Protein 2Z1N (pdb70)

CATH classification: 3.40.50.720

Solvent-accessible surface area: 18300 Å² total; per-residue (Å²): 216,85,22,25,0,112,42,55,1,0,0,0,0,36,0,21,68,49,16,0,13,12,1,0,26,46,0,4,128,34,35,4,55,1,0,0,2,14,156,64,65,115,134,0,88,56,2,15,72,123,0,51,92,97,23,116,70,24,111,30,53,42,14,27,9,25,26,72,83,13,36,30,1,41,110,0,4,110,76,0,116,121,46,45,6,0,10,0,0,0,3,10,20,48,6,10,114,28,9,104,1,57,105,0,26,41,111,38,1,22,56,1,7,72,26,0,0,27,0,0,1,12,0,0,30,56,0,0,38,5,0,52,115,103,40,44,0,4,0,1,0,8,0,1,9,4,37,73,83,10,92,73,67,8,0,2,2,2,0,0,11,10,0,2,6,3,0,0,96,1,0,4,82,11,5,50,104,97,35,1,9,0,1,0,0,1,0,5,31,101,60,11,9,118,50,221,137,56,91,132,64,107,55,22,111,50,115,67,4,2,58,44,0,3,85,2,0,0,82,124,1,68,206,57,59,14,29,28,52,44,34,6,20,14,46,79,164,173,91,18,22,0,111,44,51,1,0,0,0,0,26,0,11,71,32,24,0,14,13,0,0,26,44,0,4,121,37,36,4,69,1,0,0,1,18,90,69,142,65,89,0,81,53,0,21,74,117,0,50,98,97,21,119,68,25,69,31,50,48,25,45,13,36,19,91,32,26,50,48,1,45,53,0,5,111,67,0,110,114,39,46,5,0,11,0,0,0,1,9,22,35,70,18,105,100,20,84,0,60,78,0,24,43,76,38,2,27,55,1,6,86,20,1,0,25,1,0,0,14,0,0,41,55,0,0,46,4,0,53,120,93,43,45,0,5,1,1,0,8,6,15,2,4,15,66,102,22,29,62,91,51,0,5,3,2,0,0,26,19,0,0,23,3,0,0,80,0,0,6,90,18,5,57,108,81,35,2,10,0,1,0,0,0,9,16,34,11,84,16,127,82,35,63,98,103,138,95,18,103,110,7,92,121,59,107,31,13,74,33,102,63,0,2,56,41,0,2,69,2,0,0,73,108,1,70,203,55,58,17,29,40,50,41,26,8,18,14,9,60,158

Organism: Aeropyrum pernix (strain ATCC 700893 / DSM 11879 / JCM 9820 / NBRC 100138 / K1) (NCBI:txid272557)

Foldseek 3Di:
DQLPCAAAEEEFEVCLDALSVLLQLVLQQNRYAYEYEEADPVSQVVSQVVSCVVHPPHHYHYQHDDLLDLVSLVVSLVVCVVSPAHAEYEYAFAAAQWAAPVPDDPVSLVSLLSRAQVSLQSNLVSNLVRNLVVLAHEYEYEAALLCQPPDRRRVSRVPNNVNSLVSQQVVQVVCLVSHYAGEYEHAARVSHYDSVPQQQRDGDDSNQVSVVSSNRGGPVVRVDHSYYHYSYNRPSD/DQQPCAAAEEEFEVCLFDLSVLLQLLLQQNRYAYEYEEADPVSQVVSVVVSCVVRPPHHYHYAHDDLLDLVSLVVSQVVCVVSVAHAEYEYDFDAQDFAADVPDDPVSLVSLLSGAAVSLQSNLVSNLVRLLVVLAHEYEYEAALLLQPNDRRRVSRVPNNVNNLVSQQVCCVVCLVSRYAGEYEHEYAEPIVVVVVPVSCPLAQQSDHHYSNLSSVVSSNRGGPNVSPDHSYYHYSYNPSND

B-factor: mean 24.64, std 7.57, range [10.18, 52.86]

Secondary structure (DSSP, 8-state):
-----TT-EEEEETTTSHHHHHHHHHHHHTT-EEEEEES-HHHHHHHHHHHHHHSTT--EEEEE--TT-HHHHHHHHHHHHHTT--SEEEE-------B-GGG--HHHHHHHIIIIIIHHHHHHHHHHHHHHHHT-EEEEEE--GGGTS--TTBHHHHHHTHHHHHHHHHHHHHHGGGTEEEEEEEE-HHHH------TTSSPPPHHHHHHHHHHHTSGGGTT--S-EEEESTTTT-/-----TT-EEEEETTTSHHHHHHHHHHHHTT-EEEEEES-HHHHHHHHHHHHHHSTT--EEEEE--TT-HHHHHHHHHHHHHTT--SEEEE--PPPPPB-GGG--HHHHHHHHIIIIIHHHHHHHHHHHHHHHHT-EEEEEE--GGGTS--TTBHHHHHHSTHHHHHHHHHHHHHGGGTEEEEEEEES-B--HHHHH--TTTT-TTSSPBPHHHHHHHHHHHTSGGGTT--S-EEEESTTTT-

Sequence (480 aa):
MDLGIQGKLAVVTAGSSGLGFASALELARNGARLLLFSRNREKLEAAASRIASLVSGAQVDIVAGDIREPGDIDRLFEKARDLGGADILVYSTGGPRPGRFMELGVEDWDESYRLLARSAVWVGRRAAEQMVEKGWGRMVYIGSVTLLRPWQDLALSNIMRLPVIGVVRTLALELAPHGVTVNAVLPSLILTDRVRRIPMGRVGKPEELASVVAFLASEKASFITGAVIPVDGGAHIMDLGIQGKLAVVTAGSSGLGFASALELARNGARLLLFSRNREKLEAAASRIASLVSGAQVDIVAGDIREPGDIDRLFEKARDLGGADILVYSTGGPRPGRFMELGVEDWDESYRLLARSAVWVGRRAAEQMVEKGWGRMVYIGSVTLLRPWQDLALSNIMRLPVIGVVRTLALELAPHGVTVNAVLPSLILTDRVRSLSMASRIPMGRVGKPEELASVVAFLASEKASFITGAVIPVDGGAHI

Structure (mmCIF, N/CA/C/O backbone):
data_2Z1N
#
_entry.id   2Z1N
#
_cell.length_a   110.759
_cell.length_b   68.869
_cell.length_c   69.340
_cell.angle_alpha   90.00
_cell.angle_beta   119.00
_cell.angle_gamma   90.00
#
_symmetry.space_group_name_H-M   'C 1 2 1'
#
loop_
_entity.id
_entity.type
_entity.pdbx_description
1 polymer dehydrogenase
2 non-polymer 'SODIUM ION'
3 water water
#
loop_
_atom_site.group_PDB
_atom_site.id
_atom_site.type_symbol
_atom_site.label_atom_id
_atom_site.label_alt_id
_atom_site.label_comp_id
_atom_site.label_asym_id
_atom_site.label_entity_id
_atom_site.label_seq_id
_atom_site.pdbx_PDB_ins_code
_atom_site.Cartn_x
_atom_site.Cartn_y
_atom_site.Cartn_z
_atom_site.occupancy
_atom_site.B_iso_or_equiv
_atom_site.auth_seq_id
_atom_site.auth_comp_id
_atom_site.auth_asym_id
_atom_site.auth_atom_id
_atom_site.pdbx_PDB_model_num
ATOM 1 N N . MET A 1 1 ? 32.785 -1.767 -19.813 1.00 34.30 1 MET A N 1
ATOM 2 C CA . MET A 1 1 ? 31.491 -1.652 -20.565 1.00 35.42 1 MET A CA 1
ATOM 3 C C . MET A 1 1 ? 30.351 -2.317 -19.778 1.00 33.32 1 MET A C 1
ATOM 4 O O . MET A 1 1 ? 29.641 -1.633 -19.038 1.00 33.55 1 MET A O 1
ATOM 9 N N . ASP A 1 2 ? 30.177 -3.633 -19.895 1.00 30.86 2 ASP A N 1
ATOM 10 C CA . ASP A 1 2 ? 29.125 -4.290 -19.114 1.00 28.58 2 ASP A CA 1
ATOM 11 C C . ASP A 1 2 ? 29.735 -4.785 -17.802 1.00 26.06 2 ASP A C 1
ATOM 12 O O . ASP A 1 2 ? 30.568 -5.693 -17.799 1.00 26.31 2 ASP A O 1
ATOM 17 N N . LEU A 1 3 ? 29.369 -4.149 -16.704 1.00 23.26 3 LEU A N 1
ATOM 18 C CA . LEU A 1 3 ? 29.995 -4.496 -15.403 1.00 22.10 3 LEU A CA 1
ATOM 19 C C . LEU A 1 3 ? 29.534 -5.841 -14.854 1.00 21.86 3 LEU A C 1
ATOM 20 O O . LEU A 1 3 ? 30.140 -6.409 -13.938 1.00 22.14 3 LEU A O 1
ATOM 25 N N . GLY A 1 4 ? 28.452 -6.346 -15.444 1.00 21.79 4 GLY A N 1
ATOM 26 C CA . GLY A 1 4 ? 27.889 -7.644 -15.078 1.00 21.58 4 GLY A CA 1
ATOM 27 C C . GLY A 1 4 ? 27.452 -7.742 -13.629 1.00 20.60 4 GLY A C 1
ATOM 28 O O . GLY A 1 4 ? 27.563 -8.801 -13.039 1.00 21.60 4 GLY A O 1
ATOM 29 N N . ILE A 1 5 ? 26.953 -6.649 -13.043 1.00 20.58 5 ILE A N 1
ATOM 30 C CA . ILE A 1 5 ? 26.466 -6.712 -11.655 1.00 20.78 5 ILE A CA 1
ATOM 31 C C . ILE A 1 5 ? 24.965 -6.500 -11.551 1.00 21.20 5 ILE A C 1
ATOM 32 O O . ILE A 1 5 ? 24.433 -6.275 -10.449 1.00 19.58 5 ILE A O 1
ATOM 37 N N . GLN A 1 6 ? 24.281 -6.601 -12.691 1.00 20.17 6 GLN A N 1
ATOM 38 C CA . GLN A 1 6 ? 22.813 -6.504 -12.680 1.00 21.08 6 GLN A CA 1
ATOM 39 C C . GLN A 1 6 ? 22.228 -7.513 -11.685 1.00 20.79 6 GLN A C 1
ATOM 40 O O . GLN A 1 6 ? 22.562 -8.713 -11.691 1.00 21.54 6 GLN A O 1
ATOM 46 N N . GLY A 1 7 ? 21.360 -7.004 -10.813 1.00 20.67 7 GLY A N 1
ATOM 47 C CA . GLY A 1 7 ? 20.641 -7.805 -9.834 1.00 20.05 7 GLY A CA 1
ATOM 48 C C . GLY A 1 7 ? 21.424 -8.135 -8.589 1.00 19.74 7 GLY A C 1
ATOM 49 O O . GLY A 1 7 ? 20.907 -8.779 -7.681 1.00 20.28 7 GLY A O 1
ATOM 50 N N . LYS A 1 8 ? 22.707 -7.778 -8.548 1.00 18.79 8 LYS A N 1
ATOM 51 C CA . LYS A 1 8 ? 23.462 -8.090 -7.335 1.00 18.58 8 LYS A CA 1
ATOM 52 C C . LYS A 1 8 ? 23.125 -7.085 -6.264 1.00 17.64 8 LYS A C 1
ATOM 53 O O . LYS A 1 8 ? 22.826 -5.955 -6.578 1.00 18.54 8 LYS A O 1
ATOM 59 N N . LEU A 1 9 ? 23.231 -7.489 -4.995 1.00 17.89 9 LEU A N 1
ATOM 60 C CA . LEU A 1 9 ? 22.978 -6.599 -3.882 1.00 17.93 9 LEU A CA 1
ATOM 61 C C . LEU A 1 9 ? 24.259 -5.949 -3.362 1.00 17.42 9 LEU A C 1
ATOM 62 O O . LEU A 1 9 ? 25.138 -6.648 -2.846 1.00 17.95 9 LEU A O 1
ATOM 67 N N . ALA A 1 10 ? 24.289 -4.624 -3.407 1.00 15.84 10 ALA A N 1
ATOM 68 C CA . ALA A 1 10 ? 25.360 -3.817 -2.834 1.00 15.44 10 ALA A CA 1
ATOM 69 C C . ALA A 1 10 ? 24.917 -3.153 -1.518 1.00 15.06 10 ALA A C 1
ATOM 70 O O . ALA A 1 10 ? 23.872 -2.444 -1.450 1.00 16.07 10 ALA A O 1
ATOM 72 N N . VAL A 1 11 ? 25.672 -3.443 -0.467 1.00 14.68 11 VAL A N 1
ATOM 73 C CA . VAL A 1 11 ? 25.537 -2.803 0.823 1.00 14.63 11 VAL A CA 1
ATOM 74 C C . VAL A 1 11 ? 26.502 -1.642 0.839 1.00 14.32 11 VAL A C 1
ATOM 75 O O . VAL A 1 11 ? 27.689 -1.803 0.564 1.00 15.63 11 VAL A O 1
ATOM 79 N N . VAL A 1 12 ? 25.997 -0.458 1.180 1.00 15.31 12 VAL A N 1
ATOM 80 C CA . VAL A 1 12 ? 26.806 0.783 1.172 1.00 15.09 12 VAL A CA 1
ATOM 81 C C . VAL A 1 12 ? 26.629 1.532 2.499 1.00 15.71 12 VAL A C 1
ATOM 82 O O . VAL A 1 12 ? 25.515 1.955 2.815 1.00 17.02 12 VAL A O 1
ATOM 86 N N . THR A 1 13 ? 27.680 1.662 3.309 1.00 15.67 13 THR A N 1
ATOM 87 C CA . THR A 1 13 ? 27.584 2.423 4.565 1.00 16.95 13 THR A CA 1
ATOM 88 C C . THR A 1 13 ? 27.779 3.921 4.306 1.00 17.84 13 THR A C 1
ATOM 89 O O . THR A 1 13 ? 28.309 4.278 3.289 1.00 17.86 13 THR A O 1
ATOM 93 N N . ALA A 1 14 ? 27.348 4.790 5.234 1.00 18.70 14 ALA A N 1
ATOM 94 C CA . ALA A 1 14 ? 27.274 6.236 4.986 1.00 18.95 14 ALA A CA 1
ATOM 95 C C . ALA A 1 14 ? 26.705 6.497 3.584 1.00 19.33 14 ALA A C 1
ATOM 96 O O . ALA A 1 14 ? 27.257 7.264 2.792 1.00 19.52 14 ALA A O 1
ATOM 98 N N . GLY A 1 15 ? 25.586 5.854 3.284 1.00 20.20 15 GLY A N 1
ATOM 99 C CA . GLY A 1 15 ? 25.073 5.868 1.908 1.00 19.45 15 GLY A CA 1
ATOM 100 C C . GLY A 1 15 ? 24.011 6.949 1.639 1.00 20.35 15 GLY A C 1
ATOM 101 O O . GLY A 1 15 ? 23.497 7.049 0.520 1.00 20.51 15 GLY A O 1
ATOM 102 N N . SER A 1 16 ? 23.720 7.783 2.646 1.00 21.24 16 SER A N 1
ATOM 103 C CA . SER A 1 16 ? 22.765 8.907 2.469 1.00 21.69 16 SER A CA 1
ATOM 104 C C . SER A 1 16 ? 23.383 10.168 1.800 1.00 21.40 16 SER A C 1
ATOM 105 O O . SER A 1 16 ? 22.674 11.031 1.256 1.00 22.61 16 SER A O 1
ATOM 108 N N . SER A 1 17 ? 24.713 10.275 1.803 1.00 19.37 17 SER A N 1
ATOM 109 C CA . SER A 1 17 ? 25.337 11.432 1.137 1.00 18.73 17 SER A CA 1
ATOM 110 C C . SER A 1 17 ? 26.782 11.091 0.849 1.00 17.55 17 SER A C 1
ATOM 111 O O . SER A 1 17 ? 27.199 9.932 1.057 1.00 17.89 17 SER A O 1
ATOM 114 N N . GLY A 1 18 ? 27.516 12.062 0.311 1.00 17.33 18 GLY A N 1
ATOM 115 C CA . GLY A 1 18 ? 28.958 11.935 0.100 1.00 16.71 18 GLY A CA 1
ATOM 116 C C . GLY A 1 18 ? 29.365 10.816 -0.822 1.00 17.41 18 GLY A C 1
ATOM 117 O O . GLY A 1 18 ? 28.682 10.517 -1.835 1.00 17.19 18 GLY A O 1
ATOM 118 N N . LEU A 1 19 ? 30.532 10.229 -0.544 1.00 18.06 19 LEU A N 1
ATOM 119 C CA . LEU A 1 19 ? 31.039 9.199 -1.457 1.00 17.51 19 LEU A CA 1
ATOM 120 C C . LEU A 1 19 ? 30.219 7.904 -1.399 1.00 17.70 19 LEU A C 1
ATOM 121 O O . LEU A 1 19 ? 30.106 7.220 -2.416 1.00 17.45 19 LEU A O 1
ATOM 126 N N . GLY A 1 20 ? 29.640 7.585 -0.240 1.00 17.00 20 GLY A N 1
ATOM 127 C CA . GLY A 1 20 ? 28.741 6.417 -0.129 1.00 18.10 20 GLY A CA 1
ATOM 128 C C . GLY A 1 20 ? 27.552 6.547 -1.071 1.00 18.69 20 GLY A C 1
ATOM 129 O O . GLY A 1 20 ? 27.290 5.659 -1.903 1.00 18.62 20 GLY A O 1
ATOM 130 N N . PHE A 1 21 ? 26.861 7.691 -0.999 1.00 18.11 21 PHE A N 1
ATOM 131 C CA . PHE A 1 21 ? 25.763 7.951 -1.907 1.00 18.47 21 PHE A CA 1
ATOM 132 C C . PHE A 1 21 ? 26.161 7.900 -3.380 1.00 18.75 21 PHE A C 1
ATOM 133 O O . PHE A 1 21 ? 25.472 7.295 -4.180 1.00 18.17 21 PHE A O 1
ATOM 141 N N . ALA A 1 22 ? 27.265 8.569 -3.735 1.00 18.45 22 ALA A N 1
ATOM 142 C CA . ALA A 1 22 ? 27.707 8.629 -5.112 1.00 18.25 22 ALA A CA 1
ATOM 143 C C . ALA A 1 22 ? 27.992 7.201 -5.627 1.00 18.24 22 ALA A C 1
ATOM 144 O O . ALA A 1 22 ? 27.645 6.862 -6.789 1.00 18.41 22 ALA A O 1
ATOM 146 N N . SER A 1 23 ? 28.614 6.397 -4.760 1.00 17.95 23 SER A N 1
ATOM 147 C CA . SER A 1 23 ? 28.933 4.979 -5.068 1.00 17.60 23 SER A CA 1
ATOM 148 C C . SER A 1 23 ? 27.636 4.180 -5.300 1.00 18.62 23 SER A C 1
ATOM 149 O O . SER A 1 23 ? 27.514 3.431 -6.277 1.00 18.94 23 SER A O 1
ATOM 152 N N . ALA A 1 24 ? 26.679 4.352 -4.403 1.00 18.17 24 ALA A N 1
ATOM 153 C CA . ALA A 1 24 ? 25.377 3.666 -4.476 1.00 18.41 24 ALA A CA 1
ATOM 154 C C . ALA A 1 24 ? 24.663 4.003 -5.772 1.00 18.46 24 ALA A C 1
ATOM 155 O O . ALA A 1 24 ? 24.184 3.104 -6.469 1.00 18.80 24 ALA A O 1
ATOM 157 N N . LEU A 1 25 ? 24.626 5.292 -6.124 1.00 18.61 25 LEU A N 1
ATOM 158 C CA . LEU A 1 25 ? 23.986 5.696 -7.386 1.00 18.95 25 LEU A CA 1
ATOM 159 C C . LEU A 1 25 ? 24.628 5.051 -8.617 1.00 19.45 25 LEU A C 1
ATOM 160 O O . LEU A 1 25 ? 23.914 4.552 -9.498 1.00 18.93 25 LEU A O 1
ATOM 165 N N . GLU A 1 26 ? 25.969 5.099 -8.723 1.00 17.75 26 GLU A N 1
ATOM 166 C CA . GLU A 1 26 ? 26.636 4.510 -9.857 1.00 19.97 26 GLU A CA 1
ATOM 167 C C . GLU A 1 26 ? 26.334 3.018 -9.922 1.00 19.33 26 GLU A C 1
ATOM 168 O O . GLU A 1 26 ? 26.092 2.483 -11.008 1.00 19.36 26 GLU A O 1
ATOM 174 N N . LEU A 1 27 ? 26.345 2.356 -8.758 1.00 18.48 27 LEU A N 1
ATOM 175 C CA . LEU A 1 27 ? 26.039 0.911 -8.759 1.00 18.84 27 LEU A CA 1
ATOM 176 C C . LEU A 1 27 ? 24.622 0.649 -9.271 1.00 19.19 27 LEU A C 1
ATOM 177 O O . LEU A 1 27 ? 24.419 -0.230 -10.115 1.00 20.24 27 LEU A O 1
ATOM 182 N N . ALA A 1 28 ? 23.676 1.462 -8.820 1.00 19.10 28 ALA A N 1
ATOM 183 C CA . ALA A 1 28 ? 22.271 1.333 -9.247 1.00 20.04 28 ALA A CA 1
ATOM 184 C C . ALA A 1 28 ? 22.140 1.590 -10.743 1.00 20.77 28 ALA A C 1
ATOM 185 O O . ALA A 1 28 ? 21.367 0.879 -11.421 1.00 21.62 28 ALA A O 1
ATOM 187 N N . ARG A 1 29 ? 22.911 2.546 -11.276 1.00 21.08 29 ARG A N 1
ATOM 188 C CA . ARG A 1 29 ? 22.939 2.773 -12.747 1.00 21.39 29 ARG A CA 1
ATOM 189 C C . ARG A 1 29 ? 23.415 1.527 -13.524 1.00 22.04 29 ARG A C 1
ATOM 190 O O . ARG A 1 29 ? 23.060 1.344 -14.692 1.00 21.73 29 ARG A O 1
ATOM 198 N N . ASN A 1 30 ? 24.191 0.674 -12.857 1.00 21.13 30 ASN A N 1
ATOM 199 C CA . ASN A 1 30 ? 24.642 -0.576 -13.437 1.00 21.47 30 ASN A CA 1
ATOM 200 C C . ASN A 1 30 ? 23.751 -1.780 -13.077 1.00 19.99 30 ASN A C 1
ATOM 201 O O . ASN A 1 30 ? 24.100 -2.933 -13.351 1.00 21.06 30 ASN A O 1
ATOM 206 N N . GLY A 1 31 ? 22.588 -1.509 -12.513 1.00 19.29 31 GLY A N 1
ATOM 207 C CA . GLY A 1 31 ? 21.615 -2.571 -12.258 1.00 18.31 31 GLY A CA 1
ATOM 208 C C . GLY A 1 31 ? 21.716 -3.258 -10.917 1.00 17.81 31 GLY A C 1
ATOM 209 O O . GLY A 1 31 ? 20.966 -4.199 -10.649 1.00 18.58 31 GLY A O 1
ATOM 210 N N . ALA A 1 32 ? 22.585 -2.764 -10.038 1.00 17.97 32 ALA A N 1
ATOM 211 C CA . ALA A 1 32 ? 22.628 -3.291 -8.685 1.00 18.12 32 ALA A CA 1
ATOM 212 C C . ALA A 1 32 ? 21.401 -2.929 -7.835 1.00 19.20 32 ALA A C 1
ATOM 213 O O . ALA A 1 32 ? 20.913 -1.772 -7.879 1.00 20.30 32 ALA A O 1
ATOM 215 N N . ARG A 1 33 ? 20.967 -3.891 -7.019 1.00 18.10 33 ARG A N 1
ATOM 216 C CA . ARG A 1 33 ? 20.044 -3.623 -5.935 1.00 17.66 33 ARG A CA 1
ATOM 217 C C . ARG A 1 33 ? 20.883 -3.029 -4.804 1.00 18.32 33 ARG A C 1
ATOM 218 O O . ARG A 1 33 ? 22.079 -3.334 -4.686 1.00 17.63 33 ARG A O 1
ATOM 226 N N . LEU A 1 34 ? 20.263 -2.159 -4.019 1.00 18.07 34 LEU A N 1
ATOM 227 C CA . LEU A 1 34 ? 20.952 -1.447 -2.929 1.00 19.61 34 LEU A CA 1
ATOM 228 C C . LEU A 1 34 ? 20.376 -1.675 -1.555 1.00 19.34 34 LEU A C 1
ATOM 229 O O . LEU A 1 34 ? 19.149 -1.804 -1.364 1.00 20.55 34 LEU A O 1
ATOM 234 N N . LEU A 1 35 ? 21.284 -1.693 -0.581 1.00 19.23 35 LEU A N 1
ATOM 235 C CA . LEU A 1 35 ? 20.949 -1.611 0.807 1.00 18.72 35 LEU A CA 1
ATOM 236 C C . LEU A 1 35 ? 21.825 -0.512 1.426 1.00 18.76 35 LEU A C 1
ATOM 237 O O . LEU A 1 35 ? 23.050 -0.647 1.522 1.00 17.63 35 LEU A O 1
ATOM 242 N N . LEU A 1 36 ? 21.184 0.587 1.816 1.00 18.02 36 LEU A N 1
ATOM 243 C CA . LEU A 1 36 ? 21.913 1.752 2.343 1.00 18.35 36 LEU A CA 1
ATOM 244 C C . LEU A 1 36 ? 21.909 1.816 3.857 1.00 18.36 36 LEU A C 1
ATOM 245 O O . LEU A 1 36 ? 20.903 1.488 4.510 1.00 18.93 36 LEU A O 1
ATOM 250 N N . PHE A 1 37 ? 23.039 2.228 4.424 1.00 18.56 37 PHE A N 1
ATOM 251 C CA . PHE A 1 37 ? 23.158 2.331 5.886 1.00 18.85 37 PHE A CA 1
ATOM 252 C C . PHE A 1 37 ? 23.689 3.708 6.215 1.00 20.21 37 PHE A C 1
ATOM 253 O O . PHE A 1 37 ? 24.670 4.171 5.615 1.00 19.25 37 PHE A O 1
ATOM 261 N N . SER A 1 38 ? 23.003 4.360 7.155 1.00 21.40 38 SER A N 1
ATOM 262 C CA . SER A 1 38 ? 23.513 5.575 7.812 1.00 23.58 38 SER A CA 1
ATOM 263 C C . SER A 1 38 ? 22.709 5.847 9.062 1.00 23.44 38 SER A C 1
ATOM 264 O O . SER A 1 38 ? 21.785 5.110 9.383 1.00 22.05 38 SER A O 1
ATOM 267 N N . ARG A 1 39 ? 23.056 6.919 9.760 1.00 24.84 39 ARG A N 1
ATOM 268 C CA . ARG A 1 39 ? 22.529 7.138 11.079 1.00 26.30 39 ARG A CA 1
ATOM 269 C C . ARG A 1 39 ? 21.029 7.459 11.037 1.00 26.61 39 ARG A C 1
ATOM 270 O O . ARG A 1 39 ? 20.248 6.932 11.816 1.00 27.04 39 ARG A O 1
ATOM 278 N N . ASN A 1 40 ? 20.631 8.279 10.081 1.00 27.95 40 ASN A N 1
ATOM 279 C CA . ASN A 1 40 ? 19.306 8.887 10.155 1.00 29.75 40 ASN A CA 1
ATOM 280 C C . ASN A 1 40 ? 18.302 8.283 9.178 1.00 29.68 40 ASN A C 1
ATOM 281 O O . ASN A 1 40 ? 18.479 8.397 7.970 1.00 28.99 40 ASN A O 1
ATOM 286 N N . ARG A 1 41 ? 17.235 7.671 9.707 1.00 31.03 41 ARG A N 1
ATOM 287 C CA . ARG A 1 41 ? 16.254 6.986 8.856 1.00 30.54 41 ARG A CA 1
ATOM 288 C C . ARG A 1 41 ? 15.687 7.904 7.765 1.00 31.23 41 ARG A C 1
ATOM 289 O O . ARG A 1 41 ? 15.579 7.513 6.604 1.00 30.23 41 ARG A O 1
ATOM 293 N N . GLU A 1 42 ? 15.357 9.134 8.140 1.00 31.83 42 GLU A N 1
ATOM 294 C CA . GLU A 1 42 ? 14.693 10.066 7.231 1.00 31.86 42 GLU A CA 1
ATOM 295 C C . GLU A 1 42 ? 15.553 10.463 6.046 1.00 30.88 42 GLU A C 1
ATOM 296 O O . GLU A 1 42 ? 15.092 10.463 4.901 1.00 30.69 42 GLU A O 1
ATOM 302 N N . LYS A 1 43 ? 16.794 10.835 6.324 1.00 29.63 43 LYS A N 1
ATOM 303 C CA . LYS A 1 43 ? 17.760 11.127 5.277 1.00 28.28 43 LYS A CA 1
ATOM 304 C C . LYS A 1 43 ? 18.037 9.896 4.396 1.00 27.09 43 LYS A C 1
ATOM 305 O O . LYS A 1 43 ? 18.212 10.055 3.193 1.00 26.06 43 LYS A O 1
ATOM 311 N N . LEU A 1 44 ? 18.064 8.700 4.999 1.00 26.91 44 LEU A N 1
ATOM 312 C CA . LEU A 1 44 ? 18.188 7.430 4.224 1.00 26.81 44 LEU A CA 1
ATOM 313 C C . LEU A 1 44 ? 17.040 7.173 3.264 1.00 27.19 44 LEU A C 1
ATOM 314 O O . LEU A 1 44 ? 17.240 6.938 2.049 1.00 26.56 44 LEU A O 1
ATOM 319 N N . GLU A 1 45 ? 15.821 7.237 3.802 1.00 27.23 45 GLU A N 1
ATOM 320 C CA . GLU A 1 45 ? 14.632 7.155 2.959 1.00 27.98 45 GLU A CA 1
ATOM 321 C C . GLU A 1 45 ? 14.693 8.157 1.822 1.00 26.83 45 GLU A C 1
ATOM 322 O O . GLU A 1 45 ? 14.353 7.827 0.689 1.00 27.47 45 GLU A O 1
ATOM 328 N N . ALA A 1 46 ? 15.140 9.378 2.126 1.00 26.97 46 ALA A N 1
ATOM 329 C CA . ALA A 1 46 ? 15.323 10.416 1.111 1.00 26.16 46 ALA A CA 1
ATOM 330 C C . ALA A 1 46 ? 16.390 10.100 0.061 1.00 26.08 46 ALA A C 1
ATOM 331 O O . ALA A 1 46 ? 16.206 10.403 -1.113 1.00 25.17 46 ALA A O 1
ATOM 333 N N . ALA A 1 47 ? 17.511 9.513 0.480 1.00 24.78 47 ALA A N 1
ATOM 334 C CA . ALA A 1 47 ? 18.545 9.091 -0.473 1.00 23.77 47 ALA A CA 1
ATOM 335 C C . ALA A 1 47 ? 17.990 8.017 -1.451 1.00 23.13 47 ALA A C 1
ATOM 336 O O . ALA A 1 47 ? 18.230 8.082 -2.671 1.00 21.69 47 ALA A O 1
ATOM 338 N N . ALA A 1 48 ? 17.253 7.055 -0.887 1.00 23.99 48 ALA A N 1
ATOM 339 C CA . ALA A 1 48 ? 16.635 5.964 -1.649 1.00 23.92 48 ALA A CA 1
ATOM 340 C C . ALA A 1 48 ? 15.705 6.541 -2.711 1.00 24.35 48 ALA A C 1
ATOM 341 O O . ALA A 1 48 ? 15.737 6.140 -3.891 1.00 23.88 48 ALA A O 1
ATOM 343 N N . SER A 1 49 ? 14.886 7.513 -2.298 1.00 24.60 49 SER A N 1
ATOM 344 C CA . SER A 1 49 ? 14.035 8.250 -3.236 1.00 25.10 49 SER A CA 1
ATOM 345 C C . SER A 1 49 ? 14.752 8.930 -4.379 1.00 24.83 49 SER A C 1
ATOM 346 O O . SER A 1 49 ? 14.231 8.891 -5.492 1.00 24.73 49 SER A O 1
ATOM 349 N N . ARG A 1 50 ? 15.919 9.553 -4.124 1.00 24.60 50 ARG A N 1
ATOM 350 C CA . ARG A 1 50 ? 16.695 10.229 -5.197 1.00 25.46 50 ARG A CA 1
ATOM 351 C C . ARG A 1 50 ? 17.149 9.212 -6.215 1.00 24.96 50 ARG A C 1
ATOM 352 O O . ARG A 1 50 ? 17.018 9.397 -7.446 1.00 24.95 50 ARG A O 1
ATOM 360 N N . ILE A 1 51 ? 17.689 8.115 -5.695 1.00 24.69 51 ILE A N 1
ATOM 361 C CA . ILE A 1 51 ? 18.171 7.053 -6.561 1.00 25.33 51 ILE A CA 1
ATOM 362 C C . ILE A 1 51 ? 17.068 6.524 -7.475 1.00 25.69 51 ILE A C 1
ATOM 363 O O . ILE A 1 51 ? 17.286 6.370 -8.685 1.00 26.86 51 ILE A O 1
ATOM 368 N N . ALA A 1 52 ? 15.887 6.301 -6.904 1.00 27.52 52 ALA A N 1
ATOM 369 C CA . ALA A 1 52 ? 14.739 5.813 -7.665 1.00 27.54 52 ALA A CA 1
ATOM 370 C C . ALA A 1 52 ? 14.312 6.821 -8.738 1.00 28.61 52 ALA A C 1
ATOM 371 O O . ALA A 1 52 ? 13.892 6.430 -9.839 1.00 28.02 52 ALA A O 1
ATOM 373 N N . SER A 1 53 ? 14.469 8.114 -8.437 1.00 29.29 53 SER A N 1
ATOM 374 C CA . SER A 1 53 ? 14.149 9.187 -9.383 1.00 30.37 53 SER A CA 1
ATOM 375 C C . SER A 1 53 ? 15.152 9.318 -10.549 1.00 31.08 53 SER A C 1
ATOM 376 O O . SER A 1 53 ? 14.756 9.666 -11.663 1.00 31.28 53 SER A O 1
ATOM 379 N N . LEU A 1 54 ? 16.434 9.036 -10.302 1.00 29.89 54 LEU A N 1
ATOM 380 C CA . LEU A 1 54 ? 17.456 9.053 -11.352 1.00 30.63 54 LEU A CA 1
ATOM 381 C C . LEU A 1 54 ? 17.572 7.758 -12.153 1.00 29.67 54 LEU A C 1
ATOM 382 O O . LEU A 1 54 ? 18.107 7.763 -13.267 1.00 30.79 54 LEU A O 1
ATOM 387 N N . VAL A 1 55 ? 17.139 6.652 -11.563 1.00 29.00 55 VAL A N 1
ATOM 388 C CA . VAL A 1 55 ? 17.321 5.326 -12.144 1.00 28.65 55 VAL A CA 1
ATOM 389 C C . VAL A 1 55 ? 15.978 4.598 -12.095 1.00 29.09 55 VAL A C 1
ATOM 390 O O . VAL A 1 55 ? 15.555 4.113 -11.049 1.00 27.03 55 VAL A O 1
ATOM 394 N N . SER A 1 56 ? 15.309 4.525 -13.247 1.00 29.56 56 SER A N 1
ATOM 395 C CA . SER A 1 56 ? 14.023 3.860 -13.329 1.00 30.00 56 SER A CA 1
ATOM 396 C C . SER A 1 56 ? 14.129 2.412 -12.856 1.00 29.10 56 SER A C 1
ATOM 397 O O . SER A 1 56 ? 14.997 1.689 -13.301 1.00 29.35 56 SER A O 1
ATOM 400 N N . GLY A 1 57 ? 13.266 2.013 -11.925 1.00 28.47 57 GLY A N 1
ATOM 401 C CA . GLY A 1 57 ? 13.204 0.614 -11.468 1.00 27.91 57 GLY A CA 1
ATOM 402 C C . GLY A 1 57 ? 14.221 0.231 -10.389 1.00 27.49 57 GLY A C 1
ATOM 403 O O . GLY A 1 57 ? 14.230 -0.905 -9.925 1.00 26.87 57 GLY A O 1
ATOM 404 N N . ALA A 1 58 ? 15.047 1.179 -9.964 1.00 26.86 58 ALA A N 1
ATOM 405 C CA . ALA A 1 58 ? 16.053 0.882 -8.909 1.00 26.93 58 ALA A CA 1
ATOM 406 C C . ALA A 1 58 ? 15.389 0.377 -7.644 1.00 26.25 58 ALA A C 1
ATOM 407 O O . ALA A 1 58 ? 14.383 0.914 -7.211 1.00 27.44 58 ALA A O 1
ATOM 409 N N . GLN A 1 59 ? 15.960 -0.680 -7.075 1.00 25.68 59 GLN A N 1
ATOM 410 C CA . GLN A 1 59 ? 15.516 -1.263 -5.835 1.00 24.34 59 GLN A CA 1
ATOM 411 C C . GLN A 1 59 ? 16.484 -0.820 -4.750 1.00 23.30 59 GLN A C 1
ATOM 412 O O . GLN A 1 59 ? 17.705 -1.099 -4.817 1.00 22.02 59 GLN A O 1
ATOM 418 N N . VAL A 1 60 ? 15.959 -0.100 -3.781 1.00 23.27 60 VAL A N 1
ATOM 419 C CA . VAL A 1 60 ? 16.773 0.425 -2.677 1.00 23.39 60 VAL A CA 1
ATOM 420 C C . VAL A 1 60 ? 16.057 0.167 -1.380 1.00 24.06 60 VAL A C 1
ATOM 421 O O . VAL A 1 60 ? 14.865 0.537 -1.228 1.00 24.41 60 VAL A O 1
ATOM 425 N N . ASP A 1 61 ? 16.765 -0.491 -0.456 1.00 22.75 61 ASP A N 1
ATOM 426 C CA . ASP A 1 61 ? 16.334 -0.667 0.899 1.00 22.37 61 ASP A CA 1
ATOM 427 C C . ASP A 1 61 ? 17.291 0.046 1.843 1.00 22.24 61 ASP A C 1
ATOM 428 O O . ASP A 1 61 ? 18.437 0.355 1.471 1.00 22.14 61 ASP A O 1
ATOM 433 N N . ILE A 1 62 ? 16.820 0.330 3.060 1.00 20.43 62 ILE A N 1
ATOM 434 C CA . ILE A 1 62 ? 17.625 1.076 4.023 1.00 20.66 62 ILE A CA 1
ATOM 435 C C . ILE A 1 62 ? 17.645 0.427 5.396 1.00 20.89 62 ILE A C 1
ATOM 436 O O . ILE A 1 62 ? 16.667 -0.247 5.794 1.00 21.42 62 ILE A O 1
ATOM 441 N N . VAL A 1 63 ? 18.733 0.666 6.139 1.00 20.09 63 VAL A N 1
ATOM 442 C CA . VAL A 1 63 ? 18.803 0.330 7.557 1.00 19.59 63 VAL A CA 1
ATOM 443 C C . VAL A 1 63 ? 19.455 1.498 8.279 1.00 20.91 63 VAL A C 1
ATOM 444 O O . VAL A 1 63 ? 20.561 1.917 7.926 1.00 20.28 63 VAL A O 1
ATOM 448 N N . ALA A 1 64 ? 18.751 2.059 9.267 1.00 21.13 64 ALA A N 1
ATOM 449 C CA . ALA A 1 64 ? 19.283 3.178 10.056 1.00 21.67 64 ALA A CA 1
ATOM 450 C C . ALA A 1 64 ? 20.099 2.639 11.217 1.00 21.58 64 ALA A C 1
ATOM 451 O O . ALA A 1 64 ? 19.644 1.755 11.937 1.00 23.28 64 ALA A O 1
ATOM 453 N N . GLY A 1 65 ? 21.296 3.178 11.420 1.00 21.45 65 GLY A N 1
ATOM 454 C CA . GLY A 1 65 ? 22.116 2.710 12.546 1.00 21.29 65 GLY A CA 1
ATOM 455 C C . GLY A 1 65 ? 23.453 3.418 12.605 1.00 21.62 65 GLY A C 1
ATOM 456 O O . GLY A 1 65 ? 23.810 4.183 11.705 1.00 22.87 65 GLY A O 1
ATOM 457 N N . ASP A 1 66 ? 24.202 3.122 13.652 1.00 21.96 66 ASP A N 1
ATOM 458 C CA . ASP A 1 66 ? 25.438 3.812 13.963 1.00 23.30 66 ASP A CA 1
ATOM 459 C C . ASP A 1 66 ? 26.588 2.861 13.637 1.00 22.46 66 ASP A C 1
ATOM 460 O O . ASP A 1 66 ? 26.680 1.778 14.234 1.00 21.93 66 ASP A O 1
ATOM 465 N N . ILE A 1 67 ? 27.448 3.296 12.718 1.00 23.47 67 ILE A N 1
ATOM 466 C CA . ILE A 1 67 ? 28.640 2.513 12.277 1.00 24.18 67 ILE A CA 1
ATOM 467 C C . ILE A 1 67 ? 29.572 2.195 13.458 1.00 24.67 67 ILE A C 1
ATOM 468 O O . ILE A 1 67 ? 30.388 1.244 13.419 1.00 24.53 67 ILE A O 1
ATOM 473 N N . ARG A 1 68 ? 29.475 3.011 14.501 1.00 24.24 68 ARG A N 1
ATOM 474 C CA . ARG A 1 68 ? 30.309 2.810 15.686 1.00 25.44 68 ARG A CA 1
ATOM 475 C C . ARG A 1 68 ? 29.862 1.635 16.552 1.00 25.54 68 ARG A C 1
ATOM 476 O O . ARG A 1 68 ? 30.561 1.268 17.502 1.00 27.25 68 ARG A O 1
ATOM 484 N N . GLU A 1 69 ? 28.692 1.054 16.252 1.00 26.11 69 GLU A N 1
ATOM 485 C CA . GLU A 1 69 ? 28.106 -0.009 17.058 1.00 25.76 69 GLU A CA 1
ATOM 486 C C . GLU A 1 69 ? 28.023 -1.343 16.303 1.00 24.94 69 GLU A C 1
ATOM 487 O O . GLU A 1 69 ? 27.285 -1.444 15.315 1.00 24.60 69 GLU A O 1
ATOM 493 N N . PRO A 1 70 ? 28.758 -2.372 16.769 1.00 24.95 70 PRO A N 1
ATOM 494 C CA . PRO A 1 70 ? 28.711 -3.689 16.108 1.00 24.16 70 PRO A CA 1
ATOM 495 C C . PRO A 1 70 ? 27.317 -4.280 15.978 1.00 23.84 70 PRO A C 1
ATOM 496 O O . PRO A 1 70 ? 27.011 -4.928 14.969 1.00 22.90 70 PRO A O 1
ATOM 500 N N . GLY A 1 71 ? 26.464 -4.015 16.970 1.00 22.60 71 GLY A N 1
ATOM 501 C CA . GLY A 1 71 ? 25.083 -4.469 16.957 1.00 22.97 71 GLY A CA 1
ATOM 502 C C . GLY A 1 71 ? 24.256 -3.871 15.833 1.00 21.53 71 GLY A C 1
ATOM 503 O O . GLY A 1 71 ? 23.410 -4.577 15.267 1.00 22.93 71 GLY A O 1
ATOM 504 N N . ASP A 1 72 ? 24.487 -2.591 15.500 1.00 21.19 72 ASP A N 1
ATOM 505 C CA . ASP A 1 72 ? 23.827 -1.963 14.343 1.00 21.13 72 ASP A CA 1
ATOM 506 C C . ASP A 1 72 ? 24.315 -2.533 13.008 1.00 20.93 72 ASP A C 1
ATOM 507 O O . ASP A 1 72 ? 23.518 -2.741 12.084 1.00 19.42 72 ASP A O 1
ATOM 512 N N . ILE A 1 73 ? 25.638 -2.741 12.883 1.00 20.93 73 ILE A N 1
ATOM 513 C CA . ILE A 1 73 ? 26.179 -3.439 11.715 1.00 19.12 73 ILE A CA 1
ATOM 514 C C . ILE A 1 73 ? 25.541 -4.846 11.559 1.00 19.21 73 ILE A C 1
ATOM 515 O O . ILE A 1 73 ? 25.198 -5.264 10.432 1.00 17.89 73 ILE A O 1
ATOM 520 N N . ASP A 1 74 ? 25.390 -5.570 12.661 1.00 20.26 74 ASP A N 1
ATOM 521 C CA . ASP A 1 74 ? 24.754 -6.892 12.628 1.00 20.66 74 ASP A CA 1
ATOM 522 C C . ASP A 1 74 ? 23.336 -6.763 12.072 1.00 20.83 74 ASP A C 1
ATOM 523 O O . ASP A 1 74 ? 22.912 -7.551 11.242 1.00 20.31 74 ASP A O 1
ATOM 528 N N . ARG A 1 75 ? 22.615 -5.751 12.514 1.00 20.85 75 ARG A N 1
ATOM 529 C CA . ARG A 1 75 ? 21.240 -5.558 12.076 1.00 20.36 75 ARG A CA 1
ATOM 530 C C . ARG A 1 75 ? 21.219 -5.269 10.558 1.00 19.68 75 ARG A C 1
ATOM 531 O O . ARG A 1 75 ? 20.349 -5.769 9.823 1.00 18.25 75 ARG A O 1
ATOM 539 N N . LEU A 1 76 ? 22.200 -4.477 10.090 1.00 18.29 76 LEU A N 1
ATOM 540 C CA . LEU A 1 76 ? 22.332 -4.181 8.671 1.00 17.93 76 LEU A CA 1
ATOM 541 C C . LEU A 1 76 ? 22.475 -5.473 7.864 1.00 18.55 76 LEU A C 1
ATOM 542 O O . LEU A 1 76 ? 21.847 -5.624 6.803 1.00 17.21 76 LEU A O 1
ATOM 547 N N . PHE A 1 77 ? 23.332 -6.368 8.352 1.00 18.53 77 PHE A N 1
ATOM 548 C CA . PHE A 1 77 ? 23.629 -7.590 7.616 1.00 19.24 77 PHE A CA 1
ATOM 549 C C . PHE A 1 77 ? 22.567 -8.656 7.733 1.00 18.76 77 PHE A C 1
ATOM 550 O O . PHE A 1 77 ? 22.428 -9.492 6.833 1.00 17.38 77 PHE A O 1
ATOM 558 N N . GLU A 1 78 ? 21.763 -8.594 8.789 1.00 20.11 78 GLU A N 1
ATOM 559 C CA . GLU A 1 78 ? 20.526 -9.413 8.793 1.00 20.92 78 GLU A CA 1
ATOM 560 C C . GLU A 1 78 ? 19.570 -9.046 7.695 1.00 20.14 78 GLU A C 1
ATOM 561 O O . GLU A 1 78 ? 18.989 -9.925 7.083 1.00 21.17 78 GLU A O 1
ATOM 567 N N . LYS A 1 79 ? 19.394 -7.744 7.436 1.00 20.87 79 LYS A N 1
ATOM 568 C CA . LYS A 1 79 ? 18.527 -7.289 6.367 1.00 19.94 79 LYS A CA 1
ATOM 569 C C . LYS A 1 79 ? 19.162 -7.710 5.047 1.00 19.35 79 LYS A C 1
ATOM 570 O O . LYS A 1 79 ? 18.503 -8.206 4.169 1.00 18.06 79 LYS A O 1
ATOM 576 N N . ALA A 1 80 ? 20.484 -7.576 4.931 1.00 17.11 80 ALA A N 1
ATOM 577 C CA . ALA A 1 80 ? 21.109 -8.062 3.719 1.00 16.35 80 ALA A CA 1
ATOM 578 C C . ALA A 1 80 ? 20.793 -9.541 3.463 1.00 16.24 80 ALA A C 1
ATOM 579 O O . ALA A 1 80 ? 20.513 -9.906 2.340 1.00 16.49 80 ALA A O 1
ATOM 581 N N . ARG A 1 81 ? 20.854 -10.378 4.500 1.00 16.71 81 ARG A N 1
ATOM 582 C CA . ARG A 1 81 ? 20.608 -11.815 4.357 1.00 18.03 81 ARG A CA 1
ATOM 583 C C . ARG A 1 81 ? 19.192 -12.031 3.838 1.00 19.34 81 ARG A C 1
ATOM 584 O O . ARG A 1 81 ? 18.955 -12.855 2.929 1.00 19.06 81 ARG A O 1
ATOM 592 N N . ASP A 1 82 ? 18.253 -11.242 4.369 1.00 19.29 82 ASP A N 1
ATOM 593 C CA . ASP A 1 82 ? 16.852 -11.385 3.947 1.00 20.90 82 ASP A CA 1
ATOM 594 C C . ASP A 1 82 ? 16.649 -10.949 2.504 1.00 20.21 82 ASP A C 1
ATOM 595 O O . ASP A 1 82 ? 15.667 -11.358 1.868 1.00 19.61 82 ASP A O 1
ATOM 600 N N . LEU A 1 83 ? 17.559 -10.100 1.993 1.00 19.81 83 LEU A N 1
ATOM 601 C CA . LEU A 1 83 ? 17.510 -9.647 0.594 1.00 19.52 83 LEU A CA 1
ATOM 602 C C . LEU A 1 83 ? 18.335 -10.546 -0.341 1.00 20.38 83 LEU A C 1
ATOM 603 O O . LEU A 1 83 ? 18.530 -10.245 -1.537 1.00 20.87 83 LEU A O 1
ATOM 608 N N . GLY A 1 84 ? 18.828 -11.646 0.201 1.00 20.72 84 GLY A N 1
ATOM 609 C CA . GLY A 1 84 ? 19.554 -12.596 -0.628 1.00 20.34 84 GLY A CA 1
ATOM 610 C C . GLY A 1 84 ? 21.039 -12.651 -0.356 1.00 19.55 84 GLY A C 1
ATOM 611 O O . GLY A 1 84 ? 21.746 -13.481 -0.947 1.00 20.25 84 GLY A O 1
ATOM 612 N N . GLY A 1 85 ? 21.513 -11.825 0.580 1.00 19.20 85 GLY A N 1
ATOM 613 C CA . GLY A 1 85 ? 22.938 -11.818 0.931 1.00 18.16 85 GLY A CA 1
ATOM 614 C C . GLY A 1 85 ? 23.706 -10.734 0.214 1.00 17.61 85 GLY A C 1
ATOM 615 O O . GLY A 1 85 ? 23.489 -10.457 -0.986 1.00 16.65 85 GLY A O 1
ATOM 616 N N . ALA A 1 86 ? 24.572 -10.078 0.975 1.00 18.40 86 ALA A N 1
ATOM 617 C CA . ALA A 1 86 ? 25.518 -9.091 0.433 1.00 18.38 86 ALA A CA 1
ATOM 618 C C . ALA A 1 86 ? 26.418 -9.672 -0.695 1.00 18.25 86 ALA A C 1
ATOM 619 O O . ALA A 1 86 ? 27.116 -10.661 -0.488 1.00 18.91 86 ALA A O 1
ATOM 621 N N . ASP A 1 87 ? 26.353 -9.080 -1.890 1.00 17.10 87 ASP A N 1
ATOM 622 C CA . ASP A 1 87 ? 27.237 -9.482 -3.005 1.00 15.97 87 ASP A CA 1
ATOM 623 C C . ASP A 1 87 ? 28.391 -8.485 -3.133 1.00 14.14 87 ASP A C 1
ATOM 624 O O . ASP A 1 87 ? 29.519 -8.842 -3.455 1.00 13.30 87 ASP A O 1
ATOM 629 N N . ILE A 1 88 ? 28.066 -7.216 -2.916 1.00 14.89 88 ILE A N 1
ATOM 630 C CA . ILE A 1 88 ? 29.043 -6.110 -3.074 1.00 14.79 88 ILE A CA 1
ATOM 631 C C . ILE A 1 88 ? 28.981 -5.307 -1.757 1.00 14.82 88 ILE A C 1
ATOM 632 O O . ILE A 1 88 ? 27.891 -5.086 -1.212 1.00 15.75 88 ILE A O 1
ATOM 637 N N . LEU A 1 89 ? 30.130 -4.861 -1.279 1.00 13.59 89 LEU A N 1
ATOM 638 C CA . LEU A 1 89 ? 30.193 -3.906 -0.152 1.00 14.16 89 LEU A CA 1
ATOM 639 C C . LEU A 1 89 ? 30.957 -2.647 -0.567 1.00 14.11 89 LEU A C 1
ATOM 640 O O . LEU A 1 89 ? 32.050 -2.727 -1.145 1.00 14.38 89 LEU A O 1
ATOM 645 N N . VAL A 1 90 ? 30.382 -1.498 -0.251 1.00 13.14 90 VAL A N 1
ATOM 646 C CA . VAL A 1 90 ? 31.126 -0.232 -0.316 1.00 14.27 90 VAL A CA 1
ATOM 647 C C . VAL A 1 90 ? 31.164 0.338 1.116 1.00 14.28 90 VAL A C 1
ATOM 648 O O . VAL A 1 90 ? 30.151 0.718 1.689 1.00 15.20 90 VAL A O 1
ATOM 652 N N . TYR A 1 91 ? 32.348 0.332 1.699 1.00 15.29 91 TYR A N 1
ATOM 653 C CA . TYR A 1 91 ? 32.506 0.815 3.080 1.00 15.19 91 TYR A CA 1
ATOM 654 C C . TYR A 1 91 ? 32.994 2.271 3.028 1.00 16.17 91 TYR A C 1
ATOM 655 O O . TYR A 1 91 ? 34.069 2.579 2.473 1.00 14.97 91 TYR A O 1
ATOM 664 N N . SER A 1 92 ? 32.195 3.148 3.632 1.00 15.69 92 SER A N 1
ATOM 665 C CA . SER A 1 92 ? 32.488 4.572 3.715 1.00 17.78 92 SER A CA 1
ATOM 666 C C . SER A 1 92 ? 32.152 5.070 5.125 1.00 17.39 92 SER A C 1
ATOM 667 O O . SER A 1 92 ? 31.131 4.654 5.709 1.00 16.31 92 SER A O 1
ATOM 670 N N . THR A 1 93 ? 33.018 5.912 5.700 1.00 18.04 93 THR A N 1
ATOM 671 C CA . THR A 1 93 ? 32.683 6.582 6.969 1.00 18.83 93 THR A CA 1
ATOM 672 C C . THR A 1 93 ? 33.081 8.053 6.897 1.00 19.65 93 THR A C 1
ATOM 673 O O . THR A 1 93 ? 33.926 8.422 6.073 1.00 20.35 93 THR A O 1
ATOM 677 N N . GLY A 1 94 ? 32.522 8.874 7.794 1.00 20.40 94 GLY A N 1
ATOM 678 C CA . GLY A 1 94 ? 33.129 10.177 8.124 1.00 21.12 94 GLY A CA 1
ATOM 679 C C . GLY A 1 94 ? 34.515 10.056 8.767 1.00 20.92 94 GLY A C 1
ATOM 680 O O . GLY A 1 94 ? 34.938 8.985 9.251 1.00 20.65 94 GLY A O 1
ATOM 681 N N . GLY A 1 95 ? 35.227 11.173 8.787 1.00 21.29 95 GLY A N 1
ATOM 682 C CA . GLY A 1 95 ? 36.567 11.210 9.371 1.00 21.82 95 GLY A CA 1
ATOM 683 C C . GLY A 1 95 ? 36.483 11.536 10.849 1.00 23.27 95 GLY A C 1
ATOM 684 O O . GLY A 1 95 ? 35.490 12.095 11.303 1.00 22.14 95 GLY A O 1
ATOM 685 N N . PRO A 1 96 ? 37.532 11.196 11.620 1.00 23.69 96 PRO A N 1
ATOM 686 C CA . PRO A 1 96 ? 37.587 11.562 13.033 1.00 24.13 96 PRO A CA 1
ATOM 687 C C . PRO A 1 96 ? 37.841 13.069 13.215 1.00 23.88 96 PRO A C 1
ATOM 688 O O . PRO A 1 96 ? 38.009 13.796 12.234 1.00 23.34 96 PRO A O 1
ATOM 692 N N . ARG A 1 97 ? 37.885 13.531 14.461 1.00 25.03 97 ARG A N 1
ATOM 693 C CA . ARG A 1 97 ? 38.047 14.967 14.701 1.00 25.37 97 ARG A CA 1
ATOM 694 C C . ARG A 1 97 ? 39.495 15.389 14.435 1.00 24.83 97 ARG A C 1
ATOM 695 O O . ARG A 1 97 ? 40.422 14.611 14.725 1.00 24.56 97 ARG A O 1
ATOM 703 N N . PRO A 1 98 ? 39.703 16.612 13.895 1.00 24.06 98 PRO A N 1
ATOM 704 C CA . PRO A 1 98 ? 41.098 17.041 13.698 1.00 24.01 98 PRO A CA 1
ATOM 705 C C . PRO A 1 98 ? 41.793 17.291 15.063 1.00 24.02 98 PRO A C 1
ATOM 706 O O . PRO A 1 98 ? 41.118 17.428 16.071 1.00 24.75 98 PRO A O 1
ATOM 710 N N . GLY A 1 99 ? 43.116 17.397 15.064 1.00 23.28 99 GLY A N 1
ATOM 711 C CA . GLY A 1 99 ? 43.842 17.512 16.304 1.00 23.59 99 GLY A CA 1
ATOM 712 C C . GLY A 1 99 ? 45.199 16.906 16.075 1.00 24.64 99 GLY A C 1
ATOM 713 O O . GLY A 1 99 ? 45.360 15.924 15.306 1.00 22.03 99 GLY A O 1
ATOM 714 N N . ARG A 1 100 ? 46.178 17.522 16.722 1.00 24.37 100 ARG A N 1
ATOM 715 C CA . ARG A 1 100 ? 47.543 17.056 16.673 1.00 24.43 100 ARG A CA 1
ATOM 716 C C . ARG A 1 100 ? 47.708 15.999 17.741 1.00 23.90 100 ARG A C 1
ATOM 717 O O . ARG A 1 100 ? 46.991 15.989 18.731 1.00 23.17 100 ARG A O 1
ATOM 725 N N . PHE A 1 101 ? 48.676 15.115 17.546 1.00 23.79 101 PHE A N 1
ATOM 726 C CA . PHE A 1 101 ? 48.853 13.963 18.404 1.00 23.20 101 PHE A CA 1
ATOM 727 C C . PHE A 1 101 ? 48.841 14.346 19.904 1.00 24.53 101 PHE A C 1
ATOM 728 O O . PHE A 1 101 ? 48.133 13.734 20.719 1.00 22.04 101 PHE A O 1
ATOM 736 N N . MET A 1 102 ? 49.637 15.345 20.261 1.00 25.89 102 MET A N 1
ATOM 737 C CA . MET A 1 102 ? 49.845 15.639 21.678 1.00 28.73 102 MET A CA 1
ATOM 738 C C . MET A 1 102 ? 48.637 16.303 22.323 1.00 29.68 102 MET A C 1
ATOM 739 O O . MET A 1 102 ? 48.588 16.429 23.535 1.00 31.67 102 MET A O 1
ATOM 744 N N . GLU A 1 103 ? 47.647 16.709 21.534 1.00 30.32 103 GLU A N 1
ATOM 745 C CA . GLU A 1 103 ? 46.455 17.318 22.139 1.00 30.65 103 GLU A CA 1
ATOM 746 C C . GLU A 1 103 ? 45.233 16.403 22.255 1.00 30.08 103 GLU A C 1
ATOM 747 O O . GLU A 1 103 ? 44.180 16.807 22.744 1.00 31.69 103 GLU A O 1
ATOM 752 N N . LEU A 1 104 ? 45.391 15.140 21.879 1.00 28.41 104 LEU A N 1
ATOM 753 C CA . LEU A 1 104 ? 44.296 14.181 21.968 1.00 26.10 104 LEU A CA 1
ATOM 754 C C . LEU A 1 104 ? 44.327 13.338 23.238 1.00 25.32 104 LEU A C 1
ATOM 755 O O . LEU A 1 104 ? 45.380 12.868 23.664 1.00 24.75 104 LEU A O 1
ATOM 760 N N . GLY A 1 105 ? 43.140 13.125 23.792 1.00 24.58 105 GLY A N 1
ATOM 761 C CA . GLY A 1 105 ? 42.956 12.381 25.021 1.00 25.23 105 GLY A CA 1
ATOM 762 C C . GLY A 1 105 ? 42.568 10.951 24.743 1.00 25.42 105 GLY A C 1
ATOM 763 O O . GLY A 1 105 ? 42.247 10.583 23.589 1.00 24.42 105 GLY A O 1
ATOM 764 N N . VAL A 1 106 ? 42.584 10.147 25.803 1.00 25.02 106 VAL A N 1
ATOM 765 C CA . VAL A 1 106 ? 42.215 8.723 25.706 1.00 25.07 106 VAL A CA 1
ATOM 766 C C . VAL A 1 106 ? 40.855 8.574 25.020 1.00 25.69 106 VAL A C 1
ATOM 767 O O . VAL A 1 106 ? 40.680 7.696 24.172 1.00 25.21 106 VAL A O 1
ATOM 771 N N . GLU A 1 107 ? 39.908 9.447 25.366 1.00 26.66 107 GLU A N 1
ATOM 772 C CA . GLU A 1 107 ? 38.551 9.370 24.822 1.00 27.13 107 GLU A CA 1
ATOM 773 C C . GLU A 1 107 ? 38.551 9.582 23.306 1.00 26.27 107 GLU A C 1
ATOM 774 O O . GLU A 1 107 ? 37.744 8.961 22.603 1.00 25.75 107 GLU A O 1
ATOM 780 N N . ASP A 1 108 ? 39.461 10.436 22.822 1.00 24.67 108 ASP A N 1
ATOM 781 C CA . ASP A 1 108 ? 39.556 10.729 21.397 1.00 24.40 108 ASP A CA 1
ATOM 782 C C . ASP A 1 108 ? 40.062 9.503 20.631 1.00 22.96 108 ASP A C 1
ATOM 783 O O . ASP A 1 108 ? 39.563 9.194 19.543 1.00 22.52 108 ASP A O 1
ATOM 788 N N . TRP A 1 109 ? 41.049 8.836 21.207 1.00 21.96 109 TRP A N 1
ATOM 789 C CA . TRP A 1 109 ? 41.601 7.617 20.613 1.00 22.26 109 TRP A CA 1
ATOM 790 C C . TRP A 1 109 ? 40.539 6.500 20.599 1.00 21.95 109 TRP A C 1
ATOM 791 O O . TRP A 1 109 ? 40.297 5.895 19.543 1.00 21.57 109 TRP A O 1
ATOM 802 N N . ASP A 1 110 ? 39.897 6.234 21.738 1.00 22.60 110 ASP A N 1
ATOM 803 C CA . ASP A 1 110 ? 38.832 5.203 21.788 1.00 22.83 110 ASP A CA 1
ATOM 804 C C . ASP A 1 110 ? 37.712 5.476 20.776 1.00 23.61 110 ASP A C 1
ATOM 805 O O . ASP A 1 110 ? 37.226 4.563 20.106 1.00 23.70 110 ASP A O 1
ATOM 810 N N . GLU A 1 111 ? 37.277 6.730 20.683 1.00 23.40 111 GLU A N 1
ATOM 811 C CA . GLU A 1 111 ? 36.242 7.102 19.714 1.00 24.35 111 GLU A CA 1
ATOM 812 C C . GLU A 1 111 ? 36.673 6.890 18.235 1.00 23.24 111 GLU A C 1
ATOM 813 O O . GLU A 1 111 ? 35.867 6.441 17.396 1.00 23.33 111 GLU A O 1
ATOM 819 N N . SER A 1 112 ? 37.932 7.204 17.910 1.00 23.16 112 SER A N 1
ATOM 820 C CA . SER A 1 112 ? 38.429 7.019 16.540 1.00 21.67 112 SER A CA 1
ATOM 821 C C . SER A 1 112 ? 38.510 5.509 16.218 1.00 21.55 112 SER A C 1
ATOM 822 O O . SER A 1 112 ? 38.320 5.082 15.069 1.00 20.86 112 SER A O 1
ATOM 825 N N . TYR A 1 113 ? 38.782 4.716 17.242 1.00 19.32 113 TYR A N 1
ATOM 826 C CA . TYR A 1 113 ? 38.803 3.266 17.105 1.00 21.01 113 TYR A CA 1
ATOM 827 C C . TYR A 1 113 ? 37.396 2.750 16.778 1.00 19.94 113 TYR A C 1
ATOM 828 O O . TYR A 1 113 ? 37.229 1.924 15.881 1.00 20.91 113 TYR A O 1
ATOM 837 N N . ARG A 1 114 ? 36.388 3.234 17.496 1.00 19.78 114 ARG A N 1
ATOM 838 C CA . ARG A 1 114 ? 35.015 2.771 17.244 1.00 19.94 114 ARG A CA 1
ATOM 839 C C . ARG A 1 114 ? 34.532 3.192 15.856 1.00 19.41 114 ARG A C 1
ATOM 840 O O . ARG A 1 114 ? 33.942 2.379 15.143 1.00 19.61 114 ARG A O 1
ATOM 848 N N . LEU A 1 115 ? 34.839 4.437 15.465 1.00 19.73 115 LEU A N 1
ATOM 849 C CA . LEU A 1 115 ? 34.430 5.036 14.163 1.00 20.25 115 LEU A CA 1
ATOM 850 C C . LEU A 1 115 ? 35.113 4.354 12.983 1.00 19.94 115 LEU A C 1
ATOM 851 O O . LEU A 1 115 ? 34.457 4.032 11.978 1.00 21.08 115 LEU A O 1
ATOM 856 N N . LEU A 1 116 ? 36.423 4.146 13.098 1.00 20.10 116 LEU A N 1
ATOM 857 C CA . LEU A 1 116 ? 37.266 3.850 11.937 1.00 19.62 116 LEU A CA 1
ATOM 858 C C . LEU A 1 116 ? 37.719 2.377 11.871 1.00 20.06 116 LEU A C 1
ATOM 859 O O . LEU A 1 116 ? 37.454 1.682 10.911 1.00 22.17 116 LEU A O 1
ATOM 864 N N . ALA A 1 117 ? 38.386 1.913 12.913 1.00 18.50 117 ALA A N 1
ATOM 865 C CA . ALA A 1 117 ? 38.995 0.609 12.943 1.00 18.66 117 ALA A CA 1
ATOM 866 C C . ALA A 1 117 ? 37.989 -0.514 13.166 1.00 18.44 117 ALA A C 1
ATOM 867 O O . ALA A 1 117 ? 37.895 -1.461 12.354 1.00 18.35 117 ALA A O 1
ATOM 869 N N . ARG A 1 118 ? 37.265 -0.456 14.283 1.00 18.86 118 ARG A N 1
ATOM 870 C CA . ARG A 1 118 ? 36.295 -1.510 14.587 1.00 18.19 118 ARG A CA 1
ATOM 871 C C . ARG A 1 118 ? 35.219 -1.634 13.507 1.00 18.59 118 ARG A C 1
ATOM 872 O O . ARG A 1 118 ? 34.845 -2.763 13.143 1.00 17.86 118 ARG A O 1
ATOM 880 N N . SER A 1 119 ? 34.725 -0.497 13.013 1.00 18.56 119 SER A N 1
ATOM 881 C CA . SER A 1 119 ? 33.761 -0.519 11.891 1.00 18.62 119 SER A CA 1
ATOM 882 C C . SER A 1 119 ? 34.301 -1.246 10.648 1.00 18.29 119 SER A C 1
ATOM 883 O O . SER A 1 119 ? 33.606 -2.074 10.059 1.00 17.17 119 SER A O 1
ATOM 886 N N . ALA A 1 120 ? 35.553 -0.977 10.256 1.00 17.42 120 ALA A N 1
ATOM 887 C CA . ALA A 1 120 ? 36.110 -1.649 9.062 1.00 16.52 120 ALA A CA 1
ATOM 888 C C . ALA A 1 120 ? 36.154 -3.151 9.283 1.00 14.65 120 ALA A C 1
ATOM 889 O O . ALA A 1 120 ? 35.895 -3.951 8.357 1.00 15.33 120 ALA A O 1
ATOM 891 N N . VAL A 1 121 ? 36.547 -3.532 10.488 1.00 13.55 121 VAL A N 1
ATOM 892 C CA . VAL A 1 121 ? 36.659 -4.927 10.846 1.00 14.71 121 VAL A CA 1
ATOM 893 C C . VAL A 1 121 ? 35.295 -5.616 10.825 1.00 14.81 121 VAL A C 1
ATOM 894 O O . VAL A 1 121 ? 35.149 -6.682 10.215 1.00 14.02 121 VAL A O 1
ATOM 898 N N . TRP A 1 122 ? 34.314 -5.019 11.495 1.00 15.09 122 TRP A N 1
ATOM 899 C CA . TRP A 1 122 ? 33.028 -5.728 11.709 1.00 15.64 122 TRP A CA 1
ATOM 900 C C . TRP A 1 122 ? 32.133 -5.756 10.468 1.00 15.74 122 TRP A C 1
ATOM 901 O O . TRP A 1 122 ? 31.541 -6.788 10.147 1.00 16.04 122 TRP A O 1
ATOM 912 N N . VAL A 1 123 ? 32.027 -4.621 9.791 1.00 15.46 123 VAL A N 1
ATOM 913 C CA . VAL A 1 123 ? 31.430 -4.603 8.448 1.00 14.32 123 VAL A CA 1
ATOM 914 C C . VAL A 1 123 ? 32.101 -5.647 7.546 1.00 14.51 123 VAL A C 1
ATOM 915 O O . VAL A 1 123 ? 31.406 -6.416 6.885 1.00 14.11 123 VAL A O 1
ATOM 919 N N . GLY A 1 124 ? 33.443 -5.627 7.444 1.00 13.57 124 GLY A N 1
ATOM 920 C CA . GLY A 1 124 ? 34.122 -6.705 6.720 1.00 13.44 124 GLY A CA 1
ATOM 921 C C . GLY A 1 124 ? 33.748 -8.110 7.088 1.00 15.15 124 GLY A C 1
ATOM 922 O O . GLY A 1 124 ? 33.501 -8.938 6.209 1.00 15.95 124 GLY A O 1
ATOM 923 N N . ARG A 1 125 ? 33.745 -8.404 8.389 1.00 15.49 125 ARG A N 1
ATOM 924 C CA . ARG A 1 125 ? 33.374 -9.740 8.853 1.00 16.67 125 ARG A CA 1
ATOM 925 C C . ARG A 1 125 ? 31.962 -10.155 8.356 1.00 15.89 125 ARG A C 1
ATOM 926 O O . ARG A 1 125 ? 31.754 -11.249 7.804 1.00 15.20 125 ARG A O 1
ATOM 934 N N . ARG A 1 126 ? 30.980 -9.291 8.569 1.00 16.50 126 ARG A N 1
ATOM 935 C CA . ARG A 1 126 ? 29.620 -9.657 8.243 1.00 16.02 126 ARG A CA 1
ATOM 936 C C . ARG A 1 126 ? 29.458 -9.772 6.727 1.00 16.33 126 ARG A C 1
ATOM 937 O O . ARG A 1 126 ? 28.775 -10.675 6.241 1.00 15.76 126 ARG A O 1
ATOM 945 N N . ALA A 1 127 ? 30.126 -8.872 5.981 1.00 15.61 127 ALA A N 1
ATOM 946 C CA . ALA A 1 127 ? 30.086 -8.929 4.502 1.00 16.63 127 ALA A CA 1
ATOM 947 C C . ALA A 1 127 ? 30.769 -10.178 3.988 1.00 17.93 127 ALA A C 1
ATOM 948 O O . ALA A 1 127 ? 30.267 -10.832 3.069 1.00 17.02 127 ALA A O 1
ATOM 950 N N . ALA A 1 128 ? 31.896 -10.534 4.611 1.00 18.11 128 ALA A N 1
ATOM 951 C CA . ALA A 1 128 ? 32.674 -11.734 4.199 1.00 18.94 128 ALA A CA 1
ATOM 952 C C . ALA A 1 128 ? 31.858 -13.007 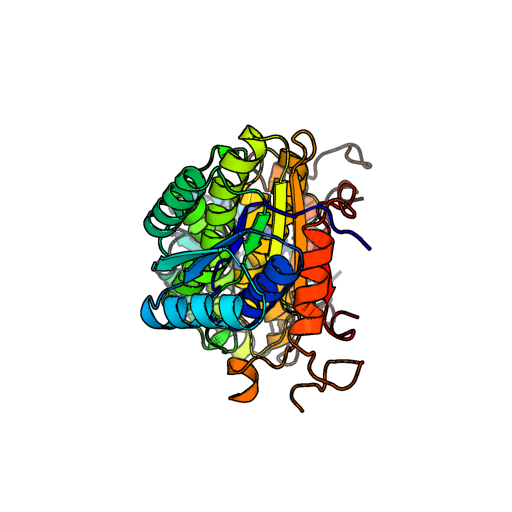4.391 1.00 18.85 128 ALA A C 1
ATOM 953 O O . ALA A 1 128 ? 31.852 -13.848 3.489 1.00 19.32 128 ALA A O 1
ATOM 955 N N . GLU A 1 129 ? 31.207 -13.145 5.554 1.00 18.85 129 GLU A N 1
ATOM 956 C CA . GLU A 1 129 ? 30.321 -14.301 5.853 1.00 19.23 129 GLU A CA 1
ATOM 957 C C . GLU A 1 129 ? 29.356 -14.588 4.716 1.00 18.17 129 GLU A C 1
ATOM 958 O O . GLU A 1 129 ? 29.229 -15.723 4.285 1.00 17.99 129 GLU A O 1
ATOM 964 N N . GLN A 1 130 ? 28.682 -13.547 4.247 1.00 17.42 130 GLN A N 1
ATOM 965 C CA . GLN A 1 130 ? 27.701 -13.696 3.169 1.00 17.37 130 GLN A CA 1
ATOM 966 C C . GLN A 1 130 ? 28.298 -13.935 1.791 1.00 18.01 130 GLN A C 1
ATOM 967 O O . GLN A 1 130 ? 27.779 -14.735 0.983 1.00 17.40 130 GLN A O 1
ATOM 973 N N . MET A 1 131 ? 29.395 -13.237 1.510 1.00 17.02 131 MET A N 1
ATOM 974 C CA . MET A 1 131 ? 30.023 -13.390 0.192 1.00 17.04 131 MET A CA 1
ATOM 975 C C . MET A 1 131 ? 30.669 -14.762 0.078 1.00 16.62 131 MET A C 1
ATOM 976 O O . MET A 1 131 ? 30.647 -15.349 -0.992 1.00 17.05 131 MET A O 1
ATOM 981 N N . VAL A 1 132 ? 31.270 -15.261 1.150 1.00 17.60 132 VAL A N 1
ATOM 982 C CA . VAL A 1 132 ? 31.896 -16.611 1.051 1.00 19.40 132 VAL A CA 1
ATOM 983 C C . VAL A 1 132 ? 30.833 -17.710 0.931 1.00 19.28 132 VAL A C 1
ATOM 984 O O . VAL A 1 132 ? 31.075 -18.720 0.257 1.00 19.00 132 VAL A O 1
ATOM 988 N N . GLU A 1 133 ? 29.654 -17.497 1.531 1.00 19.11 133 GLU A N 1
ATOM 989 C CA . GLU A 1 133 ? 28.522 -18.463 1.361 1.00 20.00 133 GLU A CA 1
ATOM 990 C C . GLU A 1 133 ? 28.185 -18.603 -0.132 1.00 19.31 133 GLU A C 1
ATOM 991 O O . GLU A 1 133 ? 27.938 -19.691 -0.650 1.00 20.21 133 GLU A O 1
ATOM 997 N N . LYS A 1 134 ? 28.201 -17.500 -0.843 1.00 19.47 134 LYS A N 1
ATOM 998 C CA . LYS A 1 134 ? 27.943 -17.511 -2.291 1.00 20.44 134 LYS A CA 1
ATOM 999 C C . LYS A 1 134 ? 29.135 -17.863 -3.195 1.00 21.37 134 LYS A C 1
ATOM 1000 O O . LYS A 1 134 ? 28.947 -18.221 -4.375 1.00 23.05 134 LYS A O 1
ATOM 1006 N N . GLY A 1 135 ? 30.352 -17.749 -2.684 1.00 20.32 135 GLY A N 1
ATOM 1007 C CA . GLY A 1 135 ? 31.565 -17.922 -3.513 1.00 19.97 135 GLY A CA 1
ATOM 1008 C C . GLY A 1 135 ? 31.737 -16.816 -4.565 1.00 20.04 135 GLY A C 1
ATOM 1009 O O . GLY A 1 135 ? 32.317 -17.039 -5.622 1.00 20.22 135 GLY A O 1
ATOM 1010 N N . TRP A 1 136 ? 31.197 -15.626 -4.300 1.00 19.16 136 TRP A N 1
ATOM 1011 C CA . TRP A 1 136 ? 31.456 -14.455 -5.139 1.00 18.37 136 TRP A CA 1
ATOM 1012 C C . TRP A 1 136 ? 31.285 -13.222 -4.255 1.00 17.83 136 TRP A C 1
ATOM 1013 O O . TRP A 1 136 ? 30.351 -13.149 -3.464 1.00 17.04 136 TRP A O 1
ATOM 1024 N N . GLY A 1 137 ? 32.164 -12.234 -4.433 1.00 15.38 137 GLY A N 1
ATOM 1025 C CA . GLY A 1 137 ? 31.963 -10.989 -3.719 1.00 14.90 137 GLY A CA 1
ATOM 1026 C C . GLY A 1 137 ? 32.952 -9.920 -4.077 1.00 13.18 137 GLY A C 1
ATOM 1027 O O . GLY A 1 137 ? 34.021 -10.196 -4.658 1.00 14.30 137 GLY A O 1
ATOM 1028 N N . ARG A 1 138 ? 32.561 -8.681 -3.780 1.00 13.79 138 ARG A N 1
ATOM 1029 C CA . ARG A 1 138 ? 33.385 -7.517 -4.003 1.00 14.48 138 ARG A CA 1
ATOM 1030 C C . ARG A 1 138 ? 33.281 -6.593 -2.783 1.00 15.12 138 ARG A C 1
ATOM 1031 O O . ARG A 1 138 ? 32.165 -6.125 -2.426 1.00 16.26 138 ARG A O 1
ATOM 1039 N N . MET A 1 139 ? 34.411 -6.336 -2.114 1.00 15.24 139 MET A N 1
ATOM 1040 C CA . MET A 1 139 ? 34.433 -5.270 -1.117 1.00 14.05 139 MET A CA 1
ATOM 1041 C C . MET A 1 139 ? 35.305 -4.119 -1.575 1.00 13.88 139 MET A C 1
ATOM 1042 O O . MET A 1 139 ? 36.441 -4.327 -1.996 1.00 15.02 139 MET A O 1
ATOM 1047 N N . VAL A 1 140 ? 34.767 -2.909 -1.469 1.00 14.57 140 VAL A N 1
ATOM 1048 C CA . VAL A 1 140 ? 35.559 -1.709 -1.802 1.00 15.22 140 VAL A CA 1
ATOM 1049 C C . VAL A 1 140 ? 35.559 -0.802 -0.584 1.00 15.19 140 VAL A C 1
ATOM 1050 O O . VAL A 1 140 ? 34.504 -0.318 -0.149 1.00 15.95 140 VAL A O 1
ATOM 1054 N N . TYR A 1 141 ? 36.732 -0.640 0.014 1.00 14.95 141 TYR A N 1
ATOM 1055 C CA . TYR A 1 141 ? 36.870 0.239 1.193 1.00 14.11 141 TYR A CA 1
ATOM 1056 C C . TYR A 1 141 ? 37.296 1.611 0.758 1.00 14.57 141 TYR A C 1
ATOM 1057 O O . TYR A 1 141 ? 38.293 1.742 0.031 1.00 13.77 141 TYR A O 1
ATOM 1066 N N . ILE A 1 142 ? 36.603 2.648 1.211 1.00 13.21 142 ILE A N 1
ATOM 1067 C CA . ILE A 1 142 ? 37.088 4.000 0.956 1.00 15.21 142 ILE A CA 1
ATOM 1068 C C . ILE A 1 142 ? 38.042 4.471 2.074 1.00 15.57 142 ILE A C 1
ATOM 1069 O O . ILE A 1 142 ? 37.597 4.677 3.195 1.00 17.09 142 ILE A O 1
ATOM 1074 N N . GLY A 1 143 ? 39.353 4.603 1.790 1.00 16.04 143 GLY A N 1
ATOM 1075 C CA . GLY A 1 143 ? 40.338 4.952 2.866 1.00 15.61 143 GLY A CA 1
ATOM 1076 C C . GLY A 1 143 ? 40.724 6.408 2.765 1.00 17.68 143 GLY A C 1
ATOM 1077 O O . GLY A 1 143 ? 40.025 7.201 2.107 1.00 19.39 143 GLY A O 1
ATOM 1078 N N . SER A 1 144 ? 41.864 6.766 3.358 1.00 17.39 144 SER A N 1
ATOM 1079 C CA . SER A 1 144 ? 42.365 8.143 3.297 1.00 16.94 144 SER A CA 1
ATOM 1080 C C . SER A 1 144 ? 43.793 8.110 2.772 1.00 16.69 144 SER A C 1
ATOM 1081 O O . SER A 1 144 ? 44.511 7.153 3.040 1.00 17.01 144 SER A O 1
ATOM 1084 N N . VAL A 1 145 ? 44.194 9.159 2.065 1.00 16.56 145 VAL A N 1
ATOM 1085 C CA . VAL A 1 145 ? 45.594 9.373 1.691 1.00 16.98 145 VAL A CA 1
ATOM 1086 C C . VAL A 1 145 ? 46.508 9.528 2.919 1.00 17.25 145 VAL A C 1
ATOM 1087 O O . VAL A 1 145 ? 47.734 9.479 2.780 1.00 17.94 145 VAL A O 1
ATOM 1091 N N . THR A 1 146 ? 45.927 9.747 4.098 1.00 18.07 146 THR A N 1
ATOM 1092 C CA . THR A 1 146 ? 46.739 9.756 5.326 1.00 19.54 146 THR A CA 1
ATOM 1093 C C . THR A 1 146 ? 47.370 8.373 5.550 1.00 21.09 146 THR A C 1
ATOM 1094 O O . THR A 1 146 ? 48.293 8.250 6.349 1.00 21.63 146 THR A O 1
ATOM 1098 N N . LEU A 1 147 ? 46.876 7.343 4.861 1.00 21.82 147 LEU A N 1
ATOM 1099 C CA . LEU A 1 147 ? 47.607 6.056 4.799 1.00 25.21 147 LEU A CA 1
ATOM 1100 C C . LEU A 1 147 ? 49.012 6.257 4.248 1.00 26.35 147 LEU A C 1
ATOM 1101 O O . LEU A 1 147 ? 49.978 5.653 4.713 1.00 28.83 147 LEU A O 1
ATOM 1106 N N . LEU A 1 148 ? 49.145 7.112 3.259 1.00 27.61 148 LEU A N 1
ATOM 1107 C CA . LEU A 1 148 ? 50.431 7.241 2.569 1.00 28.67 148 LEU A CA 1
ATOM 1108 C C . LEU A 1 148 ? 51.365 8.262 3.211 1.00 30.65 148 LEU A C 1
ATOM 1109 O O . LEU A 1 148 ? 52.579 8.027 3.311 1.00 32.13 148 LEU A O 1
ATOM 1114 N N . ARG A 1 149 ? 50.802 9.383 3.642 1.00 31.52 149 ARG A N 1
ATOM 1115 C CA . ARG A 1 149 ? 51.570 10.462 4.268 1.00 32.23 149 ARG A CA 1
ATOM 1116 C C . ARG A 1 149 ? 50.805 10.925 5.512 1.00 30.38 149 ARG A C 1
ATOM 1117 O O . ARG A 1 149 ? 49.655 11.289 5.410 1.00 30.97 149 ARG A O 1
ATOM 1122 N N . PRO A 1 150 ? 51.439 10.909 6.695 1.00 29.18 150 PRO A N 1
ATOM 1123 C CA . PRO A 1 150 ? 50.732 11.533 7.794 1.00 27.35 150 PRO A CA 1
ATOM 1124 C C . PRO A 1 150 ? 50.612 13.053 7.655 1.00 26.28 150 PRO A C 1
ATOM 1125 O O . PRO A 1 150 ? 51.533 13.710 7.148 1.00 23.46 150 PRO A O 1
ATOM 1129 N N . TRP A 1 151 ? 49.500 13.599 8.127 1.00 25.06 151 TRP A N 1
ATOM 1130 C CA . TRP A 1 151 ? 49.396 15.048 8.347 1.00 26.63 151 TRP A CA 1
ATOM 1131 C C . TRP A 1 151 ? 49.392 15.385 9.821 1.00 26.00 151 TRP A C 1
ATOM 1132 O O . TRP A 1 151 ? 48.636 14.790 10.591 1.00 25.15 151 TRP A O 1
ATOM 1143 N N . GLN A 1 152 ? 50.167 16.393 10.220 1.00 26.26 152 GLN A N 1
ATOM 1144 C CA . GLN A 1 152 ? 50.266 16.687 11.666 1.00 26.61 152 GLN A CA 1
ATOM 1145 C C . GLN A 1 152 ? 48.893 16.965 12.302 1.00 25.73 152 GLN A C 1
ATOM 1146 O O . GLN A 1 152 ? 48.624 16.544 13.432 1.00 25.23 152 GLN A O 1
ATOM 1152 N N . ASP A 1 153 ? 48.004 17.634 11.567 1.00 24.55 153 ASP A N 1
ATOM 1153 C CA . ASP A 1 153 ? 46.687 17.998 12.118 1.00 23.69 153 ASP A CA 1
ATOM 1154 C C . ASP A 1 153 ? 45.681 16.858 12.078 1.00 22.66 153 ASP A C 1
ATOM 1155 O O . ASP A 1 153 ? 44.546 16.995 12.545 1.00 21.27 153 ASP A O 1
ATOM 1160 N N . LEU A 1 154 ? 46.082 15.731 11.492 1.00 20.96 154 LEU A N 1
ATOM 1161 C CA . LEU A 1 154 ? 45.144 14.615 11.333 1.00 19.35 154 LEU A CA 1
ATOM 1162 C C . LEU A 1 154 ? 45.673 13.382 12.017 1.00 19.30 154 LEU A C 1
ATOM 1163 O O . LEU A 1 154 ? 45.686 12.325 11.433 1.00 18.41 154 LEU A O 1
ATOM 1168 N N . ALA A 1 155 ? 46.053 13.508 13.294 1.00 18.70 155 ALA A N 1
ATOM 1169 C CA . ALA A 1 155 ? 46.651 12.373 14.014 1.00 18.24 155 ALA A CA 1
ATOM 1170 C C . ALA A 1 155 ? 45.730 11.172 14.124 1.00 16.85 155 ALA A C 1
ATOM 1171 O O . ALA A 1 155 ? 46.190 10.032 13.999 1.00 17.96 155 ALA A O 1
ATOM 1173 N N . LEU A 1 156 ? 44.448 11.393 14.429 1.00 16.86 156 LEU A N 1
ATOM 1174 C CA . LEU A 1 156 ? 43.525 10.260 14.630 1.00 16.71 156 LEU A CA 1
ATOM 1175 C C . LEU A 1 156 ? 43.421 9.492 13.318 1.00 16.26 156 LEU A C 1
ATOM 1176 O O . LEU A 1 156 ? 43.437 8.261 13.309 1.00 18.00 156 LEU A O 1
ATOM 1181 N N . SER A 1 157 ? 43.315 10.222 12.219 1.00 15.61 157 SER A N 1
ATOM 1182 C CA . SER A 1 157 ? 43.268 9.582 10.888 1.00 15.52 157 SER A CA 1
ATOM 1183 C C . SER A 1 157 ? 44.581 8.845 10.541 1.00 15.98 157 SER A C 1
ATOM 1184 O O . SER A 1 157 ? 44.534 7.679 10.105 1.00 15.97 157 SER A O 1
ATOM 1187 N N . ASN A 1 158 ? 45.717 9.506 10.747 1.00 15.29 158 ASN A N 1
ATOM 1188 C CA . ASN A 1 158 ? 47.047 8.937 10.416 1.00 16.78 158 ASN A CA 1
ATOM 1189 C C . ASN A 1 158 ? 47.190 7.570 11.095 1.00 16.74 158 ASN A C 1
ATOM 1190 O O . ASN A 1 158 ? 47.831 6.653 10.564 1.00 18.09 158 ASN A O 1
ATOM 1195 N N . ILE A 1 159 ? 46.612 7.453 12.288 1.00 16.73 159 ILE A N 1
ATOM 1196 C CA . ILE A 1 159 ? 46.900 6.337 13.176 1.00 15.17 159 ILE A CA 1
ATOM 1197 C C . ILE A 1 159 ? 45.793 5.292 13.260 1.00 16.84 159 ILE A C 1
ATOM 1198 O O . ILE A 1 159 ? 46.027 4.088 12.960 1.00 16.76 159 ILE A O 1
ATOM 1203 N N . MET A 1 160 ? 44.616 5.732 13.694 1.00 16.13 160 MET A N 1
ATOM 1204 C CA . MET A 1 160 ? 43.503 4.815 13.902 1.00 17.61 160 MET A CA 1
ATOM 1205 C C . MET A 1 160 ? 42.724 4.470 12.645 1.00 17.15 160 MET A C 1
ATOM 1206 O O . MET A 1 160 ? 41.875 3.602 12.708 1.00 19.32 160 MET A O 1
ATOM 1211 N N . ARG A 1 161 ? 42.993 5.135 11.526 1.00 18.52 161 ARG A N 1
ATOM 1212 C CA . ARG A 1 161 ? 42.456 4.685 10.241 1.00 18.11 161 ARG A CA 1
ATOM 1213 C C . ARG A 1 161 ? 43.304 3.577 9.598 1.00 18.45 161 ARG A C 1
ATOM 1214 O O . ARG A 1 161 ? 42.795 2.841 8.739 1.00 17.54 161 ARG A O 1
ATOM 1222 N N . LEU A 1 162 ? 44.546 3.418 10.037 1.00 18.32 162 LEU A N 1
ATOM 1223 C CA . LEU A 1 162 ? 45.430 2.410 9.430 1.00 18.76 162 LEU A CA 1
ATOM 1224 C C . LEU A 1 162 ? 44.834 0.997 9.450 1.00 19.67 162 LEU A C 1
ATOM 1225 O O . LEU A 1 162 ? 45.017 0.241 8.477 1.00 20.62 162 LEU A O 1
ATOM 1230 N N . PRO A 1 163 ? 44.161 0.608 10.549 1.00 19.88 163 PRO A N 1
ATOM 1231 C CA . PRO A 1 163 ? 43.518 -0.730 10.550 1.00 20.01 163 PRO A CA 1
ATOM 1232 C C . PRO A 1 163 ? 42.586 -1.001 9.366 1.00 20.95 163 PRO A C 1
ATOM 1233 O O . PRO A 1 163 ? 42.475 -2.155 8.951 1.00 20.36 163 PRO A O 1
ATOM 1237 N N . VAL A 1 164 ? 41.929 0.045 8.850 1.00 20.76 164 VAL A N 1
ATOM 1238 C CA . VAL A 1 164 ? 41.118 -0.099 7.617 1.00 22.69 164 VAL A CA 1
ATOM 1239 C C . VAL A 1 164 ? 41.896 -0.823 6.522 1.00 23.23 164 VAL A C 1
ATOM 1240 O O . VAL A 1 164 ? 41.373 -1.733 5.842 1.00 24.68 164 VAL A O 1
ATOM 1244 N N . ILE A 1 165 ? 43.155 -0.426 6.355 1.00 23.28 165 ILE A N 1
ATOM 1245 C CA . ILE A 1 165 ? 44.026 -0.974 5.314 1.00 23.21 165 ILE A CA 1
ATOM 1246 C C . ILE A 1 165 ? 44.527 -2.380 5.665 1.00 21.70 165 ILE A C 1
ATOM 1247 O O . ILE A 1 165 ? 44.582 -3.248 4.804 1.00 20.24 165 ILE A O 1
ATOM 1252 N N . GLY A 1 166 ? 44.778 -2.639 6.951 1.00 19.53 166 GLY A N 1
ATOM 1253 C CA . GLY A 1 166 ? 45.063 -4.005 7.380 1.00 18.26 166 GLY A CA 1
ATOM 1254 C C . GLY A 1 166 ? 43.893 -4.940 7.091 1.00 17.09 166 GLY A C 1
ATOM 1255 O O . GLY A 1 166 ? 44.073 -6.098 6.780 1.00 17.09 166 GLY A O 1
ATOM 1256 N N . VAL A 1 167 ? 42.675 -4.444 7.223 1.00 16.28 167 VAL A N 1
ATOM 1257 C CA . VAL A 1 167 ? 41.496 -5.284 6.960 1.00 16.42 167 VAL A CA 1
ATOM 1258 C C . VAL A 1 167 ? 41.459 -5.599 5.471 1.00 15.92 167 VAL A C 1
ATOM 1259 O O . VAL A 1 167 ? 41.255 -6.729 5.049 1.00 16.23 167 VAL A O 1
ATOM 1263 N N . VAL A 1 168 ? 41.674 -4.581 4.659 1.00 16.48 168 VAL A N 1
ATOM 1264 C CA . VAL A 1 168 ? 41.707 -4.775 3.201 1.00 16.88 168 VAL A CA 1
ATOM 1265 C C . VAL A 1 168 ? 42.726 -5.868 2.834 1.00 17.92 168 VAL A C 1
ATOM 1266 O O . VAL A 1 168 ? 42.410 -6.794 2.065 1.00 18.32 168 VAL A O 1
ATOM 1270 N N . ARG A 1 169 ? 43.942 -5.771 3.377 1.00 18.49 169 ARG A N 1
ATOM 1271 C CA . ARG A 1 169 ? 44.993 -6.704 2.990 1.00 18.56 169 ARG A CA 1
ATOM 1272 C C . ARG A 1 169 ? 44.733 -8.113 3.566 1.00 18.58 169 ARG A C 1
ATOM 1273 O O . ARG A 1 169 ? 44.925 -9.140 2.869 1.00 17.31 169 ARG A O 1
ATOM 1281 N N . THR A 1 170 ? 44.323 -8.163 4.836 1.00 17.21 170 THR A N 1
ATOM 1282 C CA . THR A 1 170 ? 43.989 -9.441 5.482 1.00 17.73 170 THR A CA 1
ATOM 1283 C C . THR A 1 170 ? 42.816 -10.173 4.854 1.00 18.11 170 THR A C 1
ATOM 1284 O O . THR A 1 170 ? 42.902 -11.386 4.623 1.00 17.31 170 THR A O 1
ATOM 1288 N N . LEU A 1 171 ? 41.705 -9.470 4.610 1.00 18.07 171 LEU A N 1
ATOM 1289 C CA . LEU A 1 171 ? 40.570 -10.144 3.992 1.00 18.44 171 LEU A CA 1
ATOM 1290 C C . LEU A 1 171 ? 40.826 -10.467 2.526 1.00 18.01 171 LEU A C 1
ATOM 1291 O O . LEU A 1 171 ? 40.363 -11.494 2.033 1.00 17.84 171 LEU A O 1
ATOM 1296 N N . ALA A 1 172 ? 41.563 -9.600 1.835 1.00 16.94 172 ALA A N 1
ATOM 1297 C CA . ALA A 1 172 ? 41.977 -9.914 0.480 1.00 18.06 172 ALA A CA 1
ATOM 1298 C C . ALA A 1 172 ? 42.714 -11.274 0.449 1.00 18.02 172 ALA A C 1
ATOM 1299 O O . ALA A 1 172 ? 42.381 -12.147 -0.343 1.00 17.18 172 ALA A O 1
ATOM 1301 N N . LEU A 1 173 ? 43.700 -11.434 1.321 1.00 18.25 173 LEU A N 1
ATOM 1302 C CA . LEU A 1 173 ? 44.453 -12.687 1.414 1.00 19.43 173 LEU A CA 1
ATOM 1303 C C . LEU A 1 173 ? 43.544 -13.891 1.780 1.00 20.14 173 LEU A C 1
ATOM 1304 O O . LEU A 1 173 ? 43.560 -14.905 1.057 1.00 19.70 173 LEU A O 1
ATOM 1309 N N . GLU A 1 174 ? 42.751 -13.749 2.858 1.00 19.70 174 GLU A N 1
ATOM 1310 C CA . GLU A 1 174 ? 41.810 -14.813 3.356 1.00 21.83 174 GLU A CA 1
ATOM 1311 C C . GLU A 1 174 ? 40.815 -15.250 2.295 1.00 20.35 174 GLU A C 1
ATOM 1312 O O . GLU A 1 174 ? 40.592 -16.448 2.104 1.00 19.87 174 GLU A O 1
ATOM 1318 N N . LEU A 1 175 ? 40.205 -14.286 1.612 1.00 19.04 175 LEU A N 1
ATOM 1319 C CA . LEU A 1 175 ? 39.050 -14.592 0.724 1.00 18.44 175 LEU A CA 1
ATOM 1320 C C . LEU A 1 175 ? 39.385 -14.823 -0.743 1.00 18.23 175 LEU A C 1
ATOM 1321 O O . LEU A 1 175 ? 38.521 -15.192 -1.525 1.00 17.67 175 LEU A O 1
ATOM 1326 N N . ALA A 1 176 ? 40.644 -14.590 -1.114 1.00 17.83 176 ALA A N 1
ATOM 1327 C CA . ALA A 1 176 ? 41.053 -14.670 -2.503 1.00 17.82 176 ALA A CA 1
ATOM 1328 C C . ALA A 1 176 ? 40.671 -16.004 -3.163 1.00 16.95 176 ALA A C 1
ATOM 1329 O O . ALA A 1 176 ? 40.198 -15.995 -4.286 1.00 16.95 176 ALA A O 1
ATOM 1331 N N . PRO A 1 177 ? 40.862 -17.145 -2.469 1.00 17.54 177 PRO A N 1
ATOM 1332 C CA . PRO A 1 177 ? 40.564 -18.376 -3.196 1.00 18.42 177 PRO A CA 1
ATOM 1333 C C . PRO A 1 177 ? 39.064 -18.729 -3.210 1.00 20.08 177 PRO A C 1
ATOM 1334 O O . PRO A 1 177 ? 38.672 -19.709 -3.845 1.00 20.46 177 PRO A O 1
ATOM 1338 N N . HIS A 1 178 ? 38.259 -17.931 -2.503 1.00 19.67 178 HIS A N 1
ATOM 1339 C CA . HIS A 1 178 ? 36.812 -18.173 -2.425 1.00 20.39 178 HIS A CA 1
ATOM 1340 C C . HIS A 1 178 ? 35.978 -17.222 -3.279 1.00 20.11 178 HIS A C 1
ATOM 1341 O O . HIS A 1 178 ? 34.757 -17.090 -3.039 1.00 21.36 178 HIS A O 1
ATOM 1348 N N . GLY A 1 179 ? 36.598 -16.556 -4.248 1.00 18.22 179 GLY A N 1
ATOM 1349 C CA . GLY A 1 179 ? 35.874 -15.776 -5.272 1.00 18.09 179 GLY A CA 1
ATOM 1350 C C . GLY A 1 179 ? 35.457 -14.360 -4.831 1.00 18.64 179 GLY A C 1
ATOM 1351 O O . GLY A 1 179 ? 34.634 -13.728 -5.464 1.00 18.65 179 GLY A O 1
ATOM 1352 N N . VAL A 1 180 ? 36.023 -13.886 -3.728 1.00 17.97 180 VAL A N 1
ATOM 1353 C CA . VAL A 1 180 ? 35.765 -12.536 -3.273 1.00 19.28 180 VAL A CA 1
ATOM 1354 C C . VAL A 1 180 ? 37.031 -11.674 -3.272 1.00 18.06 180 VAL A C 1
ATOM 1355 O O . VAL A 1 180 ? 38.096 -12.144 -2.862 1.00 18.01 180 VAL A O 1
ATOM 1359 N N . THR A 1 181 ? 36.893 -10.459 -3.806 1.00 16.93 181 THR A N 1
ATOM 1360 C CA . THR A 1 181 ? 38.026 -9.524 -3.874 1.00 15.81 181 THR A CA 1
ATOM 1361 C C . THR A 1 181 ? 37.753 -8.393 -2.854 1.00 15.36 181 THR A C 1
ATOM 1362 O O . THR A 1 181 ? 36.591 -8.074 -2.508 1.00 13.49 181 THR A O 1
ATOM 1366 N N . VAL A 1 182 ? 38.832 -7.785 -2.385 1.00 14.79 182 VAL A N 1
ATOM 1367 C CA . VAL A 1 182 ? 38.752 -6.781 -1.306 1.00 13.55 182 VAL A CA 1
ATOM 1368 C C . VAL A 1 182 ? 39.814 -5.756 -1.701 1.00 13.01 182 VAL A C 1
ATOM 1369 O O . VAL A 1 182 ? 40.999 -6.081 -1.734 1.00 13.54 182 VAL A O 1
ATOM 1373 N N . ASN A 1 183 ? 39.371 -4.525 -1.937 1.00 15.27 183 ASN A N 1
ATOM 1374 C CA . ASN A 1 183 ? 40.196 -3.466 -2.469 1.00 14.21 183 ASN A CA 1
ATOM 1375 C C . ASN A 1 183 ? 39.870 -2.163 -1.754 1.00 14.44 183 ASN A C 1
ATOM 1376 O O . ASN A 1 183 ? 38.814 -2.022 -1.115 1.00 15.31 183 ASN A O 1
ATOM 1381 N N . ALA A 1 184 ? 40.750 -1.183 -1.903 1.00 15.65 184 ALA A N 1
ATOM 1382 C CA . ALA A 1 184 ? 40.495 0.154 -1.357 1.00 14.79 184 ALA A CA 1
ATOM 1383 C C . ALA A 1 184 ? 40.756 1.264 -2.391 1.00 14.90 184 ALA A C 1
ATOM 1384 O O . ALA A 1 184 ? 41.586 1.096 -3.318 1.00 16.46 184 ALA A O 1
ATOM 1386 N N . VAL A 1 185 ? 40.039 2.387 -2.241 1.00 14.70 185 VAL A N 1
ATOM 1387 C CA . VAL A 1 185 ? 40.354 3.591 -2.992 1.00 14.71 185 VAL A CA 1
ATOM 1388 C C . VAL A 1 185 ? 40.678 4.741 -2.046 1.00 14.89 185 VAL A C 1
ATOM 1389 O O . VAL A 1 185 ? 40.122 4.777 -0.944 1.00 16.31 185 VAL A O 1
ATOM 1393 N N . LEU A 1 186 ? 41.560 5.659 -2.471 1.00 14.95 186 LEU A N 1
ATOM 1394 C CA . LEU A 1 186 ? 41.982 6.802 -1.643 1.00 14.49 186 LEU A CA 1
ATOM 1395 C C . LEU A 1 186 ? 41.639 8.075 -2.418 1.00 14.75 186 LEU A C 1
ATOM 1396 O O . LEU A 1 186 ? 42.353 8.437 -3.380 1.00 14.85 186 LEU A O 1
ATOM 1401 N N . PRO A 1 187 ? 40.513 8.721 -2.065 1.00 15.99 187 PRO A N 1
ATOM 1402 C CA . PRO A 1 187 ? 40.046 9.932 -2.725 1.00 15.28 187 PRO A CA 1
ATOM 1403 C C . PRO A 1 187 ? 40.883 11.131 -2.262 1.00 16.32 187 PRO A C 1
ATOM 1404 O O . PRO A 1 187 ? 41.720 10.984 -1.350 1.00 16.44 187 PRO A O 1
ATOM 1408 N N . SER A 1 188 ? 40.639 12.303 -2.855 1.00 16.43 188 SER A N 1
ATOM 1409 C CA . SER A 1 188 ? 41.161 13.577 -2.289 1.00 16.42 188 SER A CA 1
ATOM 1410 C C . SER A 1 188 ? 40.972 13.667 -0.768 1.00 17.12 188 SER A C 1
ATOM 1411 O O . SER A 1 188 ? 39.867 13.379 -0.226 1.00 18.57 188 SER A O 1
ATOM 1414 N N . LEU A 1 189 ? 42.021 14.144 -0.103 1.00 16.42 189 LEU A N 1
ATOM 1415 C CA . LEU A 1 189 ? 42.058 14.239 1.364 1.00 18.27 189 LEU A CA 1
ATOM 1416 C C . LEU A 1 189 ? 40.805 14.907 1.910 1.00 18.40 189 LEU A C 1
ATOM 1417 O O . LEU A 1 189 ? 40.169 14.407 2.822 1.00 19.21 189 LEU A O 1
ATOM 1422 N N . ILE A 1 190 ? 40.409 16.018 1.322 1.00 19.37 190 ILE A N 1
ATOM 1423 C CA . ILE A 1 190 ? 39.308 16.756 1.950 1.00 19.57 190 ILE A CA 1
ATOM 1424 C C . ILE A 1 190 ? 37.950 16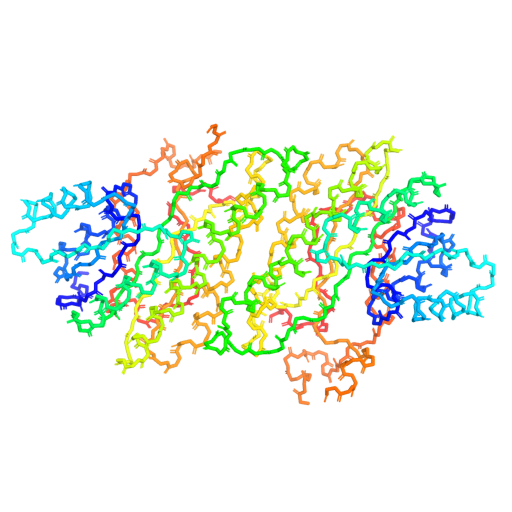.114 1.726 1.00 19.78 190 ILE A C 1
ATOM 1425 O O . ILE A 1 190 ? 36.951 16.548 2.306 1.00 20.34 190 ILE A O 1
ATOM 1430 N N . LEU A 1 191 ? 37.906 15.094 0.863 1.00 18.71 191 LEU A N 1
ATOM 1431 C CA . LEU A 1 191 ? 36.699 14.284 0.744 1.00 18.03 191 LEU A CA 1
ATOM 1432 C C . LEU A 1 191 ? 36.566 13.249 1.882 1.00 18.89 191 LEU A C 1
ATOM 1433 O O . LEU A 1 191 ? 35.447 12.773 2.165 1.00 19.04 191 LEU A O 1
ATOM 1438 N N . THR A 1 192 ? 37.663 12.884 2.536 1.00 17.68 192 THR A N 1
ATOM 1439 C CA . THR A 1 192 ? 37.575 11.782 3.525 1.00 17.76 192 THR A CA 1
ATOM 1440 C C . THR A 1 192 ? 37.881 12.225 4.942 1.00 18.31 192 THR A C 1
ATOM 1441 O O . THR A 1 192 ? 37.543 11.515 5.894 1.00 17.60 192 THR A O 1
ATOM 1445 N N . ASP A 1 193 ? 38.491 13.398 5.068 1.00 19.33 193 ASP A N 1
ATOM 1446 C CA . ASP A 1 193 ? 39.058 13.834 6.349 1.00 19.38 193 ASP A CA 1
ATOM 1447 C C . ASP A 1 193 ? 38.626 15.219 6.701 1.00 21.79 193 ASP A C 1
ATOM 1448 O O . ASP A 1 193 ? 38.547 16.079 5.815 1.00 20.79 193 ASP A O 1
ATOM 1453 N N . ARG A 1 194 ? 38.409 15.422 8.006 1.00 23.34 194 ARG A N 1
ATOM 1454 C CA . ARG A 1 194 ? 38.014 16.693 8.578 1.00 25.43 194 ARG A CA 1
ATOM 1455 C C . ARG A 1 194 ? 39.276 17.450 8.991 1.00 26.76 194 ARG A C 1
ATOM 1456 O O . ARG A 1 194 ? 40.002 17.035 9.909 1.00 26.01 194 ARG A O 1
ATOM 1464 N N . VAL A 1 195 ? 39.542 18.537 8.282 1.00 27.35 195 VAL A N 1
ATOM 1465 C CA . VAL A 1 195 ? 40.779 19.287 8.465 1.00 29.19 195 VAL A CA 1
ATOM 1466 C C . VAL A 1 195 ? 40.604 20.358 9.565 1.00 30.33 195 VAL A C 1
ATOM 1467 O O . VAL A 1 195 ? 41.584 20.906 10.071 1.00 30.50 195 VAL A O 1
ATOM 1471 N N . ARG A 1 196 ? 39.347 20.659 9.893 1.00 30.55 196 ARG A N 1
ATOM 1472 C CA . ARG A 1 196 ? 38.987 21.658 10.901 1.00 31.37 196 ARG A CA 1
ATOM 1473 C C . ARG A 1 196 ? 37.673 21.256 11.572 1.00 31.76 196 ARG A C 1
ATOM 1474 O O . ARG A 1 196 ? 37.025 20.296 11.133 1.00 32.11 196 ARG A O 1
ATOM 1482 N N . ARG A 1 220 ? 50.253 19.814 -2.891 1.00 37.32 220 ARG A N 1
ATOM 1483 C CA . ARG A 1 220 ? 49.911 20.073 -4.293 1.00 36.71 220 ARG A CA 1
ATOM 1484 C C . ARG A 1 220 ? 49.080 18.935 -4.886 1.00 35.74 220 ARG A C 1
ATOM 1485 O O . ARG A 1 220 ? 49.390 17.760 -4.666 1.00 36.58 220 ARG A O 1
ATOM 1487 N N . ILE A 1 221 ? 48.023 19.286 -5.621 1.00 33.98 221 ILE A N 1
ATOM 1488 C CA . ILE A 1 221 ? 47.305 18.304 -6.449 1.00 32.16 221 ILE A CA 1
ATOM 1489 C C . ILE A 1 221 ? 47.760 18.541 -7.868 1.00 31.02 221 ILE A C 1
ATOM 1490 O O . ILE A 1 221 ? 47.463 19.607 -8.428 1.00 30.20 221 ILE A O 1
ATOM 1495 N N . PRO A 1 222 ? 48.551 17.591 -8.438 1.00 30.64 222 PRO A N 1
ATOM 1496 C CA . PRO A 1 222 ? 49.046 17.741 -9.819 1.00 29.49 222 PRO A CA 1
ATOM 1497 C C . PRO A 1 222 ? 47.967 18.145 -10.844 1.00 29.40 222 PRO A C 1
ATOM 1498 O O . PRO A 1 222 ? 48.200 19.035 -11.658 1.00 28.86 222 PRO A O 1
ATOM 1502 N N . MET A 1 223 ? 46.786 17.527 -10.756 1.00 29.22 223 MET A N 1
ATOM 1503 C CA . MET A 1 223 ? 45.669 17.840 -11.632 1.00 29.57 223 MET A CA 1
ATOM 1504 C C . MET A 1 223 ? 45.007 19.195 -11.368 1.00 29.67 223 MET A C 1
ATOM 1505 O O . MET A 1 223 ? 44.266 19.691 -12.228 1.00 30.03 223 MET A O 1
ATOM 1510 N N . GLY A 1 224 ? 45.267 19.772 -10.191 1.00 29.68 224 GLY A N 1
ATOM 1511 C CA . GLY A 1 224 ? 44.886 21.154 -9.898 1.00 29.19 224 GLY A CA 1
ATOM 1512 C C . GLY A 1 224 ? 43.412 21.348 -9.568 1.00 29.73 224 GLY A C 1
ATOM 1513 O O . GLY A 1 224 ? 42.843 22.430 -9.841 1.00 30.17 224 GLY A O 1
ATOM 1514 N N . ARG A 1 225 ? 42.807 20.313 -8.979 1.00 28.53 225 ARG A N 1
ATOM 1515 C CA . ARG A 1 225 ? 41.418 20.339 -8.512 1.00 28.57 225 ARG A CA 1
ATOM 1516 C C . ARG A 1 225 ? 41.198 19.194 -7.521 1.00 28.51 225 ARG A C 1
ATOM 1517 O O . ARG A 1 225 ? 41.943 18.202 -7.548 1.00 28.33 225 ARG A O 1
ATOM 1525 N N . VAL A 1 226 ? 40.190 19.349 -6.649 1.00 27.30 226 VAL A N 1
ATOM 1526 C CA . VAL A 1 226 ? 39.706 18.293 -5.762 1.00 26.45 226 VAL A CA 1
ATOM 1527 C C . VAL A 1 226 ? 38.740 17.417 -6.583 1.00 26.28 226 VAL A C 1
ATOM 1528 O O . VAL A 1 226 ? 38.075 17.924 -7.492 1.00 25.45 226 VAL A O 1
ATOM 1532 N N . GLY A 1 227 ? 38.641 16.126 -6.257 1.00 24.36 227 GLY A N 1
ATOM 1533 C CA . GLY A 1 227 ? 37.807 15.234 -7.055 1.00 24.43 227 GLY A CA 1
ATOM 1534 C C . GLY A 1 227 ? 36.322 15.487 -6.837 1.00 24.69 227 GLY A C 1
ATOM 1535 O O . GLY A 1 227 ? 35.919 15.959 -5.764 1.00 23.60 227 GLY A O 1
ATOM 1536 N N . LYS A 1 228 ? 35.541 15.188 -7.871 1.00 24.86 228 LYS A N 1
ATOM 1537 C CA . LYS A 1 228 ? 34.066 15.064 -7.783 1.00 25.11 228 LYS A CA 1
ATOM 1538 C C . LYS A 1 228 ? 33.673 13.670 -7.328 1.00 24.74 228 LYS A C 1
ATOM 1539 O O . LYS A 1 228 ? 34.335 12.683 -7.729 1.00 24.12 228 LYS A O 1
ATOM 1545 N N . PRO A 1 229 ? 32.592 13.570 -6.524 1.00 24.12 229 PRO A N 1
ATOM 1546 C CA . PRO A 1 229 ? 32.106 12.262 -6.042 1.00 24.21 229 PRO A CA 1
ATOM 1547 C C . PRO A 1 229 ? 31.878 11.243 -7.165 1.00 23.96 229 PRO A C 1
ATOM 1548 O O . PRO A 1 229 ? 32.196 10.068 -7.004 1.00 23.41 229 PRO A O 1
ATOM 1552 N N . GLU A 1 230 ? 31.374 11.691 -8.309 1.00 24.49 230 GLU A N 1
ATOM 1553 C CA . GLU A 1 230 ? 31.133 10.797 -9.454 1.00 25.44 230 GLU A CA 1
ATOM 1554 C C . GLU A 1 230 ? 32.403 10.144 -9.979 1.00 25.29 230 GLU A C 1
ATOM 1555 O O . GLU A 1 230 ? 32.374 8.974 -10.392 1.00 24.66 230 GLU A O 1
ATOM 1561 N N . GLU A 1 231 ? 33.504 10.903 -10.009 1.00 24.54 231 GLU A N 1
ATOM 1562 C CA . GLU A 1 231 ? 34.791 10.362 -10.453 1.00 24.31 231 GLU A CA 1
ATOM 1563 C C . GLU A 1 231 ? 35.264 9.224 -9.563 1.00 24.01 231 GLU A C 1
ATOM 1564 O O . GLU A 1 2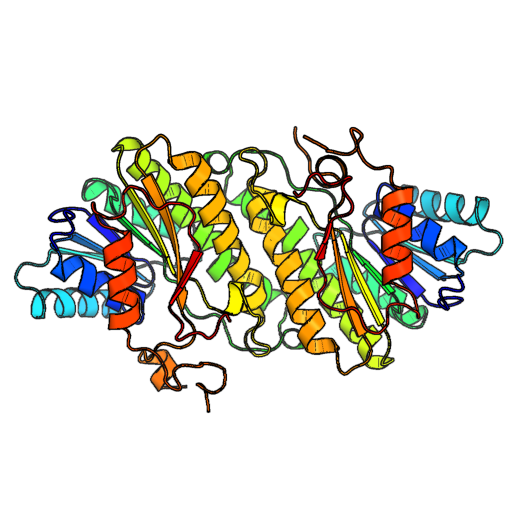31 ? 35.747 8.198 -10.049 1.00 25.46 231 GLU A O 1
ATOM 1570 N N . LEU A 1 232 ? 35.120 9.402 -8.257 1.00 21.81 232 LEU A N 1
ATOM 1571 C CA . LEU A 1 232 ? 35.452 8.347 -7.325 1.00 21.13 232 LEU A CA 1
ATOM 1572 C C . LEU A 1 232 ? 34.495 7.144 -7.458 1.00 20.52 232 LEU A C 1
ATOM 1573 O O . LEU A 1 232 ? 34.955 5.987 -7.502 1.00 19.04 232 LEU A O 1
ATOM 1578 N N . ALA A 1 233 ? 33.182 7.418 -7.534 1.00 20.58 233 ALA A N 1
ATOM 1579 C CA . ALA A 1 233 ? 32.153 6.373 -7.707 1.00 21.21 233 ALA A CA 1
ATOM 1580 C C . ALA A 1 233 ? 32.370 5.469 -8.949 1.00 21.11 233 ALA A C 1
ATOM 1581 O O . ALA A 1 233 ? 32.092 4.270 -8.891 1.00 21.25 233 ALA A O 1
ATOM 1583 N N . SER A 1 234 ? 32.859 6.022 -10.056 1.00 22.02 234 SER A N 1
ATOM 1584 C CA . SER A 1 234 ? 33.140 5.198 -11.250 1.00 21.76 234 SER A CA 1
ATOM 1585 C C . SER A 1 234 ? 34.214 4.137 -10.992 1.00 20.94 234 SER A C 1
ATOM 1586 O O . SER A 1 234 ? 34.059 2.994 -11.391 1.00 19.46 234 SER A O 1
ATOM 1589 N N . VAL A 1 235 ? 35.268 4.511 -10.268 1.00 20.16 235 VAL A N 1
ATOM 1590 C CA . VAL A 1 235 ? 36.304 3.567 -9.927 1.00 19.91 235 VAL A CA 1
ATOM 1591 C C . VAL A 1 235 ? 35.794 2.500 -8.954 1.00 18.68 235 VAL A C 1
ATOM 1592 O O . VAL A 1 235 ? 36.149 1.292 -9.068 1.00 16.51 235 VAL A O 1
ATOM 1596 N N . VAL A 1 236 ? 34.935 2.921 -8.026 1.00 17.73 236 VAL A N 1
ATOM 1597 C CA . VAL A 1 236 ? 34.345 1.971 -7.057 1.00 17.54 236 VAL A CA 1
ATOM 1598 C C . VAL A 1 236 ? 33.489 0.972 -7.823 1.00 16.76 236 VAL A C 1
ATOM 1599 O O . VAL A 1 236 ? 33.604 -0.217 -7.601 1.00 15.84 236 VAL A O 1
ATOM 1603 N N . ALA A 1 237 ? 32.624 1.473 -8.704 1.00 17.02 237 ALA A N 1
ATOM 1604 C CA . ALA A 1 237 ? 31.818 0.619 -9.584 1.00 17.59 237 ALA A CA 1
ATOM 1605 C C . ALA A 1 237 ? 32.650 -0.413 -10.349 1.00 17.83 237 ALA A C 1
ATOM 1606 O O . ALA A 1 237 ? 32.293 -1.602 -10.386 1.00 17.33 237 ALA A O 1
ATOM 1608 N N . PHE A 1 238 ? 33.740 0.038 -10.966 1.00 16.82 238 PHE A N 1
ATOM 1609 C CA . PHE A 1 238 ? 34.591 -0.852 -11.727 1.00 17.52 238 PHE A CA 1
ATOM 1610 C C . PHE A 1 238 ? 35.211 -1.924 -10.848 1.00 16.81 238 PHE A C 1
ATOM 1611 O O . PHE A 1 238 ? 35.286 -3.103 -11.244 1.00 16.72 238 PHE A O 1
ATOM 1619 N N . LEU A 1 239 ? 35.679 -1.526 -9.663 1.00 15.52 239 LEU A N 1
ATOM 1620 C CA . LEU A 1 239 ? 36.273 -2.520 -8.780 1.00 16.71 239 LEU A CA 1
ATOM 1621 C C . LEU A 1 239 ? 35.226 -3.535 -8.332 1.00 16.60 239 LEU A C 1
ATOM 1622 O O . LEU A 1 239 ? 35.551 -4.716 -8.176 1.00 18.41 239 LEU A O 1
ATOM 1627 N N . ALA A 1 240 ? 33.975 -3.095 -8.164 1.00 16.06 240 ALA A N 1
ATOM 1628 C CA . ALA A 1 240 ? 32.855 -3.964 -7.779 1.00 15.60 240 ALA A CA 1
ATOM 1629 C C . ALA A 1 240 ? 32.321 -4.892 -8.895 1.00 16.89 240 ALA A C 1
ATOM 1630 O O . ALA A 1 240 ? 31.336 -5.640 -8.684 1.00 18.53 240 ALA A O 1
ATOM 1632 N N . SER A 1 241 ? 32.917 -4.799 -10.077 1.00 17.74 241 SER A N 1
ATOM 1633 C CA . SER A 1 241 ? 32.373 -5.404 -11.309 1.00 17.97 241 SER A CA 1
ATOM 1634 C C . SER A 1 241 ? 32.869 -6.825 -11.513 1.00 19.44 241 SER A C 1
ATOM 1635 O O . SER A 1 241 ? 33.920 -7.237 -10.958 1.00 18.99 241 SER A O 1
ATOM 1638 N N . GLU A 1 242 ? 32.127 -7.558 -12.351 1.00 20.31 242 GLU A N 1
ATOM 1639 C CA . GLU A 1 242 ? 32.565 -8.865 -12.799 1.00 22.68 242 GLU A CA 1
ATOM 1640 C C . GLU A 1 242 ? 33.991 -8.778 -13.382 1.00 21.99 242 GLU A C 1
ATOM 1641 O O . GLU A 1 242 ? 34.793 -9.675 -13.184 1.00 23.45 242 GLU A O 1
ATOM 1647 N N . LYS A 1 243 ? 34.285 -7.682 -14.083 1.00 22.95 243 LYS A N 1
ATOM 1648 C CA . LYS A 1 243 ? 35.496 -7.501 -14.859 1.00 23.50 243 LYS A CA 1
ATOM 1649 C C . LYS A 1 243 ? 36.753 -7.394 -14.006 1.00 22.52 243 LYS A C 1
ATOM 1650 O O . LYS A 1 243 ? 37.866 -7.751 -14.460 1.00 22.70 243 LYS A O 1
ATOM 1656 N N . ALA A 1 244 ? 36.577 -6.921 -12.776 1.00 19.93 244 ALA A N 1
ATOM 1657 C CA . ALA A 1 244 ? 37.707 -6.741 -11.871 1.00 18.33 244 ALA A CA 1
ATOM 1658 C C . ALA A 1 244 ? 38.025 -8.013 -11.047 1.00 17.62 244 ALA A C 1
ATOM 1659 O O . ALA A 1 244 ? 38.541 -7.947 -9.915 1.00 16.94 244 ALA A O 1
ATOM 1661 N N . SER A 1 245 ? 37.770 -9.175 -11.638 1.00 15.84 245 SER A N 1
ATOM 1662 C CA . SER A 1 245 ? 37.876 -10.438 -10.907 1.00 15.70 245 SER A CA 1
ATOM 1663 C C . SER A 1 245 ? 39.292 -10.860 -10.502 1.00 14.31 245 SER A C 1
ATOM 1664 O O . SER A 1 245 ? 39.460 -11.732 -9.649 1.00 14.72 245 SER A O 1
ATOM 1667 N N . PHE A 1 246 ? 40.321 -10.261 -11.089 1.00 15.30 246 PHE A N 1
ATOM 1668 C CA . PHE A 1 246 ? 41.706 -10.688 -10.765 1.00 16.04 246 PHE A CA 1
ATOM 1669 C C . PHE A 1 246 ? 42.417 -9.633 -9.933 1.00 16.75 246 PHE A C 1
ATOM 1670 O O . PHE A 1 246 ? 43.634 -9.689 -9.754 1.00 16.89 246 PHE A O 1
ATOM 1678 N N . ILE A 1 247 ? 41.684 -8.613 -9.501 1.00 15.68 247 ILE A N 1
ATOM 1679 C CA . ILE A 1 247 ? 42.313 -7.548 -8.697 1.00 16.41 247 ILE A CA 1
ATOM 1680 C C . ILE A 1 247 ? 41.907 -7.749 -7.260 1.00 15.54 247 ILE A C 1
ATOM 1681 O O . ILE A 1 247 ? 40.695 -7.767 -6.928 1.00 16.04 247 ILE A O 1
ATOM 1686 N N . THR A 1 248 ? 42.890 -7.911 -6.393 1.00 14.85 248 THR A N 1
ATOM 1687 C CA . THR A 1 248 ? 42.606 -7.968 -4.962 1.00 14.95 248 THR A CA 1
ATOM 1688 C C . THR A 1 248 ? 43.749 -7.485 -4.072 1.00 15.44 248 THR A C 1
ATOM 1689 O O . THR A 1 248 ? 44.936 -7.677 -4.378 1.00 16.07 248 THR A O 1
ATOM 1693 N N . GLY A 1 249 ? 43.357 -6.819 -2.992 1.00 15.27 249 GLY A N 1
ATOM 1694 C CA . GLY A 1 249 ? 44.310 -6.268 -2.015 1.00 16.79 249 GLY A CA 1
ATOM 1695 C C . GLY A 1 249 ? 44.872 -4.942 -2.474 1.00 15.48 249 GLY A C 1
ATOM 1696 O O . GLY A 1 249 ? 45.747 -4.385 -1.807 1.00 17.62 249 GLY A O 1
ATOM 1697 N N . ALA A 1 250 ? 44.363 -4.417 -3.588 1.00 16.40 250 ALA A N 1
ATOM 1698 C CA . ALA A 1 250 ? 44.896 -3.162 -4.187 1.00 15.61 250 ALA A CA 1
ATOM 1699 C C . ALA A 1 250 ? 44.374 -1.953 -3.401 1.00 16.10 250 ALA A C 1
ATOM 1700 O O . ALA A 1 250 ? 43.203 -1.929 -2.988 1.00 18.01 250 ALA A O 1
ATOM 1702 N N . VAL A 1 251 ? 45.243 -0.961 -3.229 1.00 16.31 251 VAL A N 1
ATOM 1703 C CA . VAL A 1 251 ? 44.913 0.312 -2.580 1.00 15.52 251 VAL A CA 1
ATOM 1704 C C . VAL A 1 251 ? 45.228 1.365 -3.631 1.00 16.20 251 VAL A C 1
ATOM 1705 O O . VAL A 1 251 ? 46.399 1.654 -3.926 1.00 16.46 251 VAL A O 1
ATOM 1709 N N . ILE A 1 252 ? 44.172 1.897 -4.240 1.00 16.62 252 ILE A N 1
ATOM 1710 C CA . ILE A 1 252 ? 44.295 2.677 -5.443 1.00 16.99 252 ILE A CA 1
ATOM 1711 C C . ILE A 1 252 ? 44.011 4.150 -5.166 1.00 17.01 252 ILE A C 1
ATOM 1712 O O . ILE A 1 252 ? 42.871 4.512 -4.814 1.00 18.49 252 ILE A O 1
ATOM 1717 N N . PRO A 1 253 ? 45.027 5.015 -5.354 1.00 17.58 253 PRO A N 1
ATOM 1718 C CA . PRO A 1 253 ? 44.739 6.436 -5.175 1.00 17.20 253 PRO A CA 1
ATOM 1719 C C . PRO A 1 253 ? 43.869 6.985 -6.331 1.00 17.96 253 PRO A C 1
ATOM 1720 O O . PRO A 1 253 ? 44.121 6.666 -7.501 1.00 18.36 253 PRO A O 1
ATOM 1724 N N . VAL A 1 254 ? 42.824 7.761 -5.996 1.00 16.86 254 VAL A N 1
ATOM 1725 C CA . VAL A 1 254 ? 41.905 8.365 -6.973 1.00 18.21 254 VAL A CA 1
ATOM 1726 C C . VAL A 1 254 ? 41.831 9.831 -6.563 1.00 19.04 254 VAL A C 1
ATOM 1727 O O . VAL A 1 254 ? 40.814 10.303 -6.033 1.00 20.32 254 VAL A O 1
ATOM 1731 N N . ASP A 1 255 ? 42.938 10.535 -6.772 1.00 19.47 255 ASP A N 1
ATOM 1732 C CA . ASP A 1 255 ? 43.185 11.811 -6.084 1.00 19.23 255 ASP A CA 1
ATOM 1733 C C . ASP A 1 255 ? 43.868 12.863 -6.977 1.00 19.92 255 ASP A C 1
ATOM 1734 O O . ASP A 1 255 ? 44.484 13.816 -6.464 1.00 20.60 255 ASP A O 1
ATOM 1739 N N . GLY A 1 256 ? 43.774 12.705 -8.296 1.00 19.32 256 GLY A N 1
ATOM 1740 C CA . GLY A 1 256 ? 44.436 13.646 -9.208 1.00 20.60 256 GLY A CA 1
ATOM 1741 C C . GLY A 1 256 ? 45.957 13.684 -9.085 1.00 20.13 256 GLY A C 1
ATOM 1742 O O . GLY A 1 256 ? 46.594 14.633 -9.533 1.00 21.61 256 GLY A O 1
ATOM 1743 N N . GLY A 1 257 ? 46.548 12.662 -8.475 1.00 19.95 257 GLY A N 1
ATOM 1744 C CA . GLY A 1 257 ? 48.005 12.574 -8.393 1.00 19.69 257 GLY A CA 1
ATOM 1745 C C . GLY A 1 257 ? 48.593 13.128 -7.107 1.00 20.99 257 GLY A C 1
ATOM 1746 O O . GLY A 1 257 ? 49.802 13.144 -6.931 1.00 21.06 257 GLY A O 1
ATOM 1747 N N . ALA A 1 258 ? 47.737 13.583 -6.208 1.00 21.74 258 ALA A N 1
ATOM 1748 C CA . ALA A 1 258 ? 48.196 14.128 -4.914 1.00 23.36 258 ALA A CA 1
ATOM 1749 C C . ALA A 1 258 ? 49.041 13.164 -4.042 1.00 24.67 258 ALA A C 1
ATOM 1750 O O . ALA A 1 258 ? 49.904 13.611 -3.288 1.00 26.65 258 ALA A O 1
ATOM 1752 N N . HIS A 1 259 ? 48.824 11.849 -4.146 1.00 26.55 259 HIS A N 1
ATOM 1753 C CA . HIS A 1 259 ? 49.672 10.847 -3.426 1.00 26.27 259 HIS A CA 1
ATOM 1754 C C . HIS A 1 259 ? 51.143 10.834 -3.866 1.00 27.46 259 HIS A C 1
ATOM 1755 O O . HIS A 1 259 ? 52.008 10.287 -3.163 1.00 27.07 259 HIS A O 1
ATOM 1762 N N . ILE A 1 260 ? 51.431 11.398 -5.039 1.00 27.33 260 ILE A N 1
ATOM 1763 C CA . ILE A 1 260 ? 52.778 11.294 -5.582 1.00 27.62 260 ILE A CA 1
ATOM 1764 C C . ILE A 1 260 ? 53.806 12.098 -4.785 1.00 28.67 260 ILE A C 1
ATOM 1765 O O . ILE A 1 260 ? 54.893 11.570 -4.580 1.00 29.86 260 ILE A O 1
ATOM 1770 N N . MET B 1 1 ? 82.384 0.864 18.481 1.00 34.72 1 MET B N 1
ATOM 1771 C CA . MET B 1 1 ? 81.379 1.948 18.312 1.00 35.21 1 MET B CA 1
ATOM 1772 C C . MET B 1 1 ? 80.786 2.354 19.672 1.00 34.53 1 MET B C 1
ATOM 1773 O O . MET B 1 1 ? 80.095 1.561 20.337 1.00 35.86 1 MET B O 1
ATOM 1778 N N . ASP B 1 2 ? 81.084 3.581 20.095 1.00 33.00 2 ASP B N 1
ATOM 1779 C CA . ASP B 1 2 ? 80.559 4.113 21.343 1.00 32.35 2 ASP B CA 1
ATOM 1780 C C . ASP B 1 2 ? 79.186 4.675 21.032 1.00 30.90 2 ASP B C 1
ATOM 1781 O O . ASP B 1 2 ? 79.072 5.599 20.232 1.00 30.84 2 ASP B O 1
ATOM 1786 N N . LEU B 1 3 ? 78.158 4.107 21.647 1.00 29.38 3 LEU B N 1
ATOM 1787 C CA . LEU B 1 3 ? 76.783 4.510 21.344 1.00 27.96 3 LEU B CA 1
ATOM 1788 C C . LEU B 1 3 ? 76.358 5.807 22.051 1.00 27.16 3 LEU B C 1
ATOM 1789 O O . LEU B 1 3 ? 75.352 6.406 21.672 1.00 26.80 3 LEU B O 1
ATOM 1794 N N . GLY B 1 4 ? 77.112 6.221 23.076 1.00 26.17 4 GLY B N 1
ATOM 1795 C CA . GLY B 1 4 ? 76.849 7.499 23.788 1.00 25.89 4 GLY B CA 1
ATOM 1796 C C . GLY B 1 4 ? 75.582 7.624 24.601 1.00 26.70 4 GLY B C 1
ATOM 1797 O O . GLY B 1 4 ? 75.029 8.715 24.732 1.00 27.38 4 GLY B O 1
ATOM 1798 N N . ILE B 1 5 ? 75.104 6.517 25.164 1.00 25.74 5 ILE B N 1
ATOM 1799 C CA . ILE B 1 5 ? 73.874 6.524 25.958 1.00 26.79 5 ILE B CA 1
ATOM 1800 C C . ILE B 1 5 ? 74.169 6.155 27.425 1.00 27.03 5 ILE B C 1
ATOM 1801 O O . ILE B 1 5 ? 73.256 5.887 28.210 1.00 26.59 5 ILE B O 1
ATOM 1806 N N . GLN B 1 6 ? 75.457 6.147 27.773 1.00 27.67 6 GLN B N 1
ATOM 1807 C CA . GLN B 1 6 ? 75.859 5.938 29.173 1.00 27.70 6 GLN B CA 1
ATOM 1808 C C . GLN B 1 6 ? 75.093 6.908 30.099 1.00 27.49 6 GLN B C 1
ATOM 1809 O O . GLN B 1 6 ? 75.092 8.132 29.903 1.00 28.61 6 GLN B O 1
ATOM 1815 N N . GLY B 1 7 ? 74.412 6.350 31.083 1.00 26.77 7 GLY B N 1
ATOM 1816 C CA . GLY B 1 7 ? 73.678 7.128 32.063 1.00 26.34 7 GLY B CA 1
ATOM 1817 C C . GLY B 1 7 ? 72.333 7.627 31.592 1.00 25.85 7 GLY B C 1
ATOM 1818 O O . GLY B 1 7 ? 71.651 8.324 32.332 1.00 26.56 7 GLY B O 1
ATOM 1819 N N . LYS B 1 8 ? 71.939 7.318 30.354 1.00 25.57 8 LYS B N 1
ATOM 1820 C CA . LYS B 1 8 ? 70.611 7.702 29.886 1.00 24.89 8 LYS B CA 1
ATOM 1821 C C . LYS B 1 8 ? 69.592 6.706 30.424 1.00 24.34 8 LYS B C 1
ATOM 1822 O O . LYS B 1 8 ? 69.914 5.517 30.553 1.00 25.80 8 LYS B O 1
ATOM 1828 N N . LEU B 1 9 ? 68.380 7.183 30.704 1.00 22.64 9 LEU B N 1
ATOM 1829 C CA . LEU B 1 9 ? 67.250 6.372 31.196 1.00 22.38 9 LEU B CA 1
ATOM 1830 C C . LEU B 1 9 ? 66.398 5.812 30.059 1.00 23.59 9 LEU B C 1
ATOM 1831 O O . LEU B 1 9 ? 65.839 6.583 29.255 1.00 22.22 9 LEU B O 1
ATOM 1836 N N . ALA B 1 10 ? 66.268 4.482 30.044 1.00 23.08 10 ALA B N 1
ATOM 1837 C CA . ALA B 1 10 ? 65.485 3.803 29.020 1.00 22.40 10 ALA B CA 1
ATOM 1838 C C . ALA B 1 10 ? 64.307 3.116 29.680 1.00 22.81 10 ALA B C 1
ATOM 1839 O O . ALA B 1 10 ? 64.501 2.259 30.582 1.00 23.17 10 ALA B O 1
ATOM 1841 N N . VAL B 1 11 ? 63.093 3.537 29.299 1.00 21.69 11 VAL B N 1
ATOM 1842 C CA . VAL B 1 11 ? 61.867 2.886 29.714 1.00 20.70 11 VAL B CA 1
ATOM 1843 C C . VAL B 1 11 ? 61.581 1.785 28.705 1.00 21.66 11 VAL B C 1
ATOM 1844 O O . VAL B 1 11 ? 61.538 2.045 27.484 1.00 18.47 11 VAL B O 1
ATOM 1848 N N . VAL B 1 12 ? 61.403 0.569 29.214 1.00 20.10 12 VAL B N 1
ATOM 1849 C CA . VAL B 1 12 ? 61.132 -0.590 28.354 1.00 21.47 12 VAL B CA 1
ATOM 1850 C C . VAL B 1 12 ? 59.800 -1.232 28.764 1.00 22.96 12 VAL B C 1
ATOM 1851 O O . VAL B 1 12 ? 59.653 -1.717 29.912 1.00 23.29 12 VAL B O 1
ATOM 1855 N N . THR B 1 13 ? 58.804 -1.228 27.861 1.00 22.12 13 THR B N 1
ATOM 1856 C CA . THR B 1 13 ? 57.512 -1.865 28.182 1.00 22.63 13 THR B CA 1
ATOM 1857 C C . THR B 1 13 ? 57.608 -3.352 27.821 1.00 23.15 13 THR B C 1
ATOM 1858 O O . THR B 1 13 ? 58.492 -3.737 27.026 1.00 23.45 13 THR B O 1
ATOM 1862 N N . ALA B 1 14 ? 56.753 -4.194 28.433 1.00 23.31 14 ALA B N 1
ATOM 1863 C CA . ALA B 1 14 ? 56.965 -5.651 28.404 1.00 24.15 14 ALA B CA 1
ATOM 1864 C C . ALA B 1 14 ? 58.460 -5.985 28.566 1.00 24.09 14 ALA B C 1
ATOM 1865 O O . ALA B 1 14 ? 59.046 -6.751 27.791 1.00 24.14 14 ALA B O 1
ATOM 1867 N N . GLY B 1 15 ? 59.087 -5.409 29.600 1.00 23.40 15 GLY B N 1
ATOM 1868 C CA . GLY B 1 15 ? 60.523 -5.500 29.735 1.00 23.75 15 GLY B CA 1
ATOM 1869 C C . GLY B 1 15 ? 61.019 -6.672 30.568 1.00 24.29 15 GLY B C 1
ATOM 1870 O O . GLY B 1 15 ? 62.227 -6.860 30.703 1.00 23.68 15 GLY B O 1
ATOM 1871 N N . SER B 1 16 ? 60.103 -7.484 31.089 1.00 25.32 16 SER B N 1
ATOM 1872 C CA . SER B 1 16 ? 60.523 -8.657 31.898 1.00 26.26 16 SER B CA 1
ATOM 1873 C C . SER B 1 16 ? 60.833 -9.933 31.106 1.00 26.89 16 SER B C 1
ATOM 1874 O O . SER B 1 16 ? 61.450 -10.877 31.631 1.00 27.24 16 SER B O 1
ATOM 1877 N N . SER B 1 17 ? 60.467 -9.961 29.8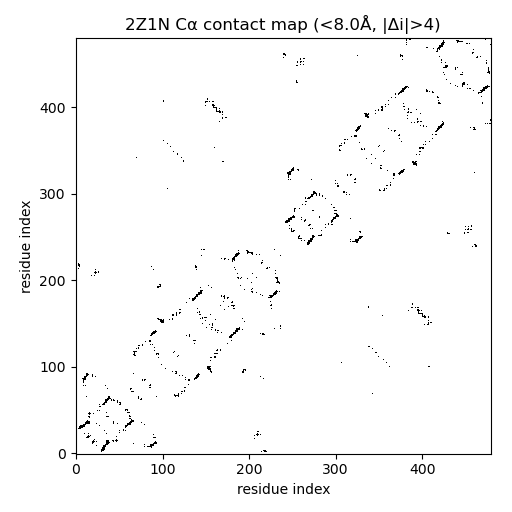23 1.00 26.27 17 SER B N 1
ATOM 1878 C CA . SER B 1 17 ? 60.768 -11.119 28.994 1.00 25.87 17 SER B CA 1
ATOM 1879 C C . SER B 1 17 ? 60.818 -10.772 27.522 1.00 24.41 17 SER B C 1
ATOM 1880 O O . SER B 1 17 ? 60.610 -9.616 27.148 1.00 23.95 17 SER B O 1
ATOM 1883 N N . GLY B 1 18 ? 61.155 -11.768 26.714 1.00 23.81 18 GLY B N 1
ATOM 1884 C CA . GLY B 1 18 ? 61.084 -11.649 25.251 1.00 23.27 18 GLY B CA 1
ATOM 1885 C C . GLY B 1 18 ? 61.926 -10.519 24.691 1.00 22.65 18 GLY B C 1
ATOM 1886 O O . GLY B 1 18 ? 63.034 -10.238 25.167 1.00 23.21 18 GLY B O 1
ATOM 1887 N N . LEU B 1 19 ? 61.398 -9.845 23.679 1.00 21.14 19 LEU B N 1
ATOM 1888 C CA . LEU B 1 19 ? 62.167 -8.818 22.986 1.00 19.88 19 LEU B CA 1
ATOM 1889 C C . LEU B 1 19 ? 62.424 -7.551 23.828 1.00 19.62 19 LEU B C 1
ATOM 1890 O O . LEU B 1 19 ? 63.484 -6.920 23.683 1.00 20.19 19 LEU B O 1
ATOM 1895 N N . GLY B 1 20 ? 61.474 -7.201 24.693 1.00 20.85 20 GLY B N 1
ATOM 1896 C CA . GLY B 1 20 ? 61.613 -6.094 25.664 1.00 19.37 20 GLY B CA 1
ATOM 1897 C C . GLY B 1 20 ? 62.776 -6.339 26.617 1.00 20.94 20 GLY B C 1
ATOM 1898 O O . GLY B 1 20 ? 63.634 -5.452 26.821 1.00 20.02 20 GLY B O 1
ATOM 1899 N N . PHE B 1 21 ? 62.834 -7.545 27.184 1.00 21.03 21 PHE B N 1
ATOM 1900 C CA . PHE B 1 21 ? 63.984 -7.943 28.003 1.00 21.52 21 PHE B CA 1
ATOM 1901 C C . PHE B 1 21 ? 65.305 -7.939 27.243 1.00 21.22 21 PHE B C 1
ATOM 1902 O O . PHE B 1 21 ? 66.309 -7.440 27.731 1.00 22.23 21 PHE B O 1
ATOM 1910 N N . ALA B 1 22 ? 65.315 -8.470 26.018 1.00 20.96 22 ALA B N 1
ATOM 1911 C CA . ALA B 1 22 ? 66.566 -8.574 25.259 1.00 20.07 22 ALA B CA 1
ATOM 1912 C C . ALA B 1 22 ? 67.109 -7.179 24.992 1.00 19.81 22 ALA B C 1
ATOM 1913 O O . ALA B 1 22 ? 68.333 -6.928 25.074 1.00 20.39 22 ALA B O 1
ATOM 1915 N N . SER B 1 23 ? 66.185 -6.293 24.652 1.00 19.71 23 SER B N 1
ATOM 1916 C CA . SER B 1 23 ? 66.473 -4.883 24.387 1.00 19.94 23 SER B CA 1
ATOM 1917 C C . SER B 1 23 ? 66.995 -4.192 25.644 1.00 20.38 23 SER B C 1
ATOM 1918 O O . SER B 1 23 ? 68.034 -3.522 25.574 1.00 20.29 23 SER B O 1
ATOM 1921 N N . ALA B 1 24 ? 66.271 -4.354 26.757 1.00 21.33 24 ALA B N 1
ATOM 1922 C CA . ALA B 1 24 ? 66.709 -3.804 28.056 1.00 21.96 24 ALA B CA 1
ATOM 1923 C C . ALA B 1 24 ? 68.125 -4.259 28.423 1.00 23.22 24 ALA B C 1
ATOM 1924 O O . ALA B 1 24 ? 68.989 -3.415 28.755 1.00 23.52 24 ALA B O 1
ATOM 1926 N N . LEU B 1 25 ? 68.376 -5.576 28.343 1.00 23.25 25 LEU B N 1
ATOM 1927 C CA . LEU B 1 25 ? 69.731 -6.119 28.534 1.00 24.48 25 LEU B CA 1
ATOM 1928 C C . LEU B 1 25 ? 70.818 -5.439 27.666 1.00 24.96 25 LEU B C 1
ATOM 1929 O O . LEU B 1 25 ? 71.812 -4.960 28.206 1.00 25.12 25 LEU B O 1
ATOM 1934 N N . GLU B 1 26 ? 70.624 -5.373 26.339 1.00 23.96 26 GLU B N 1
ATOM 1935 C CA . GLU B 1 26 ? 71.566 -4.708 25.423 1.00 23.54 26 GLU B CA 1
ATOM 1936 C C . GLU B 1 26 ? 71.827 -3.211 25.702 1.00 22.72 26 GLU B C 1
ATOM 1937 O O . GLU B 1 26 ? 72.964 -2.727 25.528 1.00 21.73 26 GLU B O 1
ATOM 1943 N N . LEU B 1 27 ? 70.770 -2.490 26.086 1.00 21.73 27 LEU B N 1
ATOM 1944 C CA . LEU B 1 27 ? 70.872 -1.071 26.464 1.00 22.85 27 LEU B CA 1
ATOM 1945 C C . LEU B 1 27 ? 71.724 -0.954 27.749 1.00 23.19 27 LEU B C 1
ATOM 1946 O O . LEU B 1 27 ? 72.617 -0.095 27.833 1.00 23.43 27 LEU B O 1
ATOM 1951 N N . ALA B 1 28 ? 71.492 -1.865 28.692 1.00 24.28 28 ALA B N 1
ATOM 1952 C CA . ALA B 1 28 ? 72.269 -1.908 29.959 1.00 25.22 28 ALA B CA 1
ATOM 1953 C C . ALA B 1 28 ? 73.751 -2.162 29.711 1.00 25.96 28 ALA B C 1
ATOM 1954 O O . ALA B 1 28 ? 74.608 -1.605 30.406 1.00 26.71 28 ALA B O 1
ATOM 1956 N N . ARG B 1 29 ? 74.050 -3.003 28.713 1.00 26.60 29 ARG B N 1
ATOM 1957 C CA . ARG B 1 29 ? 75.411 -3.325 28.318 1.00 27.61 29 ARG B CA 1
ATOM 1958 C C . ARG B 1 29 ? 76.088 -2.101 27.737 1.00 27.83 29 ARG B C 1
ATOM 1959 O O . ARG B 1 29 ? 77.313 -2.014 27.710 1.00 28.84 29 ARG B O 1
ATOM 1967 N N . ASN B 1 30 ? 75.290 -1.155 27.245 1.00 27.31 30 ASN B N 1
ATOM 1968 C CA . ASN B 1 30 ? 75.857 0.071 26.715 1.00 26.73 30 ASN B CA 1
ATOM 1969 C C . ASN B 1 30 ? 75.774 1.231 27.704 1.00 25.90 30 ASN B C 1
ATOM 1970 O O . ASN B 1 30 ? 75.916 2.399 27.319 1.00 26.04 30 ASN B O 1
ATOM 1975 N N . GLY B 1 31 ? 75.585 0.905 28.980 1.00 25.48 31 GLY B N 1
ATOM 1976 C CA . GLY B 1 31 ? 75.629 1.918 30.045 1.00 26.22 31 GLY B CA 1
ATOM 1977 C C . GLY B 1 31 ? 74.331 2.632 30.383 1.00 25.90 31 GLY B C 1
ATOM 1978 O O . GLY B 1 31 ? 74.312 3.536 31.216 1.00 26.08 31 GLY B O 1
ATOM 1979 N N . ALA B 1 32 ? 73.226 2.251 29.745 1.00 25.48 32 ALA B N 1
ATOM 1980 C CA . ALA B 1 32 ? 71.933 2.842 30.104 1.00 25.54 32 ALA B CA 1
ATOM 1981 C C . ALA B 1 32 ? 71.355 2.396 31.439 1.00 25.75 32 ALA B C 1
ATOM 1982 O O . ALA B 1 32 ? 71.484 1.219 31.843 1.00 25.53 32 ALA B O 1
ATOM 1984 N N . ARG B 1 33 ? 70.666 3.330 32.092 1.00 26.17 33 ARG B N 1
ATOM 1985 C CA . ARG B 1 33 ? 69.812 3.033 33.246 1.00 27.02 33 ARG B CA 1
ATOM 1986 C C . ARG B 1 33 ? 68.501 2.473 32.760 1.00 27.21 33 ARG B C 1
ATOM 1987 O O . ARG B 1 33 ? 68.029 2.853 31.700 1.00 28.01 33 ARG B O 1
ATOM 1995 N N . LEU B 1 34 ? 67.899 1.578 33.523 1.00 26.38 34 LEU B N 1
ATOM 1996 C CA . LEU B 1 34 ? 66.649 0.974 33.097 1.00 25.23 34 LEU B CA 1
ATOM 1997 C C . LEU B 1 34 ? 65.454 1.220 33.958 1.00 25.03 34 LEU B C 1
ATOM 1998 O O . LEU B 1 34 ? 65.528 1.212 35.215 1.00 24.87 34 LEU B O 1
ATOM 2003 N N . LEU B 1 35 ? 64.326 1.413 33.287 1.00 24.16 35 LEU B N 1
ATOM 2004 C CA . LEU B 1 35 ? 63.018 1.314 33.927 1.00 24.09 35 LEU B CA 1
ATOM 2005 C C . LEU B 1 35 ? 62.136 0.310 33.182 1.00 25.54 35 LEU B C 1
ATOM 2006 O O . LEU B 1 35 ? 61.631 0.607 32.073 1.00 24.75 35 LEU B O 1
ATOM 2011 N N . LEU B 1 36 ? 61.948 -0.871 33.795 1.00 24.94 36 LEU B N 1
ATOM 2012 C CA . LEU B 1 36 ? 61.169 -1.966 33.188 1.00 25.92 36 LEU B CA 1
ATOM 2013 C C . LEU B 1 36 ? 59.707 -1.941 33.587 1.00 26.05 36 LEU B C 1
ATOM 2014 O O . LEU B 1 36 ? 59.377 -1.694 34.745 1.00 27.81 36 LEU B O 1
ATOM 2019 N N . PHE B 1 37 ? 58.813 -2.187 32.625 1.00 25.57 37 PHE B N 1
ATOM 2020 C CA . PHE B 1 37 ? 57.386 -2.201 32.898 1.00 25.74 37 PHE B CA 1
ATOM 2021 C C . PHE B 1 37 ? 56.746 -3.496 32.389 1.00 27.24 37 PHE B C 1
ATOM 2022 O O . PHE B 1 37 ? 57.026 -3.915 31.264 1.00 26.08 37 PHE B O 1
ATOM 2030 N N . SER B 1 38 ? 55.861 -4.092 33.192 1.00 28.08 38 SER B N 1
ATOM 2031 C CA . SER B 1 38 ? 55.015 -5.225 32.740 1.00 28.97 38 SER B CA 1
ATOM 2032 C C . SER B 1 38 ? 54.120 -5.667 33.873 1.00 30.25 38 SER B C 1
ATOM 2033 O O . SER B 1 38 ? 54.218 -5.103 34.979 1.00 28.14 38 SER B O 1
ATOM 2036 N N . ARG B 1 39 ? 53.272 -6.669 33.608 1.00 30.34 39 ARG B N 1
ATOM 2037 C CA . ARG B 1 39 ? 52.221 -7.046 34.551 1.00 32.03 39 ARG B CA 1
ATOM 2038 C C . ARG B 1 39 ? 52.764 -7.587 35.877 1.00 31.84 39 ARG B C 1
ATOM 2039 O O . ARG B 1 39 ? 52.377 -7.098 36.934 1.00 33.59 39 ARG B O 1
ATOM 2042 N N . ASN B 1 40 ? 53.686 -8.540 35.791 1.00 32.58 40 ASN B N 1
ATOM 2043 C CA . ASN B 1 40 ? 54.076 -9.380 36.923 1.00 32.35 40 ASN B CA 1
ATOM 2044 C C . ASN B 1 40 ? 55.259 -8.828 37.675 1.00 31.66 40 ASN B C 1
ATOM 2045 O O . ASN B 1 40 ? 56.389 -8.887 37.205 1.00 31.20 40 ASN B O 1
ATOM 2050 N N . ARG B 1 41 ? 54.990 -8.309 38.864 1.00 31.28 41 ARG B N 1
ATOM 2051 C CA . ARG B 1 41 ? 56.023 -7.742 39.712 1.00 30.91 41 ARG B CA 1
ATOM 2052 C C . ARG B 1 41 ? 57.134 -8.750 39.993 1.00 30.36 41 ARG B C 1
ATOM 2053 O O . ARG B 1 41 ? 58.294 -8.391 39.997 1.00 29.39 41 ARG B O 1
ATOM 2061 N N . GLU B 1 42 ? 56.789 -10.017 40.216 1.00 30.78 42 GLU B N 1
ATOM 2062 C CA . GLU B 1 42 ? 57.814 -11.016 40.523 1.00 31.08 42 GLU B CA 1
ATOM 2063 C C . GLU B 1 42 ? 58.746 -11.296 39.338 1.00 30.41 42 GLU B C 1
ATOM 2064 O O . GLU B 1 42 ? 59.961 -11.393 39.520 1.00 30.13 42 GLU B O 1
ATOM 2066 N N . LYS B 1 43 ? 58.181 -11.397 38.129 1.00 30.65 43 LYS B N 1
ATOM 2067 C CA . LYS B 1 43 ? 58.966 -11.505 36.885 1.00 29.55 43 LYS B CA 1
ATOM 2068 C C . LYS B 1 43 ? 59.884 -10.311 36.636 1.00 28.41 43 LYS B C 1
ATOM 2069 O O . LYS B 1 43 ? 61.028 -10.457 36.173 1.00 28.72 43 LYS B O 1
ATOM 2073 N N . LEU B 1 44 ? 59.383 -9.135 36.961 1.00 27.91 44 LEU B N 1
ATOM 2074 C CA . LEU B 1 44 ? 60.173 -7.912 36.868 1.00 27.42 44 LEU B CA 1
ATOM 2075 C C . LEU B 1 44 ? 61.385 -7.884 37.772 1.00 27.34 44 LEU B C 1
ATOM 2076 O O . LEU B 1 44 ? 62.451 -7.457 37.360 1.00 27.32 44 LEU B O 1
ATOM 2081 N N . GLU B 1 45 ? 61.213 -8.341 39.021 1.00 28.07 45 GLU B N 1
ATOM 2082 C CA . GLU B 1 45 ? 62.302 -8.342 39.989 1.00 28.65 45 GLU B CA 1
ATOM 2083 C C . GLU B 1 45 ? 63.363 -9.302 39.532 1.00 28.00 45 GLU B C 1
ATOM 2084 O O . GLU B 1 45 ? 64.536 -8.973 39.549 1.00 28.90 45 GLU B O 1
ATOM 2090 N N . ALA B 1 46 ? 62.937 -10.472 39.066 1.00 28.87 46 ALA B N 1
ATOM 2091 C CA . ALA B 1 46 ? 63.847 -11.448 38.430 1.00 28.45 46 ALA B CA 1
ATOM 2092 C C . ALA B 1 46 ? 64.583 -10.828 37.251 1.00 28.00 46 ALA B C 1
ATOM 2093 O O . ALA B 1 46 ? 65.800 -11.012 37.085 1.00 27.80 46 ALA B O 1
ATOM 2095 N N . ALA B 1 47 ? 63.859 -10.049 36.445 1.00 28.72 47 ALA B N 1
ATOM 2096 C CA . ALA B 1 47 ? 64.478 -9.423 35.266 1.00 27.06 47 ALA B CA 1
ATOM 2097 C C . ALA B 1 47 ? 65.562 -8.433 35.694 1.00 26.47 47 ALA B C 1
ATOM 2098 O O . ALA B 1 47 ? 66.657 -8.443 35.166 1.00 25.51 47 ALA B O 1
ATOM 2100 N N . ALA B 1 48 ? 65.245 -7.604 36.692 1.00 26.68 48 ALA B N 1
ATOM 2101 C CA . ALA B 1 48 ? 66.205 -6.673 37.305 1.00 26.80 48 ALA B CA 1
ATOM 2102 C C . ALA B 1 48 ? 67.499 -7.355 37.808 1.00 27.76 48 ALA B C 1
ATOM 2103 O O . ALA B 1 48 ? 68.612 -6.918 37.490 1.00 27.98 48 ALA B O 1
ATOM 2105 N N . SER B 1 49 ? 67.362 -8.490 38.505 1.00 28.48 49 SER B N 1
ATOM 2106 C CA . SER B 1 49 ? 68.54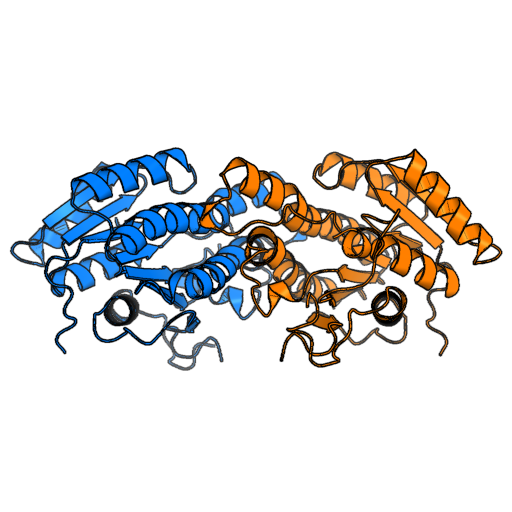8 -9.259 38.974 1.00 28.40 49 SER B CA 1
ATOM 2107 C C . SER B 1 49 ? 69.342 -9.917 37.883 1.00 28.20 49 SER B C 1
ATOM 2108 O O . SER B 1 49 ? 70.581 -9.957 37.939 1.00 28.33 49 SER B O 1
ATOM 2111 N N . ARG B 1 50 ? 68.631 -10.436 36.878 1.00 28.05 50 ARG B N 1
ATOM 2112 C CA . ARG B 1 50 ? 69.279 -11.017 35.711 1.00 27.35 50 ARG B CA 1
ATOM 2113 C C . ARG B 1 50 ? 70.227 -10.030 35.062 1.00 27.38 50 ARG B C 1
ATOM 2114 O O . ARG B 1 50 ? 71.394 -10.343 34.814 1.00 27.57 50 ARG B O 1
ATOM 2122 N N . ILE B 1 51 ? 69.718 -8.835 34.775 1.00 28.02 51 ILE B N 1
ATOM 2123 C CA . ILE B 1 51 ? 70.506 -7.778 34.131 1.00 29.35 51 ILE B CA 1
ATOM 2124 C C . ILE B 1 51 ? 71.722 -7.362 34.991 1.00 29.58 51 ILE B C 1
ATOM 2125 O O . ILE B 1 51 ? 72.849 -7.344 34.509 1.00 30.80 51 ILE B O 1
ATOM 2130 N N . ALA B 1 52 ? 71.479 -7.047 36.257 1.00 31.27 52 ALA B N 1
ATOM 2131 C CA . ALA B 1 52 ? 72.573 -6.804 37.249 1.00 32.05 52 ALA B CA 1
ATOM 2132 C C . ALA B 1 52 ? 73.671 -7.883 37.288 1.00 32.52 52 ALA B C 1
ATOM 2133 O O . ALA B 1 52 ? 74.870 -7.569 37.424 1.00 32.60 52 ALA B O 1
ATOM 2135 N N . SER B 1 53 ? 73.279 -9.148 37.128 1.00 33.18 53 SER B N 1
ATOM 2136 C CA . SER B 1 53 ? 74.249 -10.262 37.050 1.00 32.79 53 SER B CA 1
ATOM 2137 C C . SER B 1 53 ? 75.122 -10.276 35.791 1.00 33.83 53 SER B C 1
ATOM 2138 O O . SER B 1 53 ? 76.307 -10.669 35.840 1.00 33.20 53 SER B O 1
ATOM 2141 N N . LEU B 1 54 ? 74.534 -9.875 34.661 1.00 33.09 54 LEU B N 1
ATOM 2142 C CA . LEU B 1 54 ? 75.224 -9.964 33.395 1.00 33.77 54 LEU B CA 1
ATOM 2143 C C . LEU B 1 54 ? 76.002 -8.697 33.127 1.00 33.35 54 LEU B C 1
ATOM 2144 O O . LEU B 1 54 ? 76.959 -8.702 32.367 1.00 34.92 54 LEU B O 1
ATOM 2149 N N . VAL B 1 55 ? 75.583 -7.614 33.766 1.00 33.44 55 VAL B N 1
ATOM 2150 C CA . VAL B 1 55 ? 76.138 -6.282 33.500 1.00 33.45 55 VAL B CA 1
ATOM 2151 C C . VAL B 1 55 ? 76.500 -5.682 34.850 1.00 33.59 55 VAL B C 1
ATOM 2152 O O . VAL B 1 55 ? 75.631 -5.205 35.584 1.00 33.57 55 VAL B O 1
ATOM 2156 N N . SER B 1 56 ? 77.783 -5.746 35.198 1.00 34.10 56 SER B N 1
ATOM 2157 C CA . SER B 1 56 ? 78.200 -5.250 36.520 1.00 34.21 56 SER B CA 1
ATOM 2158 C C . SER B 1 56 ? 77.874 -3.759 36.686 1.00 33.33 56 SER B C 1
ATOM 2159 O O . SER B 1 56 ? 78.267 -2.935 35.855 1.00 33.24 56 SER B O 1
ATOM 2162 N N . GLY B 1 57 ? 77.112 -3.437 37.727 1.00 31.96 57 GLY B N 1
ATOM 2163 C CA . GLY B 1 57 ? 76.800 -2.050 38.047 1.00 31.39 57 GLY B CA 1
ATOM 2164 C C . GLY B 1 57 ? 75.488 -1.555 37.453 1.00 30.84 57 GLY B C 1
ATOM 2165 O O . GLY B 1 57 ? 75.113 -0.409 37.672 1.00 28.90 57 GLY B O 1
ATOM 2166 N N . ALA B 1 58 ? 74.794 -2.413 36.691 1.00 30.74 58 ALA B N 1
ATOM 2167 C CA . ALA B 1 58 ? 73.528 -2.001 36.027 1.00 30.89 58 ALA B CA 1
ATOM 2168 C C . ALA B 1 58 ? 72.530 -1.428 37.012 1.00 30.58 58 ALA B C 1
ATOM 2169 O O . ALA B 1 58 ? 72.291 -2.006 38.092 1.00 30.26 58 ALA B O 1
ATOM 2171 N N . GLN B 1 59 ? 71.948 -0.287 36.639 1.00 29.48 59 GLN B N 1
ATOM 2172 C CA . GLN B 1 59 ? 70.898 0.355 37.416 1.00 28.65 59 GLN B CA 1
ATOM 2173 C C . GLN B 1 59 ? 69.556 0.036 36.764 1.00 29.26 59 GLN B C 1
ATOM 2174 O O . GLN B 1 59 ? 69.304 0.432 35.604 1.00 29.21 59 GLN B O 1
ATOM 2177 N N . VAL B 1 60 ? 68.696 -0.663 37.504 1.00 27.57 60 VAL B N 1
ATOM 2178 C CA . VAL B 1 60 ? 67.424 -1.168 36.982 1.00 27.83 60 VAL B CA 1
ATOM 2179 C C . VAL B 1 60 ? 66.328 -0.912 37.990 1.00 28.63 60 VAL B C 1
ATOM 2180 O O . VAL B 1 60 ? 66.448 -1.315 39.167 1.00 30.13 60 VAL B O 1
ATOM 2184 N N . ASP B 1 61 ? 65.290 -0.195 37.562 1.00 28.04 61 ASP B N 1
ATOM 2185 C CA . ASP B 1 61 ? 64.098 0.025 38.352 1.00 28.77 61 ASP B CA 1
ATOM 2186 C C . ASP B 1 61 ? 62.917 -0.614 37.667 1.00 29.18 61 ASP B C 1
ATOM 2187 O O . ASP B 1 61 ? 62.978 -0.882 36.473 1.00 30.39 61 ASP B O 1
ATOM 2192 N N . ILE B 1 62 ? 61.854 -0.878 38.414 1.00 29.13 62 ILE B N 1
ATOM 2193 C CA . ILE B 1 62 ? 60.714 -1.618 37.890 1.00 28.91 62 ILE B CA 1
ATOM 2194 C C . ILE B 1 62 ? 59.346 -1.018 38.287 1.00 29.03 62 ILE B C 1
ATOM 2195 O O . ILE B 1 62 ? 59.142 -0.484 39.404 1.00 30.26 62 ILE B O 1
ATOM 2200 N N . VAL B 1 63 ? 58.410 -1.066 37.349 1.00 28.68 63 VAL B N 1
ATOM 2201 C CA . VAL B 1 63 ? 57.024 -0.750 37.622 1.00 27.41 63 VAL B CA 1
ATOM 2202 C C . VAL B 1 63 ? 56.134 -1.866 37.116 1.00 28.55 63 VAL B C 1
ATOM 2203 O O . VAL B 1 63 ? 56.156 -2.194 35.919 1.00 28.54 63 VAL B O 1
ATOM 2207 N N . ALA B 1 64 ? 55.337 -2.455 38.010 1.00 28.07 64 ALA B N 1
ATOM 2208 C CA . ALA B 1 64 ? 54.300 -3.415 37.583 1.00 27.74 64 ALA B CA 1
ATOM 2209 C C . ALA B 1 64 ? 53.006 -2.701 37.244 1.00 26.56 64 ALA B C 1
ATOM 2210 O O . ALA B 1 64 ? 52.569 -1.833 37.971 1.00 27.48 64 ALA B O 1
ATOM 2212 N N . GLY B 1 65 ? 52.405 -3.032 36.097 1.00 27.08 65 GLY B N 1
ATOM 2213 C CA . GLY B 1 65 ? 51.114 -2.480 35.695 1.00 26.45 65 GLY B CA 1
ATOM 2214 C C . GLY B 1 65 ? 50.649 -3.060 34.360 1.00 27.42 65 GLY B C 1
ATOM 2215 O O . GLY B 1 65 ? 51.367 -3.852 33.742 1.00 27.23 65 GLY B O 1
ATOM 2216 N N . ASP B 1 66 ? 49.475 -2.638 33.915 1.00 27.52 66 ASP B N 1
ATOM 2217 C CA . ASP B 1 66 ? 48.811 -3.191 32.730 1.00 29.12 66 ASP B CA 1
ATOM 2218 C C . ASP B 1 66 ? 48.861 -2.173 31.587 1.00 29.11 66 ASP B C 1
ATOM 2219 O O . ASP B 1 66 ? 48.221 -1.109 31.670 1.00 29.08 66 ASP B O 1
ATOM 2224 N N . ILE B 1 67 ? 49.580 -2.513 30.517 1.00 29.07 67 ILE B N 1
ATOM 2225 C CA . ILE B 1 67 ? 49.745 -1.593 29.370 1.00 29.36 67 ILE B CA 1
ATOM 2226 C C . ILE B 1 67 ? 48.413 -1.239 28.663 1.00 29.61 67 ILE B C 1
ATOM 2227 O O . ILE B 1 67 ? 48.335 -0.269 27.875 1.00 30.06 67 ILE B O 1
ATOM 2232 N N . ARG B 1 68 ? 47.371 -2.024 28.946 1.00 29.98 68 ARG B N 1
ATOM 2233 C CA . ARG B 1 68 ? 46.028 -1.796 28.403 1.00 30.53 68 ARG B CA 1
ATOM 2234 C C . ARG B 1 68 ? 45.306 -0.714 29.198 1.00 30.72 68 ARG B C 1
ATOM 2235 O O . ARG B 1 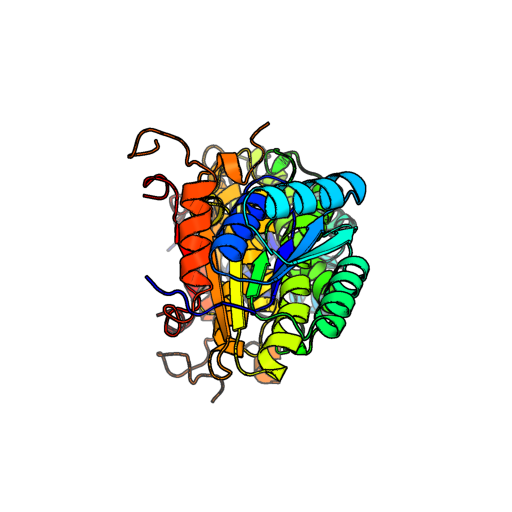68 ? 44.188 -0.335 28.852 1.00 31.86 68 ARG B O 1
ATOM 2243 N N . GLU B 1 69 ? 45.951 -0.255 30.277 1.00 30.34 69 GLU B N 1
ATOM 2244 C CA . GLU B 1 69 ? 45.457 0.778 31.187 1.00 30.00 69 GLU B CA 1
ATOM 2245 C C . GLU B 1 69 ? 46.280 2.071 31.082 1.00 29.65 69 GLU B C 1
ATOM 2246 O O . GLU B 1 69 ? 47.423 2.117 31.548 1.00 28.80 69 GLU B O 1
ATOM 2248 N N . PRO B 1 70 ? 45.703 3.119 30.463 1.00 29.20 70 PRO B N 1
ATOM 2249 C CA . PRO B 1 70 ? 46.349 4.440 30.403 1.00 29.56 70 PRO B CA 1
ATOM 2250 C C . PRO B 1 70 ? 46.803 4.952 31.784 1.00 28.89 70 PRO B C 1
ATOM 2251 O O . PRO B 1 70 ? 47.889 5.520 31.894 1.00 29.32 70 PRO B O 1
ATOM 2255 N N . GLY B 1 71 ? 45.959 4.781 32.800 1.00 30.01 71 GLY B N 1
ATOM 2256 C CA . GLY B 1 71 ? 46.340 5.101 34.198 1.00 29.82 71 GLY B CA 1
ATOM 2257 C C . GLY B 1 71 ? 47.650 4.451 34.618 1.00 29.98 71 GLY B C 1
ATOM 2258 O O . GLY B 1 71 ? 48.501 5.104 35.235 1.00 30.80 71 GLY B O 1
ATOM 2259 N N . ASP B 1 72 ? 47.825 3.172 34.283 1.00 29.71 72 ASP B N 1
ATOM 2260 C CA . ASP B 1 72 ? 49.064 2.442 34.591 1.00 29.25 72 ASP B CA 1
ATOM 2261 C C . ASP B 1 72 ? 50.274 2.969 33.815 1.00 28.33 72 ASP B C 1
ATOM 2262 O O . ASP B 1 72 ? 51.377 3.076 34.353 1.00 27.59 72 ASP B O 1
ATOM 2267 N N . ILE B 1 73 ? 50.070 3.296 32.536 1.00 26.91 73 ILE B N 1
ATOM 2268 C CA . ILE B 1 73 ? 51.125 3.959 31.758 1.00 24.82 73 ILE B CA 1
ATOM 2269 C C . ILE B 1 73 ? 51.488 5.333 32.358 1.00 24.47 73 ILE B C 1
ATOM 2270 O O . ILE B 1 73 ? 52.671 5.712 32.406 1.00 25.39 73 ILE B O 1
ATOM 2275 N N . ASP B 1 74 ? 50.480 6.050 32.836 1.00 25.65 74 ASP B N 1
ATOM 2276 C CA . ASP B 1 74 ? 50.688 7.345 33.473 1.00 26.29 74 ASP B CA 1
ATOM 2277 C C . ASP B 1 74 ? 51.539 7.145 34.711 1.00 26.70 74 ASP B C 1
ATOM 2278 O O . ASP B 1 74 ? 52.519 7.877 34.920 1.00 26.55 74 ASP B O 1
ATOM 2283 N N . ARG B 1 75 ? 51.167 6.149 35.515 1.00 26.18 75 ARG B N 1
ATOM 2284 C CA . ARG B 1 75 ? 51.928 5.848 36.733 1.00 26.80 75 ARG B CA 1
ATOM 2285 C C . ARG B 1 75 ? 53.365 5.477 36.403 1.00 26.27 75 ARG B C 1
ATOM 2286 O O . ARG B 1 75 ? 54.282 5.911 37.100 1.00 27.26 75 ARG B O 1
ATOM 2288 N N . LEU B 1 76 ? 53.564 4.697 35.321 1.00 26.83 76 LEU B N 1
ATOM 2289 C CA . LEU B 1 76 ? 54.889 4.340 34.803 1.00 25.01 76 LEU B CA 1
ATOM 2290 C C . LEU B 1 76 ? 55.739 5.552 34.477 1.00 25.57 76 LEU B C 1
ATOM 2291 O O . LEU B 1 76 ? 56.956 5.580 34.761 1.00 25.05 76 LEU B O 1
ATOM 2296 N N . PHE B 1 77 ? 55.117 6.547 33.844 1.00 25.00 77 PHE B N 1
ATOM 2297 C CA . PHE B 1 77 ? 55.902 7.709 33.456 1.00 25.43 77 PHE B CA 1
ATOM 2298 C C . PHE B 1 77 ? 56.124 8.695 34.605 1.00 25.61 77 PHE B C 1
ATOM 2299 O O . PHE B 1 77 ? 57.045 9.510 34.555 1.00 25.88 77 PHE B O 1
ATOM 2307 N N . GLU B 1 78 ? 55.319 8.572 35.654 1.00 28.18 78 GLU B N 1
ATOM 2308 C CA . GLU B 1 78 ? 55.583 9.283 36.914 1.00 29.31 78 GLU B CA 1
ATOM 2309 C C . GLU B 1 78 ? 56.898 8.810 37.521 1.00 29.40 78 GLU B C 1
ATOM 2310 O O . GLU B 1 78 ? 57.736 9.628 37.897 1.00 29.43 78 GLU B O 1
ATOM 2316 N N . LYS B 1 79 ? 57.077 7.492 37.627 1.00 28.82 79 LYS B N 1
ATOM 2317 C CA . LYS B 1 79 ? 58.349 6.929 38.050 1.00 29.27 79 LYS B CA 1
ATOM 2318 C C . LYS B 1 79 ? 59.553 7.317 37.160 1.00 28.48 79 LYS B C 1
ATOM 2319 O O . LYS B 1 79 ? 60.624 7.648 37.660 1.00 28.65 79 LYS B O 1
ATOM 2325 N N . ALA B 1 80 ? 59.375 7.307 35.832 1.00 27.01 80 ALA B N 1
ATOM 2326 C CA . ALA B 1 80 ? 60.389 7.781 34.921 1.00 25.35 80 ALA B CA 1
ATOM 2327 C C . ALA B 1 80 ? 60.832 9.198 35.266 1.00 24.97 80 ALA B C 1
ATOM 2328 O O . ALA B 1 80 ? 62.027 9.510 35.258 1.00 25.31 80 ALA B O 1
ATOM 2330 N N . ARG B 1 81 ? 59.863 10.058 35.508 1.00 24.99 81 ARG B N 1
ATOM 2331 C CA . ARG B 1 81 ? 60.115 11.446 35.861 1.00 26.98 81 ARG B CA 1
ATOM 2332 C C . ARG B 1 81 ? 60.922 11.512 37.157 1.00 27.00 81 ARG B C 1
ATOM 2333 O O . ARG B 1 81 ? 61.768 12.376 37.303 1.00 27.99 81 ARG B O 1
ATOM 2341 N N . ASP B 1 82 ? 60.643 10.605 38.082 1.00 28.36 82 ASP B N 1
ATOM 2342 C CA . ASP B 1 82 ? 61.349 10.548 39.363 1.00 29.85 82 ASP B CA 1
ATOM 2343 C C . ASP B 1 82 ? 62.816 10.165 39.153 1.00 30.09 82 ASP B C 1
ATOM 2344 O O . ASP B 1 82 ? 63.692 10.549 39.945 1.00 31.09 82 ASP B O 1
ATOM 2349 N N . LEU B 1 83 ? 63.079 9.401 38.095 1.00 28.80 83 LEU B N 1
ATOM 2350 C CA . LEU B 1 83 ? 64.419 8.955 37.745 1.00 29.36 83 LEU B CA 1
ATOM 2351 C C . LEU B 1 83 ? 65.109 9.887 36.738 1.00 28.32 83 LEU B C 1
ATOM 2352 O O . LEU B 1 83 ? 66.165 9.564 36.192 1.00 30.11 83 LEU B O 1
ATOM 2357 N N . GLY B 1 84 ? 64.529 11.070 36.553 1.00 27.70 84 GLY B N 1
ATOM 2358 C CA . GLY B 1 84 ? 65.164 12.126 35.782 1.00 25.58 84 GLY B CA 1
ATOM 2359 C C . GLY B 1 84 ? 64.521 12.383 34.426 1.00 24.79 84 GLY B C 1
ATOM 2360 O O . GLY B 1 84 ? 64.962 13.270 33.697 1.00 25.37 84 GLY B O 1
ATOM 2361 N N . GLY B 1 85 ? 63.471 11.627 34.130 1.00 23.79 85 GLY B N 1
ATOM 2362 C CA . GLY B 1 85 ? 62.711 11.733 32.863 1.00 23.97 85 GLY B CA 1
ATOM 2363 C C . GLY B 1 85 ? 63.226 10.695 31.887 1.00 23.22 85 GLY B C 1
ATOM 2364 O O . GLY B 1 85 ? 64.421 10.393 31.874 1.00 23.55 85 GLY B O 1
ATOM 2365 N N . ALA B 1 86 ? 62.321 10.142 31.067 1.00 23.96 86 ALA B N 1
ATOM 2366 C CA . ALA B 1 86 ? 62.688 9.162 30.029 1.00 23.29 86 ALA B CA 1
ATOM 2367 C C . ALA B 1 86 ? 63.563 9.792 28.975 1.00 23.15 86 ALA B C 1
ATOM 2368 O O . ALA B 1 86 ? 63.215 10.850 28.423 1.00 24.47 86 ALA B O 1
ATOM 2370 N N . ASP B 1 87 ? 64.684 9.144 28.669 1.00 22.48 87 ASP B N 1
ATOM 2371 C CA . ASP B 1 87 ? 65.524 9.554 27.553 1.00 21.19 87 ASP B CA 1
ATOM 2372 C C . ASP B 1 87 ? 65.272 8.657 26.338 1.00 20.52 87 ASP B C 1
ATOM 2373 O O . ASP B 1 87 ? 65.276 9.137 25.197 1.00 20.55 87 ASP B O 1
ATOM 2378 N N . ILE B 1 88 ? 65.129 7.362 26.618 1.00 18.70 88 ILE B N 1
ATOM 2379 C CA . ILE B 1 88 ? 64.968 6.313 25.637 1.00 19.14 88 ILE B CA 1
ATOM 2380 C C . ILE B 1 88 ? 63.680 5.559 25.942 1.00 18.66 88 ILE B C 1
ATOM 2381 O O . ILE B 1 88 ? 63.346 5.297 27.109 1.00 19.45 88 ILE B O 1
ATOM 2386 N N . LEU B 1 89 ? 62.895 5.275 24.893 1.00 18.66 89 LEU B N 1
ATOM 2387 C CA . LEU B 1 89 ? 61.759 4.373 25.039 1.00 18.22 89 LEU B CA 1
ATOM 2388 C C . LEU B 1 89 ? 61.957 3.170 24.121 1.00 19.15 89 LEU B C 1
ATOM 2389 O O . LEU B 1 89 ? 62.315 3.329 22.912 1.00 17.80 89 LEU B O 1
ATOM 2394 N N . VAL B 1 90 ? 61.771 1.969 24.691 1.00 17.78 90 VAL B N 1
ATOM 2395 C CA . VAL B 1 90 ? 61.677 0.771 23.867 1.00 18.15 90 VAL B CA 1
ATOM 2396 C C . VAL B 1 90 ? 60.276 0.246 24.089 1.00 18.07 90 VAL B C 1
ATOM 2397 O O . VAL B 1 90 ? 59.932 -0.179 25.187 1.00 19.32 90 VAL B O 1
ATOM 2401 N N . TYR B 1 91 ? 59.434 0.291 23.057 1.00 17.94 91 TYR B N 1
ATOM 2402 C CA . TYR B 1 91 ? 58.046 -0.170 23.233 1.00 18.49 91 TYR B CA 1
ATOM 2403 C C . TYR B 1 91 ? 57.925 -1.613 22.765 1.00 19.99 91 TYR B C 1
ATOM 2404 O O . TYR B 1 91 ? 58.221 -1.882 21.614 1.00 18.60 91 TYR B O 1
ATOM 2413 N N . SER B 1 92 ? 57.417 -2.518 23.636 1.00 21.08 92 SER B N 1
ATOM 2414 C CA . SER B 1 92 ? 57.140 -3.909 23.299 1.00 22.13 92 SER B CA 1
ATOM 2415 C C . SER B 1 92 ? 55.802 -4.249 23.909 1.00 24.47 92 SER B C 1
ATOM 2416 O O . SER B 1 92 ? 55.418 -3.673 24.926 1.00 23.00 92 SER B O 1
ATOM 2419 N N . THR B 1 93 ? 55.043 -5.143 23.295 1.00 26.50 93 THR B N 1
ATOM 2420 C CA . THR B 1 93 ? 53.805 -5.531 23.946 1.00 29.25 93 THR B CA 1
ATOM 2421 C C . THR B 1 93 ? 53.691 -7.015 24.157 1.00 29.85 93 THR B C 1
ATOM 2422 O O . THR B 1 93 ? 54.587 -7.756 23.808 1.00 30.24 93 THR B O 1
ATOM 2426 N N . GLY B 1 94 ? 52.583 -7.426 24.764 1.00 31.59 94 GLY B N 1
ATOM 2427 C CA . GLY B 1 94 ? 52.279 -8.856 24.896 1.00 33.50 94 GLY B CA 1
ATOM 2428 C C . GLY B 1 94 ? 51.886 -9.311 23.499 1.00 34.79 94 GLY B C 1
ATOM 2429 O O . GLY B 1 94 ? 51.482 -8.474 22.664 1.00 35.85 94 GLY B O 1
ATOM 2430 N N . GLY B 1 95 ? 52.028 -10.601 23.213 1.00 34.83 95 GLY B N 1
ATOM 2431 C CA . GLY B 1 95 ? 51.524 -11.121 21.951 1.00 35.75 95 GLY B CA 1
ATOM 2432 C C . GLY B 1 95 ? 49.997 -11.120 21.999 1.00 36.22 95 GLY B C 1
ATOM 2433 O O . GLY B 1 95 ? 49.417 -11.471 23.039 1.00 35.76 95 GLY B O 1
ATOM 2434 N N . PRO B 1 96 ? 49.334 -10.719 20.885 1.00 36.16 96 PRO B N 1
ATOM 2435 C CA . PRO B 1 96 ? 47.877 -10.929 20.766 1.00 36.43 96 PRO B CA 1
ATOM 2436 C C . PRO B 1 96 ? 47.527 -12.411 20.528 1.00 36.74 96 PRO B C 1
ATOM 2437 O O . PRO B 1 96 ? 48.382 -13.179 20.067 1.00 36.11 96 PRO B O 1
ATOM 2441 N N . ARG B 1 97 ? 46.281 -12.808 20.811 1.00 37.25 97 ARG B N 1
ATOM 2442 C CA . ARG B 1 97 ? 45.886 -14.199 20.552 1.00 38.15 97 ARG B CA 1
ATOM 2443 C C . ARG B 1 97 ? 46.043 -14.519 19.047 1.00 37.64 97 ARG B C 1
ATOM 2444 O O . ARG B 1 97 ? 45.617 -13.716 18.189 1.00 37.62 97 ARG B O 1
ATOM 2450 N N . PRO B 1 98 ? 46.700 -15.660 18.714 1.00 36.87 98 PRO B N 1
ATOM 2451 C CA . PRO B 1 98 ? 46.716 -16.099 17.310 1.00 35.82 98 PRO B CA 1
ATOM 2452 C C . PRO B 1 98 ? 45.281 -16.392 16.912 1.00 34.82 98 PRO B C 1
ATOM 2453 O O . PRO B 1 98 ? 44.425 -16.564 17.788 1.00 34.16 98 PRO B O 1
ATOM 2457 N N . GLY B 1 99 ? 44.998 -16.395 15.617 1.00 32.91 99 GLY B N 1
ATOM 2458 C CA . GLY B 1 99 ? 43.639 -16.597 15.159 1.00 31.78 99 GLY B CA 1
ATOM 2459 C C . GLY B 1 99 ? 43.403 -15.908 13.839 1.00 30.98 99 GLY B C 1
ATOM 2460 O O . GLY B 1 99 ? 43.942 -14.825 13.596 1.00 30.68 99 GLY B O 1
ATOM 2461 N N . ARG B 1 100 ? 42.638 -16.564 12.969 1.00 30.00 100 ARG B N 1
ATOM 2462 C CA . ARG B 1 100 ? 42.302 -16.022 11.675 1.00 29.29 100 ARG B CA 1
ATOM 2463 C C . ARG B 1 100 ? 41.106 -15.073 11.865 1.00 27.91 100 ARG B C 1
ATOM 2464 O O . ARG B 1 100 ? 40.383 -15.169 12.849 1.00 27.64 100 ARG B O 1
ATOM 2470 N N . PHE B 1 101 ? 40.941 -14.166 10.907 1.00 26.83 101 PHE B N 1
ATOM 2471 C CA . PHE B 1 101 ? 39.995 -13.063 10.967 1.00 26.09 101 PHE B CA 1
ATOM 2472 C C . PHE B 1 101 ? 38.581 -13.481 11.392 1.00 26.94 101 PHE B C 1
ATOM 2473 O O . PHE B 1 101 ? 37.983 -12.864 12.262 1.00 26.28 101 PHE B O 1
ATOM 2481 N N . MET B 1 102 ? 38.048 -14.511 10.738 1.00 28.56 102 MET B N 1
ATOM 2482 C CA . MET B 1 102 ? 36.631 -14.875 10.892 1.00 29.71 102 MET B CA 1
ATOM 2483 C C . MET B 1 102 ? 36.305 -15.538 12.227 1.00 30.58 102 MET B C 1
ATOM 2484 O O . MET B 1 102 ? 35.135 -15.754 12.563 1.00 31.57 102 MET B O 1
ATOM 2489 N N . GLU B 1 103 ? 37.339 -15.859 12.982 1.00 30.59 103 GLU B N 1
ATOM 2490 C CA . GLU B 1 103 ? 37.198 -16.576 14.228 1.00 29.87 103 GLU B CA 1
ATOM 2491 C C . GLU B 1 103 ? 37.296 -15.635 15.418 1.00 29.79 103 GLU B C 1
ATOM 2492 O O . GLU B 1 103 ? 37.150 -16.081 16.565 1.00 30.62 103 GLU B O 1
ATOM 2494 N N . LEU B 1 104 ? 37.542 -14.341 15.166 1.00 27.80 104 LEU B N 1
ATOM 2495 C CA . LEU B 1 104 ? 37.692 -13.361 16.249 1.00 25.99 104 LEU B CA 1
ATOM 2496 C C . LEU B 1 104 ? 36.419 -12.563 16.493 1.00 24.31 104 LEU B C 1
ATOM 2497 O O . LEU B 1 104 ? 35.747 -12.149 15.550 1.00 25.23 104 LEU B O 1
ATOM 2502 N N . GLY B 1 105 ? 36.107 -12.323 17.761 1.00 24.63 105 GLY B N 1
ATOM 2503 C CA . GLY B 1 105 ? 34.881 -11.601 18.135 1.00 23.31 105 GLY B CA 1
ATOM 2504 C C . GLY B 1 105 ? 35.144 -10.141 18.474 1.00 23.61 105 GLY B C 1
ATOM 2505 O O . GLY B 1 105 ? 36.309 -9.713 18.590 1.00 22.51 105 GLY B O 1
ATOM 2506 N N . VAL B 1 106 ? 34.062 -9.388 18.680 1.00 23.38 106 VAL B N 1
ATOM 2507 C CA . VAL B 1 106 ? 34.136 -7.975 19.048 1.00 24.32 106 VAL B CA 1
ATOM 2508 C C . VAL B 1 106 ? 35.028 -7.760 20.286 1.00 23.86 106 VAL B C 1
ATOM 2509 O O . VAL B 1 106 ? 35.873 -6.853 20.309 1.00 24.53 106 VAL B O 1
ATOM 2513 N N . GLU B 1 107 ? 34.875 -8.615 21.289 1.00 23.99 107 GLU B N 1
ATOM 2514 C CA . GLU B 1 107 ? 35.723 -8.525 22.490 1.00 22.90 107 GLU B CA 1
ATOM 2515 C C . GLU B 1 107 ? 37.202 -8.715 22.156 1.00 22.37 107 GLU B C 1
ATOM 2516 O O . GLU B 1 107 ? 38.056 -8.097 22.784 1.00 23.03 107 GLU B O 1
ATOM 2518 N N . ASP B 1 108 ? 37.499 -9.566 21.168 1.00 21.98 108 ASP B N 1
ATOM 2519 C CA . ASP B 1 108 ? 38.873 -9.835 20.791 1.00 21.21 108 ASP B CA 1
ATOM 2520 C C . ASP B 1 108 ? 39.460 -8.583 20.155 1.00 20.75 108 ASP B C 1
ATOM 2521 O O . ASP B 1 108 ? 40.582 -8.209 20.447 1.00 19.84 108 ASP B O 1
ATOM 2526 N N . TRP B 1 109 ? 38.693 -7.977 19.248 1.00 21.12 109 TRP B N 1
ATOM 2527 C CA . TRP B 1 109 ? 39.101 -6.735 18.624 1.00 21.09 109 TRP B CA 1
ATOM 2528 C C . T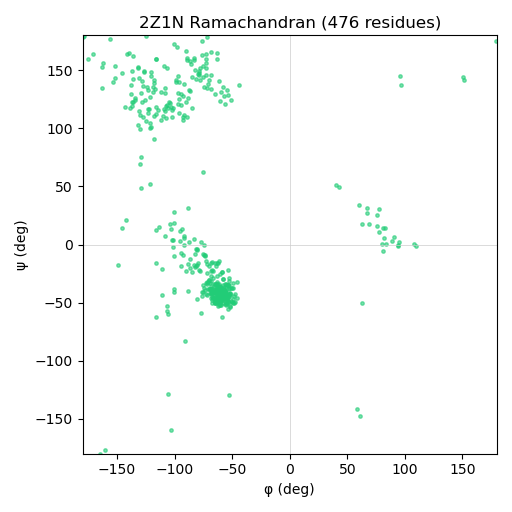RP B 1 109 ? 39.286 -5.611 19.640 1.00 20.42 109 TRP B C 1
ATOM 2529 O O . TRP B 1 109 ? 40.318 -4.973 19.641 1.00 20.17 109 TRP B O 1
ATOM 2540 N N . ASP B 1 110 ? 38.309 -5.369 20.511 1.00 20.98 110 ASP B N 1
ATOM 2541 C CA . ASP B 1 110 ? 38.447 -4.335 21.555 1.00 21.97 110 ASP B CA 1
ATOM 2542 C C . ASP B 1 110 ? 39.689 -4.537 22.403 1.00 22.42 110 ASP B C 1
ATOM 2543 O O . ASP B 1 110 ? 40.424 -3.592 22.656 1.00 22.29 110 ASP B O 1
ATOM 2548 N N . GLU B 1 111 ? 39.904 -5.777 22.841 1.00 22.74 111 GLU B N 1
ATOM 2549 C CA . GLU B 1 111 ? 41.058 -6.147 23.654 1.00 23.63 111 GLU B CA 1
ATOM 2550 C C . GLU B 1 111 ? 42.364 -5.875 22.865 1.00 22.77 111 GLU B C 1
ATOM 2551 O O . GLU B 1 111 ? 43.312 -5.319 23.404 1.00 22.91 111 GLU B O 1
ATOM 2557 N N . SER B 1 112 ? 42.389 -6.190 21.567 1.00 22.51 112 SER B N 1
ATOM 2558 C CA . SER B 1 112 ? 43.630 -5.977 20.801 1.00 20.90 112 SER B CA 1
ATOM 2559 C C . SER B 1 112 ? 43.903 -4.483 20.558 1.00 20.30 112 SER B C 1
ATOM 2560 O O . SER B 1 112 ? 45.058 -4.089 20.450 1.00 19.75 112 SER B O 1
ATOM 2563 N N . TYR B 1 113 ? 42.850 -3.693 20.423 1.00 18.29 113 TYR B N 1
ATOM 2564 C CA . TYR B 1 113 ? 42.979 -2.260 20.390 1.00 19.44 113 TYR B CA 1
ATOM 2565 C C . TYR B 1 113 ? 43.648 -1.774 21.671 1.00 19.71 113 TYR B C 1
ATOM 2566 O O . TYR B 1 113 ? 44.625 -0.992 21.622 1.00 18.80 113 TYR B O 1
ATOM 2575 N N . ARG B 1 114 ? 43.146 -2.220 22.821 1.00 20.30 114 ARG B N 1
ATOM 2576 C CA . ARG B 1 114 ? 43.732 -1.748 24.109 1.00 21.12 114 ARG B CA 1
ATOM 2577 C C . ARG B 1 114 ? 45.172 -2.201 24.246 1.00 21.57 114 ARG B C 1
ATOM 2578 O O . ARG B 1 114 ? 46.056 -1.438 24.672 1.00 22.53 114 ARG B O 1
ATOM 2586 N N . LEU B 1 115 ? 45.433 -3.426 23.807 1.00 22.16 115 LEU B N 1
ATOM 2587 C CA . LEU B 1 115 ? 46.771 -4.008 23.893 1.00 22.70 115 LEU B CA 1
ATOM 2588 C C . LEU B 1 115 ? 47.813 -3.490 22.873 1.00 22.55 115 LEU B C 1
ATOM 2589 O O . LEU B 1 115 ? 48.957 -3.244 23.242 1.00 23.04 115 LEU B O 1
ATOM 2594 N N . LEU B 1 116 ? 47.400 -3.294 21.619 1.00 22.26 116 LEU B N 1
ATOM 2595 C CA . LEU B 1 116 ? 48.329 -3.077 20.484 1.00 21.69 116 LEU B CA 1
ATOM 2596 C C . LEU B 1 116 ? 48.349 -1.673 19.849 1.00 21.48 116 LEU B C 1
ATOM 2597 O O . LEU B 1 116 ? 49.331 -1.311 19.169 1.00 22.64 116 LEU B O 1
ATOM 2602 N N . ALA B 1 117 ? 47.270 -0.923 20.053 1.00 19.84 117 ALA B N 1
ATOM 2603 C CA . ALA B 1 117 ? 47.072 0.364 19.390 1.00 19.71 117 ALA B CA 1
ATOM 2604 C C . ALA B 1 117 ? 47.052 1.485 20.433 1.00 19.47 117 ALA B C 1
ATOM 2605 O O . ALA B 1 117 ? 47.924 2.368 20.413 1.00 19.65 117 ALA B O 1
ATOM 2607 N N . ARG B 1 118 ? 46.073 1.457 21.349 1.00 20.14 118 ARG B N 1
ATOM 2608 C CA . ARG B 1 118 ? 46.021 2.490 22.389 1.00 20.05 118 ARG B CA 1
ATOM 2609 C C . ARG B 1 118 ? 47.302 2.536 23.227 1.00 19.70 118 ARG B C 1
ATOM 2610 O O . ARG B 1 118 ? 47.770 3.621 23.513 1.00 20.46 118 ARG B O 1
ATOM 2618 N N . SER B 1 119 ? 47.864 1.384 23.591 1.00 19.34 119 SER B N 1
ATOM 2619 C CA . SER B 1 119 ? 49.126 1.319 24.358 1.00 20.30 119 SER B CA 1
ATOM 2620 C C . SER B 1 119 ? 50.248 2.063 23.629 1.00 20.44 119 SER B C 1
ATOM 2621 O O . SER B 1 119 ? 50.932 2.886 24.232 1.00 20.14 119 SER B O 1
ATOM 2624 N N . ALA B 1 120 ? 50.353 1.855 22.303 1.00 20.07 120 ALA B N 1
ATOM 2625 C CA . ALA B 1 120 ? 51.446 2.454 21.495 1.00 19.36 120 ALA B CA 1
ATOM 2626 C C . ALA B 1 120 ? 51.296 3.984 21.459 1.00 19.11 120 ALA B C 1
ATOM 2627 O O . ALA B 1 120 ? 52.300 4.723 21.507 1.00 18.74 120 ALA B O 1
ATOM 2629 N N . VAL B 1 121 ? 50.054 4.439 21.378 1.00 17.63 121 VAL B N 1
ATOM 2630 C CA . VAL B 1 121 ? 49.737 5.848 21.353 1.00 19.00 121 VAL B CA 1
ATOM 2631 C C . VAL B 1 121 ? 50.080 6.465 22.727 1.00 19.07 121 VAL B C 1
ATOM 2632 O O . VAL B 1 121 ? 50.772 7.491 22.797 1.00 17.78 121 VAL B O 1
ATOM 2636 N N . TRP B 1 122 ? 49.605 5.831 23.791 1.00 20.16 122 TRP B N 1
ATOM 2637 C CA . TRP B 1 122 ? 49.684 6.463 25.131 1.00 21.00 122 TRP B CA 1
ATOM 2638 C C . TRP B 1 122 ? 51.071 6.422 25.745 1.00 20.71 122 TRP B C 1
ATOM 2639 O O . TRP B 1 122 ? 51.508 7.409 26.343 1.00 20.55 122 TRP B O 1
ATOM 2650 N N . VAL B 1 123 ? 51.767 5.296 25.601 1.00 19.50 123 VAL B N 1
ATOM 2651 C CA . VAL B 1 123 ? 53.198 5.268 25.864 1.00 19.70 123 VAL B CA 1
ATOM 2652 C C . VAL B 1 123 ? 53.975 6.362 25.064 1.00 19.33 123 VAL B C 1
ATOM 2653 O O . VAL B 1 123 ? 54.800 7.078 25.637 1.00 18.94 123 VAL B O 1
ATOM 2657 N N . GLY B 1 124 ? 53.735 6.477 23.743 1.00 18.25 124 GLY B N 1
ATOM 2658 C CA . GLY B 1 124 ? 54.346 7.539 22.936 1.00 18.84 124 GLY B CA 1
ATOM 2659 C C . GLY B 1 124 ? 54.129 8.958 23.439 1.00 18.16 124 GLY B C 1
ATOM 2660 O O . GLY B 1 124 ? 55.043 9.771 23.462 1.00 19.08 124 GLY B O 1
ATOM 2661 N N . ARG B 1 125 ? 52.910 9.268 23.817 1.00 17.18 125 ARG B N 1
ATOM 2662 C CA . ARG B 1 125 ? 52.585 10.598 24.267 1.00 18.09 125 ARG B CA 1
ATOM 2663 C C . ARG B 1 125 ? 53.358 10.931 25.552 1.00 17.75 125 ARG B C 1
ATOM 2664 O O . ARG B 1 125 ? 53.948 11.989 25.678 1.00 18.56 125 ARG B O 1
ATOM 2672 N N . ARG B 1 126 ? 53.316 10.015 26.494 1.00 18.38 126 ARG B N 1
ATOM 2673 C CA . ARG B 1 126 ? 54.003 10.244 27.798 1.00 18.85 126 ARG B CA 1
ATOM 2674 C C . ARG B 1 126 ? 55.510 10.283 27.668 1.00 18.83 126 ARG B C 1
ATOM 2675 O O . ARG B 1 126 ? 56.150 11.076 28.374 1.00 19.45 126 ARG B O 1
ATOM 2683 N N . ALA B 1 127 ? 56.080 9.416 26.828 1.00 17.43 127 ALA B N 1
ATOM 2684 C CA . ALA B 1 127 ? 57.498 9.476 26.540 1.00 18.13 127 ALA B CA 1
ATOM 2685 C C . ALA B 1 127 ? 57.824 10.780 25.859 1.00 19.90 127 ALA B C 1
ATOM 2686 O O . ALA B 1 127 ? 58.805 11.444 26.205 1.00 19.83 127 ALA B O 1
ATOM 2688 N N . ALA B 1 128 ? 56.988 11.158 24.877 1.00 19.87 128 ALA B N 1
ATOM 2689 C CA . ALA B 1 128 ? 57.249 12.357 24.094 1.00 20.59 128 ALA B CA 1
ATOM 2690 C C . ALA B 1 128 ? 57.302 13.594 24.962 1.00 19.64 128 ALA B C 1
ATOM 2691 O O . ALA B 1 128 ? 58.172 14.432 24.783 1.00 20.35 128 ALA B O 1
ATOM 2693 N N . GLU B 1 129 ? 56.352 13.721 25.871 1.00 22.46 129 GLU B N 1
ATOM 2694 C CA . GLU B 1 129 ? 56.302 14.868 26.777 1.00 21.85 129 GLU B CA 1
ATOM 2695 C C . GLU B 1 129 ? 57.635 15.046 27.496 1.00 22.36 129 GLU B C 1
ATOM 2696 O O . GLU B 1 129 ? 58.205 16.142 27.497 1.00 21.89 129 GLU B O 1
ATOM 2702 N N . GLN B 1 130 ? 58.152 13.968 28.077 1.00 21.19 130 GLN B N 1
ATOM 2703 C CA . GLN B 1 130 ? 59.405 14.041 28.828 1.00 21.39 130 GLN B CA 1
ATOM 2704 C C . GLN B 1 130 ? 60.645 14.294 27.986 1.00 20.64 130 GLN B C 1
ATOM 2705 O O . GLN B 1 130 ? 61.510 15.031 28.391 1.00 20.39 130 GLN B O 1
ATOM 2711 N N . MET B 1 131 ? 60.717 13.687 26.792 1.00 19.83 131 MET B N 1
ATOM 2712 C CA . MET B 1 131 ? 61.840 13.834 25.899 1.00 17.44 131 MET B CA 1
ATOM 2713 C C . MET B 1 131 ? 61.900 15.233 25.261 1.00 17.95 131 MET B C 1
ATOM 2714 O O . MET B 1 131 ? 62.983 15.805 25.109 1.00 17.53 131 MET B O 1
ATOM 2719 N N . VAL B 1 132 ? 60.744 15.789 24.923 1.00 18.88 132 VAL B N 1
ATOM 2720 C CA . VAL B 1 132 ? 60.686 17.144 24.383 1.00 20.28 132 VAL B CA 1
ATOM 2721 C C . VAL B 1 132 ? 61.204 18.138 25.446 1.00 21.17 132 VAL B C 1
ATOM 2722 O O . VAL B 1 132 ? 61.966 19.062 25.113 1.00 21.73 132 VAL B O 1
ATOM 2726 N N . GLU B 1 133 ? 60.834 17.900 26.704 1.00 22.20 133 GLU B N 1
ATOM 2727 C CA . GLU B 1 133 ? 61.297 18.733 27.850 1.00 23.58 133 GLU B CA 1
ATOM 2728 C C . GLU B 1 133 ? 62.830 18.785 27.915 1.00 24.33 133 GLU B C 1
ATOM 2729 O O . GLU B 1 133 ? 63.417 19.810 28.283 1.00 24.92 133 GLU B O 1
ATOM 2735 N N . LYS B 1 134 ? 63.475 17.682 27.537 1.00 24.17 134 LYS B N 1
ATOM 2736 C CA . LYS B 1 134 ? 64.938 17.544 27.657 1.00 24.22 134 LYS B CA 1
ATOM 2737 C C . LYS B 1 134 ? 65.704 17.902 26.392 1.00 23.33 134 LYS B C 1
ATOM 2738 O O . LYS B 1 134 ? 66.926 18.084 26.450 1.00 23.59 134 LYS B O 1
ATOM 2744 N N . GLY B 1 135 ? 65.006 17.926 25.250 1.00 22.47 135 GLY B N 1
ATOM 2745 C CA . GLY B 1 135 ? 65.601 18.239 23.954 1.00 21.60 135 GLY B CA 1
ATOM 2746 C C . GLY B 1 135 ? 66.426 17.099 23.370 1.00 21.34 135 GLY B C 1
ATOM 2747 O O . GLY B 1 135 ? 67.330 17.307 22.590 1.00 19.34 135 GLY B O 1
ATOM 2748 N N . TRP B 1 136 ? 66.107 15.881 23.774 1.00 20.09 136 TRP B N 1
ATOM 2749 C CA . TRP B 1 136 ? 66.812 14.705 23.290 1.00 19.83 136 TRP B CA 1
ATOM 2750 C C . TRP B 1 136 ? 65.935 13.510 23.622 1.00 19.03 136 TRP B C 1
ATOM 2751 O O . TRP B 1 136 ? 65.438 13.361 24.746 1.00 19.80 136 TRP B O 1
ATOM 2762 N N . GLY B 1 137 ? 65.777 12.614 22.663 1.00 19.00 137 GLY B N 1
ATOM 2763 C CA . GLY B 1 137 ? 65.091 11.384 23.005 1.00 17.93 137 GLY B CA 1
ATOM 2764 C C . GLY B 1 137 ? 65.188 10.395 21.886 1.00 19.44 137 GLY B C 1
ATOM 2765 O O . GLY B 1 137 ? 65.518 10.767 20.760 1.00 17.91 137 GLY B O 1
ATOM 2766 N N . ARG B 1 138 ? 64.897 9.139 22.206 1.00 18.37 138 ARG B N 1
ATOM 2767 C CA . ARG B 1 138 ? 64.874 8.085 21.195 1.00 18.19 138 ARG B CA 1
ATOM 2768 C C . ARG B 1 138 ? 63.644 7.253 21.507 1.00 18.82 138 ARG B C 1
ATOM 2769 O O . ARG B 1 138 ? 63.451 6.848 22.631 1.00 18.99 138 ARG B O 1
ATOM 2777 N N . MET B 1 139 ? 62.791 7.003 20.510 1.00 17.99 139 MET B N 1
ATOM 2778 C CA . MET B 1 139 ? 61.703 6.083 20.744 1.00 18.68 139 MET B CA 1
ATOM 2779 C C . MET B 1 139 ? 61.857 4.985 19.731 1.00 18.94 139 MET B C 1
ATOM 2780 O O . MET B 1 139 ? 61.959 5.278 18.552 1.00 18.33 139 MET B O 1
ATOM 2785 N N . VAL B 1 140 ? 61.872 3.729 20.204 1.00 17.65 140 VAL B N 1
ATOM 2786 C CA . VAL B 1 140 ? 61.989 2.593 19.303 1.00 17.05 140 VAL B CA 1
ATOM 2787 C C . VAL B 1 140 ? 60.792 1.711 19.542 1.00 17.29 140 VAL B C 1
ATOM 2788 O O . VAL B 1 140 ? 60.613 1.181 20.637 1.00 15.77 140 VAL B O 1
ATOM 2792 N N . TYR B 1 141 ? 59.962 1.566 18.517 1.00 15.76 141 TYR B N 1
ATOM 2793 C CA . TYR B 1 141 ? 58.770 0.743 18.639 1.00 16.47 141 TYR B CA 1
ATOM 2794 C C . TYR B 1 141 ? 59.023 -0.638 18.081 1.00 17.25 141 TYR B C 1
ATOM 2795 O O . TYR B 1 141 ? 59.454 -0.763 16.947 1.00 15.53 141 TYR B O 1
ATOM 2804 N N . ILE B 1 142 ? 58.678 -1.678 18.837 1.00 16.63 142 ILE B N 1
ATOM 2805 C CA . ILE B 1 142 ? 58.831 -3.032 18.329 1.00 17.93 142 ILE B CA 1
ATOM 2806 C C . ILE B 1 142 ? 57.476 -3.450 17.755 1.00 17.46 142 ILE B C 1
ATOM 2807 O O . ILE B 1 142 ? 56.497 -3.600 18.470 1.00 19.50 142 ILE B O 1
ATOM 2812 N N . GLY B 1 143 ? 57.415 -3.630 16.441 1.00 18.09 143 GLY B N 1
ATOM 2813 C CA . GLY B 1 143 ? 56.206 -4.083 15.773 1.00 16.82 143 GLY B CA 1
ATOM 2814 C C . GLY B 1 143 ? 56.327 -5.529 15.344 1.00 17.23 143 GLY B C 1
ATOM 2815 O O . GLY B 1 143 ? 56.718 -6.398 16.142 1.00 17.72 143 GLY B O 1
ATOM 2816 N N . SER B 1 144 ? 56.034 -5.789 14.064 1.00 17.32 144 SER B N 1
ATOM 2817 C CA . SER B 1 144 ? 56.029 -7.149 13.533 1.00 16.79 144 SER B CA 1
ATOM 2818 C C . SER B 1 144 ? 56.090 -7.073 12.023 1.00 15.96 144 SER B C 1
ATOM 2819 O O . SER B 1 144 ? 55.651 -6.104 11.439 1.00 16.05 144 SER B O 1
ATOM 2822 N N . VAL B 1 145 ? 56.644 -8.103 11.396 1.00 18.04 145 VAL B N 1
ATOM 2823 C CA . VAL B 1 145 ? 56.559 -8.272 9.921 1.00 18.20 145 VAL B CA 1
ATOM 2824 C C . VAL B 1 145 ? 55.119 -8.119 9.408 1.00 17.92 145 VAL B C 1
ATOM 2825 O O . VAL B 1 145 ? 54.905 -7.606 8.307 1.00 18.16 145 VAL B O 1
ATOM 2829 N N . THR B 1 146 ? 54.132 -8.542 10.217 1.00 19.05 146 THR B N 1
ATOM 2830 C CA . THR B 1 146 ? 52.697 -8.489 9.823 1.00 19.78 146 THR B CA 1
ATOM 2831 C C . THR B 1 146 ? 52.245 -7.089 9.379 1.00 20.37 146 THR B C 1
ATOM 2832 O O . THR B 1 146 ? 51.271 -6.968 8.618 1.00 22.28 146 THR B O 1
ATOM 2836 N N . LEU B 1 147 ? 52.978 -6.053 9.809 1.00 19.04 147 LEU B N 1
ATOM 2837 C CA . LEU B 1 147 ? 52.705 -4.653 9.438 1.00 20.00 147 LEU B CA 1
ATOM 2838 C C . LEU B 1 147 ? 53.018 -4.339 7.955 1.00 20.68 147 LEU B C 1
ATOM 2839 O O . LEU B 1 147 ? 52.550 -3.340 7.400 1.00 21.44 147 LEU B O 1
ATOM 2844 N N . LEU B 1 148 ? 53.810 -5.208 7.351 1.00 21.53 148 LEU B N 1
ATOM 2845 C CA . LEU B 1 148 ? 54.220 -5.112 5.931 1.00 22.02 148 LEU B CA 1
ATOM 2846 C C . LEU B 1 148 ? 53.604 -6.210 5.093 1.00 22.31 148 LEU B C 1
ATOM 2847 O O . LEU B 1 148 ? 53.146 -5.934 3.996 1.00 23.77 148 LEU B O 1
ATOM 2852 N N . ARG B 1 149 ? 53.612 -7.438 5.608 1.00 23.05 149 ARG B N 1
ATOM 2853 C CA . ARG B 1 149 ? 53.055 -8.625 4.934 1.00 25.13 149 ARG B CA 1
ATOM 2854 C C . ARG B 1 149 ? 52.096 -9.268 5.918 1.00 24.63 149 ARG B C 1
ATOM 2855 O O . ARG B 1 149 ? 52.554 -9.843 6.917 1.00 25.10 149 ARG B O 1
ATOM 2863 N N . PRO B 1 150 ? 50.770 -9.204 5.655 1.00 24.19 150 PRO B N 1
ATOM 2864 C CA . PRO B 1 150 ? 49.894 -9.917 6.577 1.00 24.38 150 PRO B CA 1
ATOM 2865 C C . PRO B 1 150 ? 50.167 -11.416 6.604 1.00 25.27 150 PRO B C 1
ATOM 2866 O O . PRO B 1 150 ? 50.470 -12.014 5.556 1.00 22.69 150 PRO B O 1
ATOM 2870 N N . TRP B 1 151 ? 50.097 -11.986 7.805 1.00 25.77 151 TRP B N 1
ATOM 2871 C CA . TRP B 1 151 ? 50.149 -13.445 8.043 1.00 28.33 151 TRP B CA 1
ATOM 2872 C C . TRP B 1 151 ? 48.751 -13.936 8.438 1.00 28.91 151 TRP B C 1
ATOM 2873 O O . TRP B 1 151 ? 48.193 -13.472 9.415 1.00 28.27 151 TRP B O 1
ATOM 2884 N N . GLN B 1 152 ? 48.167 -14.849 7.654 1.00 30.18 152 GLN B N 1
ATOM 2885 C CA . GLN B 1 152 ? 46.744 -15.246 7.840 1.00 31.53 152 GLN B CA 1
ATOM 2886 C C . GLN B 1 152 ? 46.337 -15.705 9.263 1.00 30.98 152 GLN B C 1
ATOM 2887 O O . GLN B 1 152 ? 45.219 -15.417 9.741 1.00 31.66 152 GLN B O 1
ATOM 2893 N N . ASP B 1 153 ? 47.243 -16.375 9.964 1.00 30.19 153 ASP B N 1
ATOM 2894 C CA . ASP B 1 153 ? 46.947 -16.863 11.318 1.00 29.29 153 ASP B CA 1
ATOM 2895 C C . ASP B 1 153 ? 47.157 -15.779 12.397 1.00 27.39 153 ASP B C 1
ATOM 2896 O O . ASP B 1 153 ? 47.008 -16.038 13.586 1.00 27.35 153 ASP B O 1
ATOM 2901 N N . LEU B 1 154 ? 47.462 -14.554 11.972 1.00 24.33 154 LEU B N 1
ATOM 2902 C CA . LEU B 1 154 ? 47.745 -13.459 12.917 1.00 22.37 154 LEU B CA 1
ATOM 2903 C C . LEU B 1 154 ? 46.927 -12.204 12.604 1.00 20.74 154 LEU B C 1
ATOM 2904 O O . LEU B 1 154 ? 47.474 -11.117 12.534 1.00 21.03 154 LEU B O 1
ATOM 2909 N N . ALA B 1 155 ? 45.624 -12.374 12.408 1.00 19.11 155 ALA B N 1
ATOM 2910 C CA . ALA B 1 155 ? 44.715 -11.268 12.027 1.00 17.84 155 ALA B CA 1
ATOM 2911 C C . ALA B 1 155 ? 44.752 -10.095 12.997 1.00 18.42 155 ALA B C 1
ATOM 2912 O O . ALA B 1 155 ? 44.690 -8.956 12.572 1.00 18.77 155 ALA B O 1
ATOM 2914 N N . LEU B 1 156 ? 44.831 -10.359 14.310 1.00 15.99 156 LEU B N 1
ATOM 2915 C CA . LEU B 1 156 ? 44.888 -9.253 15.261 1.00 15.88 156 LEU B CA 1
ATOM 2916 C C . LEU B 1 156 ? 46.126 -8.396 15.036 1.00 16.93 156 LEU B C 1
ATOM 2917 O O . LEU B 1 156 ? 46.043 -7.172 14.998 1.00 18.99 156 LEU B O 1
ATOM 2922 N N . SER B 1 157 ? 47.258 -9.071 14.846 1.00 17.05 157 SER B N 1
ATOM 2923 C CA . SER B 1 157 ? 48.507 -8.396 14.518 1.00 17.55 157 SER B CA 1
ATOM 2924 C C . SER B 1 157 ? 48.418 -7.643 13.191 1.00 17.38 157 SER B C 1
ATOM 2925 O O . SER B 1 157 ? 48.776 -6.467 13.139 1.00 18.06 157 SER B O 1
ATOM 2928 N N . ASN B 1 158 ? 47.916 -8.297 12.147 1.00 15.70 158 ASN B N 1
ATOM 2929 C CA . ASN B 1 158 ? 47.846 -7.679 10.807 1.00 16.90 158 ASN B CA 1
ATOM 2930 C C . ASN B 1 158 ? 47.115 -6.358 10.866 1.00 17.31 158 ASN B C 1
ATOM 2931 O O . ASN B 1 158 ? 47.381 -5.443 10.094 1.00 19.31 158 ASN B O 1
ATOM 2936 N N . ILE B 1 159 ? 46.113 -6.292 11.740 1.00 16.02 159 ILE B N 1
ATOM 2937 C CA . ILE B 1 159 ? 45.170 -5.226 11.669 1.00 15.14 159 ILE B CA 1
ATOM 2938 C C . ILE B 1 159 ? 45.367 -4.220 12.795 1.00 15.18 159 ILE B C 1
ATOM 2939 O O . ILE B 1 159 ? 45.474 -3.011 12.545 1.00 15.93 159 ILE B O 1
ATOM 2944 N N . MET B 1 160 ? 45.404 -4.677 14.041 1.00 17.54 160 MET B N 1
ATOM 2945 C CA . MET B 1 160 ? 45.306 -3.726 15.171 1.00 18.08 160 MET B CA 1
ATOM 2946 C C . MET B 1 160 ? 46.664 -3.272 15.648 1.00 18.32 160 MET B C 1
ATOM 2947 O O . MET B 1 160 ? 46.757 -2.399 16.487 1.00 18.74 160 MET B O 1
ATOM 2952 N N . ARG B 1 161 ? 47.711 -3.904 15.130 1.00 17.98 161 ARG B N 1
ATOM 2953 C CA . ARG B 1 161 ? 49.056 -3.448 15.370 1.00 17.75 161 ARG B CA 1
ATOM 2954 C C . ARG B 1 161 ? 49.473 -2.387 14.368 1.00 16.65 161 ARG B C 1
ATOM 2955 O O . ARG B 1 161 ? 50.413 -1.650 14.610 1.00 17.01 161 ARG B O 1
ATOM 2963 N N . LEU B 1 162 ? 48.801 -2.307 13.223 1.00 16.60 162 LEU B N 1
ATOM 2964 C CA . LEU B 1 162 ? 49.152 -1.287 12.236 1.00 17.93 162 LEU B CA 1
ATOM 2965 C C . LEU B 1 162 ? 49.244 0.155 12.728 1.00 17.68 162 LEU B C 1
ATOM 2966 O O . LEU B 1 162 ? 50.119 0.867 12.248 1.00 17.80 162 LEU B O 1
ATOM 2971 N N . PRO B 1 163 ? 48.359 0.593 13.673 1.00 18.23 163 PRO B N 1
ATOM 2972 C CA . PRO B 1 163 ? 48.529 1.935 14.286 1.00 18.44 163 PRO B CA 1
ATOM 2973 C C . PRO B 1 163 ? 49.945 2.313 14.734 1.00 19.22 163 PRO B C 1
ATOM 2974 O O . PRO B 1 163 ? 50.309 3.509 14.638 1.00 19.38 163 PRO B O 1
ATOM 2978 N N . VAL B 1 164 ? 50.736 1.332 15.170 1.00 18.56 164 VAL B N 1
ATOM 2979 C CA . VAL B 1 164 ? 52.186 1.558 15.435 1.00 18.57 164 VAL B CA 1
ATOM 2980 C C . VAL B 1 164 ? 52.917 2.333 14.326 1.00 18.42 164 VAL B C 1
ATOM 2981 O O . VAL B 1 164 ? 53.660 3.246 14.611 1.00 17.69 164 VAL B O 1
ATOM 2985 N N . ILE B 1 165 ? 52.698 1.955 13.062 1.00 18.55 165 ILE B N 1
ATOM 2986 C CA . ILE B 1 165 ? 53.338 2.614 11.906 1.00 16.97 165 ILE B CA 1
ATOM 2987 C C . ILE B 1 165 ? 52.934 4.089 11.859 1.00 15.20 165 ILE B C 1
ATOM 2988 O O . ILE B 1 165 ? 53.745 4.989 11.666 1.00 15.41 165 ILE B O 1
ATOM 2993 N N . GLY B 1 166 ? 51.666 4.347 12.075 1.00 16.25 166 GLY B N 1
ATOM 2994 C CA . GLY B 1 166 ? 51.185 5.723 12.120 1.00 15.04 166 GLY B CA 1
ATOM 2995 C C . GLY B 1 166 ? 51.728 6.513 13.282 1.00 15.70 166 GLY B C 1
ATOM 2996 O O . GLY B 1 166 ? 51.950 7.715 13.156 1.00 16.26 166 GLY B O 1
ATOM 2997 N N . VAL B 1 167 ? 51.940 5.850 14.415 1.00 15.72 167 VAL B N 1
ATOM 2998 C CA . VAL B 1 167 ? 52.435 6.549 15.607 1.00 14.23 167 VAL B CA 1
ATOM 2999 C C . VAL B 1 167 ? 53.862 6.993 15.321 1.00 14.73 167 VAL B C 1
ATOM 3000 O O . VAL B 1 167 ? 54.241 8.127 15.595 1.00 15.42 167 VAL B O 1
ATOM 3004 N N . VAL B 1 168 ? 54.639 6.053 14.799 1.00 13.74 168 VAL B N 1
ATOM 3005 C CA . VAL B 1 168 ? 56.029 6.294 14.410 1.00 14.36 168 VAL B CA 1
ATOM 3006 C C . VAL B 1 168 ? 56.157 7.468 13.466 1.00 15.78 168 VAL B C 1
ATOM 3007 O O . VAL B 1 168 ? 56.904 8.371 13.735 1.00 16.72 168 VAL B O 1
ATOM 3011 N N . ARG B 1 169 ? 55.454 7.448 12.345 1.00 16.85 169 ARG B N 1
ATOM 3012 C CA . ARG B 1 169 ? 55.569 8.509 11.371 1.00 17.68 169 ARG B CA 1
ATOM 3013 C C . ARG B 1 169 ? 54.990 9.868 11.891 1.00 16.73 169 ARG B C 1
ATOM 3014 O O . ARG B 1 169 ? 55.579 10.920 11.646 1.00 17.91 169 ARG B O 1
ATOM 3022 N N . THR B 1 170 ? 53.864 9.844 12.584 1.00 17.34 170 THR B N 1
ATOM 3023 C CA . THR B 1 170 ? 53.269 11.092 13.123 1.00 17.62 170 THR B CA 1
ATOM 3024 C C . THR B 1 170 ? 54.209 11.727 14.156 1.00 17.97 170 THR B C 1
ATOM 3025 O O . THR B 1 170 ? 54.568 12.921 14.046 1.00 17.00 170 THR B O 1
ATOM 3029 N N . LEU B 1 171 ? 54.683 10.926 15.101 1.00 18.39 171 LEU B N 1
ATOM 3030 C CA . LEU B 1 171 ? 55.582 11.484 16.112 1.00 18.52 171 LEU B CA 1
ATOM 3031 C C . LEU B 1 171 ? 56.967 11.822 15.541 1.00 17.89 171 LEU B C 1
ATOM 3032 O O . LEU B 1 171 ? 57.593 12.772 16.007 1.00 19.34 171 LEU B O 1
ATOM 3037 N N . ALA B 1 172 ? 57.459 11.071 14.557 1.00 18.62 172 ALA B N 1
ATOM 3038 C CA . ALA B 1 172 ? 58.760 11.417 13.958 1.00 19.24 172 ALA B CA 1
ATOM 3039 C C . ALA B 1 172 ? 58.608 12.844 13.423 1.00 20.22 172 ALA B C 1
ATOM 3040 O O . ALA B 1 172 ? 59.443 13.685 13.684 1.00 19.89 172 ALA B O 1
ATOM 3042 N N . LEU B 1 173 ? 57.471 13.127 12.785 1.00 20.45 173 LEU B N 1
ATOM 3043 C CA . LEU B 1 173 ? 57.236 14.441 12.196 1.00 21.66 173 LEU B CA 1
ATOM 3044 C C . LEU B 1 173 ? 57.157 15.543 13.278 1.00 21.88 173 LEU B C 1
ATOM 3045 O O . LEU B 1 173 ? 57.831 16.576 13.169 1.00 21.97 173 LEU B O 1
ATOM 3050 N N . GLU B 1 174 ? 56.345 15.297 14.301 1.00 23.26 174 GLU B N 1
ATOM 3051 C CA . GLU B 1 174 ? 56.105 16.252 15.393 1.00 23.36 174 GLU B CA 1
ATOM 3052 C C . GLU B 1 174 ? 57.397 16.520 16.178 1.00 22.68 174 GLU B C 1
ATOM 3053 O O . GLU B 1 174 ? 57.642 17.655 16.584 1.00 22.36 174 GLU B O 1
ATOM 3059 N N . LEU B 1 175 ? 58.216 15.492 16.396 1.00 21.52 175 LEU B N 1
ATOM 3060 C CA . LEU B 1 175 ? 59.288 15.583 17.393 1.00 20.50 175 LEU B CA 1
ATOM 3061 C C . LEU B 1 175 ? 60.712 15.870 16.830 1.00 21.00 175 LEU B C 1
ATOM 3062 O O . LEU B 1 175 ? 61.632 16.182 17.578 1.00 20.38 175 LEU B O 1
ATOM 3067 N N . ALA B 1 176 ? 60.858 15.808 15.513 1.00 21.49 176 ALA B N 1
ATOM 3068 C CA . ALA B 1 176 ? 62.127 16.020 14.831 1.00 22.54 176 ALA B CA 1
ATOM 3069 C C . ALA B 1 176 ? 62.820 17.336 15.220 1.00 22.83 176 ALA B C 1
ATOM 3070 O O . ALA B 1 176 ? 64.041 17.342 15.380 1.00 24.06 176 ALA B O 1
ATOM 3072 N N . PRO B 1 177 ? 62.066 18.450 15.337 1.00 23.46 177 PRO B N 1
ATOM 3073 C CA . PRO B 1 177 ? 62.677 19.733 15.742 1.00 24.22 177 PRO B CA 1
ATOM 3074 C C . PRO B 1 177 ? 63.169 19.728 17.196 1.00 24.58 177 PRO B C 1
ATOM 3075 O O . PRO B 1 177 ? 63.962 20.588 17.576 1.00 24.96 177 PRO B O 1
ATOM 3079 N N . HIS B 1 178 ? 62.718 18.747 17.974 1.00 24.45 178 HIS B N 1
ATOM 3080 C CA . HIS B 1 178 ? 62.991 18.678 19.430 1.00 23.37 178 HIS B CA 1
ATOM 3081 C C . HIS B 1 178 ? 64.058 17.679 19.828 1.00 22.61 178 HIS B C 1
ATOM 3082 O O . HIS B 1 178 ? 64.198 17.355 21.009 1.00 22.77 178 HIS B O 1
ATOM 3089 N N . GLY B 1 179 ? 64.822 17.187 18.867 1.00 21.02 179 GLY B N 1
ATOM 3090 C CA . GLY B 1 179 ? 65.952 16.302 19.149 1.00 20.15 179 GLY B CA 1
ATOM 3091 C C . GLY B 1 179 ? 65.524 14.876 19.498 1.00 19.53 179 GLY B C 1
ATOM 3092 O O . GLY B 1 179 ? 66.316 14.088 20.000 1.00 18.98 179 GLY B O 1
ATOM 3093 N N . VAL B 1 180 ? 64.274 14.546 19.194 1.00 19.40 180 VAL B N 1
ATOM 3094 C CA . VAL B 1 180 ? 63.733 13.209 19.471 1.00 18.59 180 VAL B CA 1
ATOM 3095 C C . VAL B 1 180 ? 63.569 12.465 18.150 1.00 19.53 180 VAL B C 1
ATOM 3096 O O . VAL B 1 180 ? 62.978 12.993 17.200 1.00 21.01 180 VAL B O 1
ATOM 3100 N N . THR B 1 181 ? 64.072 11.232 18.089 1.00 19.01 181 THR B N 1
ATOM 3101 C CA . THR B 1 181 ? 63.861 10.405 16.873 1.00 17.83 181 THR B CA 1
ATOM 3102 C C . THR B 1 181 ? 62.830 9.324 17.233 1.00 17.76 181 THR B C 1
ATOM 3103 O O . THR B 1 181 ? 62.708 8.894 18.390 1.00 16.41 181 THR B O 1
ATOM 3107 N N . VAL B 1 182 ? 62.089 8.884 16.222 1.00 15.99 182 VAL B N 1
ATOM 3108 C CA . VAL B 1 182 ? 61.044 7.903 16.441 1.00 15.06 182 VAL B CA 1
ATOM 3109 C C . VAL B 1 182 ? 61.096 6.908 15.308 1.00 14.16 182 VAL B C 1
ATOM 3110 O O . VAL B 1 182 ? 60.885 7.271 14.167 1.00 15.46 182 VAL B O 1
ATOM 3114 N N . ASN B 1 183 ? 61.369 5.649 15.625 1.00 14.58 183 ASN B N 1
ATOM 3115 C CA . ASN B 1 183 ? 61.576 4.620 14.609 1.00 16.28 183 ASN B CA 1
ATOM 3116 C C . ASN B 1 183 ? 60.963 3.285 15.007 1.00 16.47 183 ASN B C 1
ATOM 3117 O O . ASN B 1 183 ? 60.695 3.048 16.189 1.00 17.38 183 ASN B O 1
ATOM 3122 N N . ALA B 1 184 ? 60.806 2.390 14.034 1.00 17.31 184 ALA B N 1
ATOM 3123 C CA . ALA B 1 184 ? 60.270 1.056 14.322 1.00 17.91 184 ALA B CA 1
ATOM 3124 C C . ALA B 1 184 ? 61.192 -0.058 13.786 1.00 17.71 184 ALA B C 1
ATOM 3125 O O . ALA B 1 184 ? 61.871 0.110 12.760 1.00 18.47 184 ALA B O 1
ATOM 3127 N N . VAL B 1 185 ? 61.187 -1.187 14.508 1.00 17.21 185 VAL B N 1
ATOM 3128 C CA . VAL B 1 185 ? 61.763 -2.441 14.059 1.00 16.09 185 VAL B CA 1
ATOM 3129 C C . VAL B 1 185 ? 60.647 -3.487 14.003 1.00 16.49 185 VAL B C 1
ATOM 3130 O O . VAL B 1 185 ? 59.777 -3.546 14.891 1.00 15.84 185 VAL B O 1
ATOM 3134 N N . LEU B 1 186 ? 60.640 -4.257 12.911 1.00 17.11 186 LEU B N 1
ATOM 3135 C CA . LEU B 1 186 ? 59.588 -5.188 12.572 1.00 17.63 186 LEU B CA 1
ATOM 3136 C C . LEU B 1 186 ? 60.180 -6.607 12.533 1.00 18.85 186 LEU B C 1
ATOM 3137 O O . LEU B 1 186 ? 60.748 -7.016 11.506 1.00 18.62 186 LEU B O 1
ATOM 3142 N N . PRO B 1 187 ? 60.150 -7.326 13.679 1.00 18.66 187 PRO B N 1
ATOM 3143 C CA . PRO B 1 187 ? 60.670 -8.683 13.620 1.00 19.15 187 PRO B CA 1
ATOM 3144 C C . PRO B 1 187 ? 59.718 -9.666 12.933 1.00 19.29 187 PRO B C 1
ATOM 3145 O O . PRO B 1 187 ? 58.500 -9.452 12.945 1.00 18.03 187 PRO B O 1
ATOM 3149 N N . SER B 1 188 ? 60.252 -10.745 12.355 1.00 20.68 188 SER B N 1
ATOM 3150 C CA . SER B 1 188 ? 59.380 -11.811 11.855 1.00 22.23 188 SER B CA 1
ATOM 3151 C C . SER B 1 188 ? 59.144 -12.877 12.934 1.00 24.30 188 SER B C 1
ATOM 3152 O O . SER B 1 188 ? 58.096 -12.864 13.612 1.00 27.03 188 SER B O 1
ATOM 3155 N N . LEU B 1 189 ? 60.068 -13.820 13.076 1.00 25.46 189 LEU B N 1
ATOM 3156 C CA . LEU B 1 189 ? 60.001 -14.768 14.201 1.00 26.27 189 LEU B CA 1
ATOM 3157 C C . LEU B 1 189 ? 61.335 -14.676 14.887 1.00 26.46 189 LEU B C 1
ATOM 3158 O O . LEU B 1 189 ? 62.364 -14.831 14.241 1.00 25.65 189 LEU B O 1
ATOM 3163 N N . ILE B 1 190 ? 61.314 -14.385 16.183 1.00 26.14 190 ILE B N 1
ATOM 3164 C CA . ILE B 1 190 ? 62.544 -14.380 16.962 1.00 26.91 190 ILE B CA 1
ATOM 3165 C C . ILE B 1 190 ? 62.389 -15.459 18.040 1.00 27.25 190 ILE B C 1
ATOM 3166 O O . ILE B 1 190 ? 61.311 -15.613 18.600 1.00 28.02 190 ILE B O 1
ATOM 3171 N N . LEU B 1 191 ? 63.458 -16.213 18.291 1.00 28.66 191 LEU B N 1
ATOM 3172 C CA . LEU B 1 191 ? 63.427 -17.336 19.235 1.00 29.30 191 LEU B CA 1
ATOM 3173 C C . LEU B 1 191 ? 63.434 -16.911 20.709 1.00 30.54 191 LEU B C 1
ATOM 3174 O O . LEU B 1 191 ? 64.337 -17.253 21.476 1.00 29.95 191 LEU B O 1
ATOM 3179 N N . THR B 1 192 ? 62.393 -16.186 21.097 1.00 31.00 192 THR B N 1
ATOM 3180 C CA . THR B 1 192 ? 62.102 -15.905 22.511 1.00 32.31 192 THR B CA 1
ATOM 3181 C C . THR B 1 192 ? 61.574 -17.210 23.120 1.00 33.50 192 THR B C 1
ATOM 3182 O O . THR B 1 192 ? 61.208 -18.114 22.386 1.00 33.96 192 THR B O 1
ATOM 3186 N N . ASP B 1 193 ? 61.545 -17.322 24.446 1.00 35.39 193 ASP B N 1
ATOM 3187 C CA . ASP B 1 193 ? 60.940 -18.501 25.096 1.00 37.08 193 ASP B CA 1
ATOM 3188 C C . ASP B 1 193 ? 59.470 -18.763 24.672 1.00 38.27 193 ASP B C 1
ATOM 3189 O O . ASP B 1 193 ? 59.096 -19.911 24.400 1.00 38.63 193 ASP B O 1
ATOM 3194 N N . ARG B 1 194 ? 58.674 -17.697 24.571 1.00 39.45 194 ARG B N 1
ATOM 3195 C CA . ARG B 1 194 ? 57.281 -17.772 24.093 1.00 40.68 194 ARG B CA 1
ATOM 3196 C C . ARG B 1 194 ? 57.145 -18.446 22.720 1.00 41.59 194 ARG B C 1
ATOM 3197 O O . ARG B 1 194 ? 56.238 -19.272 22.525 1.00 42.90 194 ARG B O 1
ATOM 3199 N N . VAL B 1 195 ? 58.037 -18.100 21.784 1.00 41.46 195 VAL B N 1
ATOM 3200 C CA . VAL B 1 195 ? 58.049 -18.688 20.431 1.00 41.07 195 VAL B CA 1
ATOM 3201 C C . VAL B 1 195 ? 58.599 -20.115 20.497 1.00 41.55 195 VAL B C 1
ATOM 3202 O O . VAL B 1 195 ? 58.115 -21.010 19.795 1.00 41.14 195 VAL B O 1
ATOM 3206 N N . ARG B 1 196 ? 59.595 -20.317 21.362 1.00 42.00 196 ARG B N 1
ATOM 3207 C CA . ARG B 1 196 ? 60.226 -21.626 21.557 1.00 42.89 196 ARG B CA 1
ATOM 3208 C C . ARG B 1 196 ? 59.193 -22.670 21.996 1.00 43.51 196 ARG B C 1
ATOM 3209 O O . ARG B 1 196 ? 59.241 -23.833 21.562 1.00 43.63 196 ARG B O 1
ATOM 3211 N N . SER B 1 197 ? 58.269 -22.225 22.847 1.00 43.86 197 SER B N 1
ATOM 3212 C CA . SER B 1 197 ? 57.111 -22.993 23.283 1.00 44.40 197 SER B CA 1
ATOM 3213 C C . SER B 1 197 ? 56.246 -23.392 22.098 1.00 44.67 197 SER B C 1
ATOM 3214 O O . SER B 1 197 ? 56.082 -24.583 21.814 1.00 45.07 197 SER B O 1
ATOM 3217 N N . LEU B 1 198 ? 55.703 -22.397 21.400 1.00 44.55 198 LEU B N 1
ATOM 3218 C CA . LEU B 1 198 ? 54.944 -22.652 20.176 1.00 44.32 198 LEU B CA 1
ATOM 3219 C C . LEU B 1 198 ? 55.763 -23.500 19.191 1.00 44.28 198 LEU B C 1
ATOM 3220 O O . LEU B 1 198 ? 55.467 -24.688 18.980 1.00 44.08 198 LEU B O 1
ATOM 3222 N N . SER B 1 216 ? 59.682 -25.245 9.674 1.00 38.52 216 SER B N 1
ATOM 3223 C CA . SER B 1 216 ? 58.296 -25.004 9.261 1.00 38.55 216 SER B CA 1
ATOM 3224 C C . SER B 1 216 ? 57.812 -23.575 9.583 1.00 38.22 216 SER B C 1
ATOM 3225 O O . SER B 1 216 ? 57.268 -22.863 8.717 1.00 38.05 216 SER B O 1
ATOM 3228 N N . MET B 1 217 ? 58.010 -23.141 10.822 1.00 37.48 217 MET B N 1
ATOM 3229 C CA . MET B 1 217 ? 57.530 -21.811 11.210 1.00 37.77 217 MET B CA 1
ATOM 3230 C C . MET B 1 217 ? 58.334 -20.738 10.469 1.00 36.94 217 MET B C 1
ATOM 3231 O O . MET B 1 217 ? 57.875 -19.594 10.289 1.00 36.61 217 MET B O 1
ATOM 3236 N N . ALA B 1 218 ? 59.530 -21.149 10.033 1.00 36.32 218 ALA B N 1
ATOM 3237 C CA . ALA B 1 218 ? 60.500 -20.306 9.333 1.00 35.56 218 ALA B CA 1
ATOM 3238 C C . ALA B 1 218 ? 60.296 -20.278 7.817 1.00 35.36 218 ALA B C 1
ATOM 3239 O O . ALA B 1 218 ? 61.077 -19.632 7.112 1.00 35.74 218 ALA B O 1
ATOM 3241 N N . SER B 1 219 ? 59.263 -20.961 7.311 1.00 34.23 219 SER B N 1
ATOM 3242 C CA . SER B 1 219 ? 59.113 -21.156 5.847 1.00 34.16 219 SER B CA 1
ATOM 3243 C C . SER B 1 219 ? 59.052 -19.857 5.035 1.00 33.10 219 SER B C 1
ATOM 3244 O O . SER B 1 219 ? 59.478 -19.830 3.882 1.00 33.78 219 SER B O 1
ATOM 3247 N N . ARG B 1 220 ? 58.531 -18.789 5.644 1.00 31.89 220 ARG B N 1
ATOM 3248 C CA . ARG B 1 220 ? 58.381 -17.491 4.982 1.00 30.88 220 ARG B CA 1
ATOM 3249 C C . ARG B 1 220 ? 59.612 -16.610 5.213 1.00 28.78 220 ARG B C 1
ATOM 3250 O O . ARG B 1 220 ? 59.619 -15.420 4.817 1.00 28.37 220 ARG B O 1
ATOM 3257 N N . ILE B 1 221 ? 60.635 -17.177 5.857 1.00 25.51 221 ILE B N 1
ATOM 3258 C CA . ILE B 1 221 ? 61.837 -16.407 6.181 1.00 23.70 221 ILE B CA 1
ATOM 3259 C C . ILE B 1 221 ? 62.975 -16.858 5.274 1.00 22.30 221 ILE B C 1
ATOM 3260 O O . ILE B 1 221 ? 63.468 -17.967 5.415 1.00 21.46 221 ILE B O 1
ATOM 3265 N N . PRO B 1 222 ? 63.374 -15.989 4.321 1.00 21.04 222 PRO B N 1
ATOM 3266 C CA . PRO B 1 222 ? 64.475 -16.247 3.383 1.00 20.20 222 PRO B CA 1
ATOM 3267 C C . PRO B 1 222 ? 65.799 -16.710 3.991 1.00 19.82 222 PRO B C 1
ATOM 3268 O O . PRO B 1 222 ? 66.471 -17.549 3.397 1.00 19.71 222 PRO B O 1
ATOM 3272 N N . MET B 1 223 ? 66.182 -16.195 5.152 1.00 19.92 223 MET B N 1
ATOM 3273 C CA . MET B 1 223 ? 67.393 -16.686 5.790 1.00 19.58 223 MET B CA 1
ATOM 3274 C C . MET B 1 223 ? 67.288 -18.176 6.217 1.00 20.37 223 MET B C 1
ATOM 3275 O O . MET B 1 223 ? 68.298 -18.782 6.520 1.00 20.77 223 MET B O 1
ATOM 3280 N N . GLY B 1 224 ? 66.072 -18.738 6.279 1.00 20.43 224 GLY B N 1
ATOM 3281 C CA . GLY B 1 224 ? 65.892 -20.159 6.617 1.00 20.29 224 GLY B CA 1
ATOM 3282 C C . GLY B 1 224 ? 65.936 -20.472 8.116 1.00 21.82 224 GLY B C 1
ATOM 3283 O O . GLY B 1 224 ? 66.007 -21.637 8.505 1.00 22.44 224 GLY B O 1
ATOM 3284 N N . ARG B 1 225 ? 65.831 -19.446 8.962 1.00 21.43 225 ARG B N 1
ATOM 3285 C CA . ARG B 1 225 ? 65.999 -19.601 10.412 1.00 22.67 225 ARG B CA 1
ATOM 3286 C C . ARG B 1 225 ? 65.199 -18.549 11.163 1.00 22.69 225 ARG B C 1
ATOM 3287 O O . ARG B 1 225 ? 64.917 -17.475 10.618 1.00 21.82 225 ARG B O 1
ATOM 3295 N N . VAL B 1 226 ? 64.823 -18.870 12.402 1.00 23.57 226 VAL B N 1
ATOM 3296 C CA . VAL B 1 226 ? 64.202 -17.896 13.293 1.00 23.58 226 VAL B CA 1
ATOM 3297 C C . VAL B 1 226 ? 65.362 -17.066 13.828 1.00 23.46 226 VAL B C 1
ATOM 3298 O O . VAL B 1 226 ? 66.499 -17.575 13.982 1.00 23.84 226 VAL B O 1
ATOM 3302 N N . GLY B 1 227 ? 65.105 -15.787 14.056 1.00 21.51 227 GLY B N 1
ATOM 3303 C CA . GLY B 1 227 ? 66.149 -14.899 14.526 1.00 21.86 227 GLY B CA 1
ATOM 3304 C C . GLY B 1 227 ? 66.425 -15.121 15.997 1.00 21.06 227 GLY B C 1
ATOM 3305 O O . GLY B 1 227 ? 65.658 -15.757 16.675 1.00 21.13 227 GLY B O 1
ATOM 3306 N N . LYS B 1 228 ? 67.568 -14.627 16.462 1.00 22.00 228 LYS B N 1
ATOM 3307 C CA . LYS B 1 228 ? 67.972 -14.711 17.872 1.00 22.24 228 LYS B CA 1
ATOM 3308 C C . LYS B 1 228 ? 67.607 -13.410 18.577 1.00 21.92 228 LYS B C 1
ATOM 3309 O O . LYS B 1 228 ? 67.696 -12.339 17.971 1.00 21.92 228 LYS B O 1
ATOM 3313 N N . PRO B 1 229 ? 67.208 -13.462 19.863 1.00 23.38 229 PRO B N 1
ATOM 3314 C CA . PRO B 1 229 ? 66.849 -12.169 20.492 1.00 22.77 229 PRO B CA 1
ATOM 3315 C C . PRO B 1 229 ? 67.913 -11.079 20.375 1.00 22.56 229 PRO B C 1
ATOM 3316 O O . PRO B 1 229 ? 67.556 -9.919 20.174 1.00 22.34 229 PRO B O 1
ATOM 3320 N N . GLU B 1 230 ? 69.198 -11.433 20.422 1.00 22.37 230 GLU B N 1
ATOM 3321 C CA . GLU B 1 230 ? 70.282 -10.441 20.359 1.00 23.32 230 GLU B CA 1
ATOM 3322 C C . GLU B 1 230 ? 70.265 -9.727 19.030 1.00 21.60 230 GLU B C 1
ATOM 3323 O O . GLU B 1 230 ? 70.604 -8.555 18.959 1.00 21.96 230 GLU B O 1
ATOM 3329 N N . GLU B 1 231 ? 69.879 -10.451 17.978 1.00 20.18 231 GLU B N 1
ATOM 3330 C CA . GLU B 1 231 ? 69.791 -9.869 16.642 1.00 20.26 231 GLU B CA 1
ATOM 3331 C C . GLU B 1 231 ? 68.755 -8.754 16.548 1.00 19.96 231 GLU B C 1
ATOM 3332 O O . GLU B 1 231 ? 68.922 -7.809 15.799 1.00 22.42 231 GLU B O 1
ATOM 3338 N N . LEU B 1 232 ? 67.686 -8.848 17.309 1.00 19.18 232 LEU B N 1
ATOM 3339 C CA . LEU B 1 232 ? 66.734 -7.747 17.354 1.00 18.73 232 LEU B CA 1
ATOM 3340 C C . LEU B 1 232 ? 67.218 -6.631 18.288 1.00 19.15 232 LEU B C 1
ATOM 3341 O O . LEU B 1 232 ? 67.151 -5.438 17.963 1.00 17.72 232 LEU B O 1
ATOM 3346 N N . ALA B 1 233 ? 67.659 -7.032 19.474 1.00 18.91 233 ALA B N 1
ATOM 3347 C CA . ALA B 1 233 ? 68.081 -6.099 20.525 1.00 19.71 233 ALA B CA 1
ATOM 3348 C C . ALA B 1 233 ? 69.201 -5.178 20.052 1.00 19.50 233 ALA B C 1
ATOM 3349 O O . ALA B 1 233 ? 69.228 -3.995 20.431 1.00 19.46 233 ALA B O 1
ATOM 3351 N N . SER B 1 234 ? 70.133 -5.716 19.264 1.00 19.85 234 SER B N 1
ATOM 3352 C CA . SER B 1 234 ? 71.250 -4.930 18.738 1.00 20.97 234 SER B CA 1
ATOM 3353 C C . SER B 1 234 ? 70.811 -3.749 17.876 1.00 22.01 234 SER B C 1
ATOM 3354 O O . SER B 1 234 ? 71.436 -2.665 17.922 1.00 20.36 234 SER B O 1
ATOM 3357 N N . VAL B 1 235 ? 69.749 -3.971 17.095 1.00 20.82 235 VAL B N 1
ATOM 3358 C CA . VAL B 1 235 ? 69.229 -2.929 16.206 1.00 20.96 235 VAL B CA 1
ATOM 3359 C C . VAL B 1 235 ? 68.538 -1.867 17.034 1.00 20.11 235 VAL B C 1
ATOM 3360 O O . VAL B 1 235 ? 68.711 -0.662 16.770 1.00 20.34 235 VAL B O 1
ATOM 3364 N N . VAL B 1 236 ? 67.759 -2.315 18.032 1.00 20.80 236 VAL B N 1
ATOM 3365 C CA . VAL B 1 236 ? 67.106 -1.437 19.007 1.00 20.56 236 VAL B CA 1
ATOM 3366 C C . VAL B 1 236 ? 68.120 -0.522 19.719 1.00 20.93 236 VAL B C 1
ATOM 3367 O O . VAL B 1 236 ? 67.909 0.710 19.799 1.00 19.81 236 VAL B O 1
ATOM 3371 N N . ALA B 1 237 ? 69.203 -1.118 20.227 1.00 20.06 237 ALA B N 1
ATOM 3372 C CA . ALA B 1 237 ? 70.311 -0.355 20.842 1.00 21.00 237 ALA B CA 1
ATOM 3373 C C . ALA B 1 237 ? 70.949 0.643 19.847 1.00 20.79 237 ALA B C 1
ATOM 3374 O O . ALA B 1 237 ? 71.179 1.815 20.180 1.00 20.67 237 ALA B O 1
ATOM 3376 N N . PHE B 1 238 ? 71.209 0.199 18.622 1.00 20.46 238 PHE B N 1
ATOM 3377 C CA . PHE B 1 238 ? 71.773 1.133 17.642 1.00 19.70 238 PHE B CA 1
ATOM 3378 C C . PHE B 1 238 ? 70.871 2.339 17.357 1.00 19.40 238 PHE B C 1
ATOM 3379 O O . PHE B 1 238 ? 71.352 3.503 17.251 1.00 19.44 238 PHE B O 1
ATOM 3387 N N . LEU B 1 239 ? 69.581 2.067 17.206 1.00 18.37 239 LEU B N 1
ATOM 3388 C CA . LEU B 1 239 ? 68.613 3.132 16.969 1.00 18.34 239 LEU B CA 1
ATOM 3389 C C . LEU B 1 239 ? 68.492 4.083 18.151 1.00 18.26 239 LEU B C 1
ATOM 3390 O O . LEU B 1 239 ? 68.289 5.267 17.953 1.00 19.28 239 LEU B O 1
ATOM 3395 N N . ALA B 1 240 ? 68.611 3.573 19.380 1.00 18.12 240 ALA B N 1
ATOM 3396 C CA . ALA B 1 240 ? 68.557 4.407 20.590 1.00 18.75 240 ALA B CA 1
ATOM 3397 C C . ALA B 1 240 ? 69.847 5.209 20.883 1.00 20.30 240 ALA B C 1
ATOM 3398 O O . ALA B 1 240 ? 69.925 5.920 21.896 1.00 20.86 240 ALA B O 1
ATOM 3400 N N . SER B 1 241 ? 70.832 5.097 20.018 1.00 19.67 241 SER B N 1
ATOM 3401 C CA . SER B 1 241 ? 72.157 5.699 20.233 1.00 21.05 241 SER B CA 1
ATOM 3402 C C . SER B 1 241 ? 72.320 7.128 19.701 1.00 21.57 241 SER B C 1
ATOM 3403 O O . SER B 1 241 ? 71.514 7.614 18.905 1.00 20.60 241 SER B O 1
ATOM 3406 N N . GLU B 1 242 ? 73.413 7.758 20.139 1.00 23.74 242 GLU B N 1
ATOM 3407 C CA . GLU B 1 242 ? 73.892 9.029 19.571 1.00 25.14 242 GLU B CA 1
ATOM 3408 C C . GLU B 1 242 ? 74.169 8.918 18.083 1.00 24.85 242 GLU B C 1
ATOM 3409 O O . GLU B 1 242 ? 73.892 9.860 17.326 1.00 26.00 242 GLU B O 1
ATOM 3415 N N . LYS B 1 243 ? 74.657 7.748 17.665 1.00 25.24 243 LYS B N 1
ATOM 3416 C CA . LYS B 1 243 ? 75.024 7.484 16.272 1.00 25.96 243 LYS B CA 1
ATOM 3417 C C . LYS B 1 243 ? 73.851 7.549 15.306 1.00 24.33 243 LYS B C 1
ATOM 3418 O O . LYS B 1 243 ? 74.056 7.839 14.132 1.00 26.93 243 LYS B O 1
ATOM 3424 N N . ALA B 1 244 ? 72.638 7.279 15.784 1.00 23.08 244 ALA B N 1
ATOM 3425 C CA . ALA B 1 244 ? 71.456 7.254 14.934 1.00 22.28 244 ALA B CA 1
ATOM 3426 C C . ALA B 1 244 ? 70.603 8.543 15.021 1.00 21.63 244 ALA B C 1
ATOM 3427 O O . ALA B 1 244 ? 69.403 8.540 14.774 1.00 20.55 244 ALA B O 1
ATOM 3429 N N . SER B 1 245 ? 71.268 9.657 15.341 1.00 21.53 245 SER B N 1
ATOM 3430 C CA . SER B 1 245 ? 70.647 10.976 15.470 1.00 22.43 245 SER B CA 1
ATOM 3431 C C . SER B 1 245 ? 69.942 11.439 14.192 1.00 21.96 245 SER B C 1
ATOM 3432 O O . SER B 1 245 ? 69.040 12.283 14.253 1.00 23.39 245 SER B O 1
ATOM 3435 N N . PHE B 1 246 ? 70.345 10.907 13.046 1.00 20.78 246 PHE B N 1
ATOM 3436 C CA . PHE B 1 246 ? 69.774 11.416 11.786 1.00 20.97 246 PHE B CA 1
ATOM 3437 C C . PHE B 1 246 ? 68.699 10.497 11.185 1.00 20.52 246 PHE B C 1
ATOM 3438 O O . PHE B 1 246 ? 68.173 10.763 10.102 1.00 20.96 246 PHE B O 1
ATOM 3446 N N . ILE B 1 247 ? 68.362 9.430 11.902 1.00 20.69 247 ILE B N 1
ATOM 3447 C CA . ILE B 1 247 ? 67.352 8.466 11.454 1.00 20.51 247 ILE B CA 1
ATOM 3448 C C . ILE B 1 247 ? 66.079 8.724 12.193 1.00 20.81 247 ILE B C 1
ATOM 3449 O O . ILE B 1 247 ? 66.024 8.586 13.421 1.00 19.11 247 ILE B O 1
ATOM 3454 N N . THR B 1 248 ? 65.040 9.116 11.466 1.00 19.33 248 THR B N 1
ATOM 3455 C CA . THR B 1 248 ? 63.737 9.167 12.088 1.00 19.26 248 THR B CA 1
ATOM 3456 C C . THR B 1 248 ? 62.612 8.819 11.135 1.00 18.34 248 THR B C 1
ATOM 3457 O O . THR B 1 248 ? 62.698 9.128 9.944 1.00 17.85 248 THR B O 1
ATOM 3461 N N . GLY B 1 249 ? 61.561 8.200 11.705 1.00 17.60 249 GLY B N 1
ATOM 3462 C CA . GLY B 1 249 ? 60.342 7.746 11.021 1.00 17.67 249 GLY B CA 1
ATOM 3463 C C . GLY B 1 249 ? 60.560 6.456 10.240 1.00 16.96 249 GLY B C 1
ATOM 3464 O O . GLY B 1 249 ? 59.706 6.054 9.436 1.00 17.51 249 GLY B O 1
ATOM 3465 N N . ALA B 1 250 ? 61.708 5.814 10.463 1.00 17.08 250 ALA B N 1
ATOM 3466 C CA . ALA B 1 250 ? 62.077 4.659 9.679 1.00 16.61 250 ALA B CA 1
ATOM 3467 C C . ALA B 1 250 ? 61.354 3.445 10.248 1.00 16.95 250 ALA B C 1
ATOM 3468 O O . ALA B 1 250 ? 61.181 3.299 11.470 1.00 17.05 250 ALA B O 1
ATOM 3470 N N . VAL B 1 251 ? 60.931 2.585 9.339 1.00 16.64 251 VAL B N 1
ATOM 3471 C CA . VAL B 1 251 ? 60.233 1.360 9.685 1.00 16.13 251 VAL B CA 1
ATOM 3472 C C . VAL B 1 251 ? 61.089 0.238 9.112 1.00 16.49 251 VAL B C 1
ATOM 3473 O O . VAL B 1 251 ? 61.044 -0.013 7.904 1.00 15.64 251 VAL B O 1
ATOM 3477 N N . ILE B 1 252 ? 61.866 -0.404 9.980 1.00 15.05 252 ILE B N 1
ATOM 3478 C CA . ILE B 1 252 ? 62.997 -1.218 9.583 1.00 15.87 252 ILE B CA 1
ATOM 3479 C C . ILE B 1 252 ? 62.697 -2.699 9.834 1.00 15.22 252 ILE B C 1
ATOM 3480 O O . ILE B 1 252 ? 62.635 -3.121 10.994 1.00 16.07 252 ILE B O 1
ATOM 3485 N N . PRO B 1 253 ? 62.525 -3.501 8.775 1.00 15.24 253 PRO B N 1
ATOM 3486 C CA . PRO B 1 253 ? 62.312 -4.959 9.024 1.00 15.23 253 PRO B CA 1
ATOM 3487 C C . PRO B 1 253 ? 63.604 -5.595 9.577 1.00 16.22 253 PRO B C 1
ATOM 3488 O O . PRO B 1 253 ? 64.690 -5.239 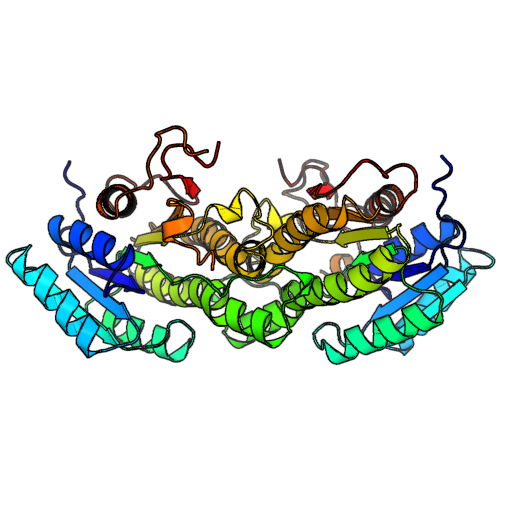9.116 1.00 15.17 253 PRO B O 1
ATOM 3492 N N . VAL B 1 254 ? 63.488 -6.412 10.640 1.00 15.54 254 VAL B N 1
ATOM 3493 C CA . VAL B 1 254 ? 64.624 -7.143 11.203 1.00 16.76 254 VAL B CA 1
ATOM 3494 C C . VAL B 1 254 ? 64.100 -8.575 11.276 1.00 16.61 254 VAL B C 1
ATOM 3495 O O . VAL B 1 254 ? 63.672 -9.061 12.317 1.00 16.66 254 VAL B O 1
ATOM 3499 N N . ASP B 1 255 ? 64.035 -9.214 10.129 1.00 16.96 255 ASP B N 1
ATOM 3500 C CA . ASP B 1 255 ? 63.115 -10.294 9.990 1.00 16.70 255 ASP B CA 1
ATOM 3501 C C . ASP B 1 255 ? 63.668 -11.396 9.088 1.00 17.53 255 ASP B C 1
ATOM 3502 O O . ASP B 1 255 ? 62.910 -12.238 8.623 1.00 18.39 255 ASP B O 1
ATOM 3507 N N . GLY B 1 256 ? 64.969 -11.384 8.798 1.00 16.49 256 GLY B N 1
ATOM 3508 C CA . GLY B 1 256 ? 65.549 -12.412 7.940 1.00 15.31 256 GLY B CA 1
ATOM 3509 C C . GLY B 1 256 ? 65.120 -12.350 6.477 1.00 15.74 256 GLY B C 1
ATOM 3510 O O . GLY B 1 256 ? 65.283 -13.316 5.739 1.00 17.11 256 GLY B O 1
ATOM 3511 N N . GLY B 1 257 ? 64.582 -11.214 6.046 1.00 15.84 257 GLY B N 1
ATOM 3512 C CA . GLY B 1 257 ? 64.088 -11.083 4.656 1.00 15.16 257 GLY B CA 1
ATOM 3513 C C . GLY B 1 257 ? 62.594 -11.372 4.496 1.00 16.04 257 GLY B C 1
ATOM 3514 O O . GLY B 1 257 ? 62.059 -11.334 3.401 1.00 16.10 257 GLY B O 1
ATOM 3515 N N . ALA B 1 258 ? 61.919 -11.704 5.576 1.00 16.29 258 ALA B N 1
ATOM 3516 C CA . ALA B 1 258 ? 60.479 -12.064 5.475 1.00 17.80 258 ALA B CA 1
ATOM 3517 C C . ALA B 1 258 ? 59.588 -11.015 4.732 1.00 18.48 258 ALA B C 1
ATOM 3518 O O . ALA B 1 258 ? 58.626 -11.377 4.050 1.00 18.75 258 ALA B O 1
ATOM 3520 N N . HIS B 1 259 ? 59.984 -9.742 4.786 1.00 18.07 259 HIS B N 1
ATOM 3521 C CA . HIS B 1 259 ? 59.233 -8.642 4.194 1.00 18.15 259 HIS B CA 1
ATOM 3522 C C . HIS B 1 259 ? 59.275 -8.607 2.666 1.00 19.35 259 HIS B C 1
ATOM 3523 O O . HIS B 1 259 ? 58.392 -8.032 2.029 1.00 19.50 259 HIS B O 1
ATOM 3530 N N . ILE B 1 260 ? 60.321 -9.200 2.069 1.00 19.53 260 ILE B N 1
ATOM 3531 C CA . ILE B 1 260 ? 60.591 -9.047 0.620 1.00 20.22 260 ILE B CA 1
ATOM 3532 C C . ILE B 1 260 ? 59.469 -9.684 -0.224 1.00 21.17 260 ILE B C 1
ATOM 3533 O O . ILE B 1 260 ? 59.080 -10.822 0.098 1.00 21.14 260 ILE B O 1
#

Nearest PDB structures (foldseek):
  2z1n-assembly2_B  TM=1.004E+00  e=8.638E-50  Aeropyrum pernix K1
  2z1n-assembly1_A  TM=9.618E-01  e=3.432E-41  Aeropyrum pernix K1
  7djs-assembly1_B  TM=9.504E-01  e=2.036E-21  Pseudomonas aeruginosa
  5ff9-assembly1_C  TM=9.474E-01  e=5.113E-20  Narcissus pseudonarcissus
  3gk3-assembly1_A  TM=9.090E-01  e=3.417E-20  Burkholderia pseudomallei 1710b

Radius of gyration: 23.62 Å; Cα contacts (8 Å, |Δi|>4): 1129; chains: 2; bounding box: 68×47×61 Å

InterPro domains:
  IPR002347 Short-chain dehydrogenase/reductase SDR [PF13561] (15-259)
  IPR002347 Short-chain dehydrogenase/reductase SDR [PR00081] (9-26)
  IPR002347 Short-chain dehydrogenase/reductase SDR [PR00081] (84-95)
  IPR002347 Short-chain dehydrogenase/reductase SDR [PR00081] (131-147)
  IPR002347 Short-chain dehydrogenase/reductase SDR [PR00081] (157-176)
  IPR002347 Short-chain dehydrogenase/reductase SDR [PR00081] (178-195)
  IPR002347 Short-chain dehydrogenase/reductase SDR [PR00081] (222-242)
  IPR036291 NAD(P)-binding domain superfamily [SSF51735] (6-260)
  IPR050259 Short-chain dehydrogenases/reductases [PTHR42879] (5-259)